Protein AF-A0A663DRA3-F1 (afdb_monomer)

Organism: NCBI:txid223781

Structure (mmCIF, N/CA/C/O backbone):
data_AF-A0A663DRA3-F1
#
_entry.id   AF-A0A663DRA3-F1
#
loop_
_atom_site.group_PDB
_atom_site.id
_atom_site.type_symbol
_atom_site.label_atom_id
_atom_site.label_alt_id
_atom_site.label_comp_id
_atom_site.label_asym_id
_atom_site.label_entity_id
_atom_site.label_seq_id
_atom_site.pdbx_PDB_ins_code
_atom_site.Cartn_x
_atom_site.Cartn_y
_atom_site.Cartn_z
_atom_site.occupancy
_atom_site.B_iso_or_equiv
_atom_site.auth_seq_id
_atom_site.auth_comp_id
_atom_site.auth_asym_id
_atom_site.auth_atom_id
_atom_site.pdbx_PDB_model_num
ATOM 1 N N . MET A 1 1 ? 25.833 36.286 -65.036 1.00 36.66 1 MET A N 1
ATOM 2 C CA . MET A 1 1 ? 24.606 35.683 -64.485 1.00 36.66 1 MET A CA 1
ATOM 3 C C . MET A 1 1 ? 24.990 34.298 -64.022 1.00 36.66 1 MET A C 1
ATOM 5 O O . MET A 1 1 ? 25.293 33.464 -64.862 1.00 36.66 1 MET A O 1
ATOM 9 N N . GLU A 1 2 ? 25.145 34.113 -62.714 1.00 47.78 2 GLU A N 1
ATOM 10 C CA . GLU A 1 2 ? 25.379 32.785 -62.145 1.00 47.78 2 GLU A CA 1
ATOM 11 C C . GLU A 1 2 ? 24.091 31.972 -62.297 1.00 47.78 2 GLU A C 1
ATOM 13 O O . GLU A 1 2 ? 23.013 32.481 -61.992 1.00 47.78 2 GLU A O 1
ATOM 18 N N . GLU A 1 3 ? 24.192 30.749 -62.823 1.00 52.50 3 GLU A N 1
ATOM 19 C CA . GLU A 1 3 ? 23.047 29.839 -62.925 1.00 52.50 3 GLU A CA 1
ATOM 20 C C . GLU A 1 3 ? 22.404 29.641 -61.541 1.00 52.50 3 GLU A C 1
ATOM 22 O O . GLU A 1 3 ? 23.142 29.456 -60.561 1.00 52.50 3 GLU A O 1
ATOM 27 N N . PRO A 1 4 ? 21.061 29.692 -61.445 1.00 59.41 4 PRO A N 1
ATOM 28 C CA . PRO A 1 4 ? 20.352 29.459 -60.194 1.00 59.41 4 PRO A CA 1
ATOM 29 C C . PRO A 1 4 ? 20.607 28.030 -59.688 1.00 59.41 4 PRO A C 1
ATOM 31 O O . PRO A 1 4 ? 20.648 27.083 -60.466 1.00 59.41 4 PRO A O 1
ATOM 34 N N . LEU A 1 5 ? 20.783 27.888 -58.374 1.00 56.59 5 LEU A N 1
ATOM 35 C CA . LEU A 1 5 ? 20.999 26.608 -57.681 1.00 56.59 5 LEU A CA 1
ATOM 36 C C . LEU A 1 5 ? 19.763 25.676 -57.849 1.00 56.59 5 LEU A C 1
ATOM 38 O O . LEU A 1 5 ? 18.643 26.162 -57.664 1.00 56.59 5 LEU A O 1
ATOM 42 N N . CYS A 1 6 ? 19.920 24.358 -58.144 1.00 59.84 6 CYS A N 1
ATOM 43 C CA . CYS A 1 6 ? 18.808 23.367 -58.005 1.00 59.84 6 CYS A CA 1
ATOM 44 C C . CYS A 1 6 ? 18.283 23.447 -56.555 1.00 59.84 6 CYS A C 1
ATOM 46 O O . CYS A 1 6 ? 19.033 23.743 -55.625 1.00 59.84 6 CYS A O 1
ATOM 48 N N . CYS A 1 7 ? 17.007 23.128 -56.324 1.00 58.41 7 CYS A N 1
ATOM 49 C CA . CYS A 1 7 ? 16.373 23.110 -54.995 1.00 58.41 7 CYS A CA 1
ATOM 50 C C . CYS A 1 7 ? 17.089 22.226 -53.949 1.00 58.41 7 CYS A C 1
ATOM 52 O O . CYS A 1 7 ? 16.805 22.323 -52.757 1.00 58.41 7 CYS A O 1
ATOM 54 N N . CYS A 1 8 ? 18.026 21.374 -54.380 1.00 60.41 8 CYS A N 1
ATOM 55 C CA . CYS A 1 8 ? 18.856 20.536 -53.524 1.00 60.41 8 CYS A CA 1
ATOM 56 C C . CYS A 1 8 ? 20.322 21.002 -53.394 1.00 60.41 8 CYS A C 1
ATOM 58 O O . CYS A 1 8 ? 21.102 20.299 -52.753 1.00 60.41 8 CYS A O 1
ATOM 60 N N . GLU A 1 9 ? 20.719 22.140 -53.974 1.00 65.19 9 GLU A N 1
ATOM 61 C CA . GLU A 1 9 ? 22.084 22.686 -53.927 1.00 65.19 9 GLU A CA 1
ATOM 62 C C . GLU A 1 9 ? 22.270 23.750 -52.834 1.00 65.19 9 GLU A C 1
ATOM 64 O O . GLU A 1 9 ? 21.398 24.575 -52.578 1.00 65.19 9 GLU A O 1
ATOM 69 N N . TYR A 1 10 ? 23.449 23.771 -52.209 1.00 67.19 10 TYR A N 1
ATOM 70 C CA . TYR A 1 10 ? 23.884 24.826 -51.295 1.00 67.19 10 TYR A CA 1
ATOM 71 C C . TYR A 1 10 ? 25.383 25.110 -51.453 1.00 67.19 10 TYR A C 1
ATOM 73 O O . TYR A 1 10 ? 26.163 24.250 -51.870 1.00 67.19 10 TYR A O 1
ATOM 81 N N . VAL A 1 11 ? 25.812 26.321 -51.097 1.00 69.50 11 VAL A N 1
ATOM 82 C CA . VAL A 1 11 ? 27.229 26.711 -51.105 1.00 69.50 11 VAL A CA 1
ATOM 83 C C . VAL A 1 11 ? 27.806 26.512 -49.702 1.00 69.50 11 VAL A C 1
ATOM 85 O O . VAL A 1 11 ? 27.289 27.061 -48.728 1.00 69.50 11 VAL A O 1
ATOM 88 N N . ASP A 1 12 ? 28.855 25.691 -49.570 1.00 69.62 12 ASP A N 1
ATOM 89 C CA . ASP A 1 12 ? 29.517 25.479 -48.278 1.00 69.62 12 ASP A CA 1
ATOM 90 C C . ASP A 1 12 ? 30.319 26.716 -47.833 1.00 69.62 12 ASP A C 1
ATOM 92 O O . ASP A 1 12 ? 30.595 27.632 -48.607 1.00 69.62 12 ASP A O 1
ATOM 96 N N . ARG A 1 13 ? 30.759 26.734 -46.567 1.00 63.16 13 ARG A N 1
ATOM 97 C CA . ARG A 1 13 ? 31.574 27.832 -46.002 1.00 63.16 13 ARG A CA 1
ATOM 98 C C . ARG A 1 13 ? 32.916 28.058 -46.722 1.00 63.16 13 ARG A C 1
ATOM 100 O O . ARG A 1 13 ? 33.618 29.006 -46.393 1.00 63.16 13 ARG A O 1
ATOM 107 N N . ARG A 1 14 ? 33.302 27.181 -47.656 1.00 66.44 14 ARG A N 1
ATOM 108 C CA . ARG A 1 14 ? 34.517 27.281 -48.478 1.00 66.44 14 ARG A CA 1
ATOM 109 C C . ARG A 1 14 ? 34.200 27.686 -49.924 1.00 66.44 14 ARG A C 1
ATOM 111 O O . ARG A 1 14 ? 35.078 27.584 -50.774 1.00 66.44 14 ARG A O 1
ATOM 118 N N . GLY A 1 15 ? 32.970 28.124 -50.207 1.00 65.12 15 GLY A N 1
ATOM 119 C CA . GLY A 1 15 ? 32.545 28.589 -51.526 1.00 65.12 15 GLY A CA 1
ATOM 120 C C . GLY A 1 15 ? 32.290 27.472 -52.541 1.00 65.12 15 GLY A C 1
ATOM 121 O O . GLY A 1 15 ? 32.195 27.751 -53.732 1.00 65.12 15 GLY A O 1
ATOM 122 N N . ARG A 1 16 ? 32.191 26.203 -52.115 1.00 67.25 16 ARG A N 1
ATOM 123 C CA . ARG A 1 16 ? 31.943 25.074 -53.029 1.00 67.25 16 ARG A CA 1
ATOM 124 C C . ARG A 1 16 ? 30.453 24.750 -53.094 1.00 67.25 16 ARG A C 1
ATOM 126 O O . ARG A 1 16 ? 29.813 24.596 -52.052 1.00 67.25 16 ARG A O 1
ATOM 133 N N . ARG A 1 17 ? 29.921 24.591 -54.309 1.00 68.06 17 ARG A N 1
ATOM 134 C CA . ARG A 1 17 ? 28.559 24.086 -54.551 1.00 68.06 17 ARG A CA 1
ATOM 135 C C . ARG A 1 17 ? 28.482 22.605 -54.163 1.00 68.06 17 ARG A C 1
ATOM 137 O O . ARG A 1 17 ? 29.306 21.808 -54.606 1.00 68.06 17 ARG A O 1
ATOM 144 N N . ASN A 1 18 ? 27.520 22.243 -53.321 1.00 61.78 18 ASN A N 1
ATOM 145 C CA . ASN A 1 18 ? 27.271 20.878 -52.857 1.00 61.78 18 ASN A CA 1
ATOM 146 C C . ASN A 1 18 ? 25.769 20.565 -52.930 1.00 61.78 18 ASN A C 1
ATOM 148 O O . ASN A 1 18 ? 24.949 21.438 -52.674 1.00 61.78 18 ASN A O 1
ATOM 152 N N . HIS A 1 19 ? 25.403 19.314 -53.215 1.00 63.59 19 HIS A N 1
ATOM 153 C CA . HIS A 1 19 ? 24.006 18.865 -53.216 1.00 63.59 19 HIS A CA 1
ATOM 154 C C . HIS A 1 19 ? 23.664 18.135 -51.912 1.00 63.59 19 HIS A C 1
ATOM 156 O O . HIS A 1 19 ? 24.340 17.170 -51.550 1.00 63.59 19 HIS A O 1
ATOM 162 N N . LEU A 1 20 ? 22.607 18.567 -51.225 1.00 54.16 20 LEU A N 1
ATOM 163 C CA . LEU A 1 20 ? 22.113 17.974 -49.979 1.00 54.16 20 LEU A CA 1
ATOM 164 C C . LEU A 1 20 ? 21.226 16.739 -50.234 1.00 54.16 20 LEU A C 1
ATOM 166 O O . LEU A 1 20 ? 21.266 15.785 -49.464 1.00 54.16 20 LEU A O 1
ATOM 170 N N . ALA A 1 21 ? 20.456 16.743 -51.330 1.00 55.59 21 ALA A N 1
ATOM 171 C CA . ALA A 1 21 ? 19.471 15.707 -51.668 1.00 55.59 21 ALA A CA 1
ATOM 172 C C . ALA A 1 21 ? 19.478 15.357 -53.169 1.00 55.59 21 ALA A C 1
ATOM 174 O O . ALA A 1 21 ? 18.437 15.304 -53.819 1.00 55.59 21 ALA A O 1
ATOM 175 N N . ALA A 1 22 ? 20.663 15.099 -53.736 1.00 56.34 22 ALA A N 1
ATOM 176 C CA . ALA A 1 22 ? 20.820 14.743 -55.156 1.00 56.34 22 ALA A CA 1
ATOM 177 C C . ALA A 1 22 ? 20.013 13.495 -55.584 1.00 56.34 22 ALA A C 1
ATOM 179 O O . ALA A 1 22 ? 19.799 13.274 -56.772 1.00 56.34 22 ALA A O 1
ATOM 180 N N . CYS A 1 23 ? 19.572 12.667 -54.630 1.00 53.34 23 CYS A N 1
ATOM 181 C CA . CYS A 1 23 ? 18.697 11.518 -54.868 1.00 53.34 23 CYS A CA 1
ATOM 182 C C . CYS A 1 23 ? 17.290 11.892 -55.365 1.00 53.34 23 CYS A C 1
ATOM 184 O O . CYS A 1 23 ? 16.627 11.022 -55.919 1.00 53.34 23 CYS A O 1
ATOM 186 N N . CYS A 1 24 ? 16.860 13.147 -55.186 1.00 55.28 24 CYS A N 1
ATOM 187 C CA . CYS A 1 24 ? 15.529 13.638 -55.556 1.00 55.28 24 CYS A CA 1
ATOM 188 C C . CYS A 1 24 ? 15.537 14.674 -56.706 1.00 55.28 24 CYS A C 1
ATOM 190 O O . CYS A 1 24 ? 14.483 15.206 -57.023 1.00 55.28 24 CYS A O 1
ATOM 192 N N . CYS A 1 25 ? 16.698 15.006 -57.294 1.00 57.91 25 CYS A N 1
ATOM 193 C CA . CYS A 1 25 ? 16.837 15.885 -58.481 1.00 57.91 25 CYS A CA 1
ATOM 194 C C . CYS A 1 25 ? 17.248 14.939 -59.651 1.00 57.91 25 CYS A C 1
ATOM 196 O O . CYS A 1 25 ? 18.111 14.077 -59.453 1.00 57.91 25 CYS A O 1
ATOM 198 N N . ASP A 1 26 ? 16.588 15.016 -60.814 1.00 56.66 26 ASP A N 1
ATOM 199 C CA . ASP A 1 26 ? 16.796 14.179 -62.021 1.00 56.66 26 ASP A CA 1
ATOM 200 C C . ASP A 1 26 ? 16.785 12.646 -61.801 1.00 56.66 26 ASP A C 1
ATOM 202 O O . ASP A 1 26 ? 17.811 11.967 -61.963 1.00 56.66 26 ASP A O 1
ATOM 206 N N . CYS A 1 27 ? 15.635 12.077 -61.417 1.00 64.38 27 CYS A N 1
ATOM 207 C CA . CYS A 1 27 ? 15.423 10.625 -61.386 1.00 64.38 27 CYS A CA 1
ATOM 208 C C . CYS A 1 27 ? 14.048 10.256 -61.969 1.00 64.38 27 CYS A C 1
ATOM 210 O O . CYS A 1 27 ? 13.087 10.064 -61.228 1.00 64.38 27 CYS A O 1
ATOM 212 N N . GLU A 1 28 ? 13.976 10.107 -63.296 1.00 64.94 28 GLU A N 1
ATOM 213 C CA . GLU A 1 28 ? 12.748 9.721 -64.018 1.00 64.94 28 GLU A CA 1
ATOM 214 C C . GLU A 1 28 ? 12.136 8.413 -63.481 1.00 64.94 28 GLU A C 1
ATOM 216 O O . GLU A 1 28 ? 10.920 8.300 -63.357 1.00 64.94 28 GLU A O 1
ATOM 221 N N . ASP A 1 29 ? 12.974 7.447 -63.079 1.00 65.75 29 ASP A N 1
ATOM 222 C CA . ASP A 1 29 ? 12.521 6.185 -62.477 1.00 65.75 29 ASP A CA 1
ATOM 223 C C . ASP A 1 29 ? 11.833 6.405 -61.106 1.00 65.75 29 ASP A C 1
ATOM 225 O O . ASP A 1 29 ? 10.909 5.666 -60.761 1.00 65.75 29 ASP A O 1
ATOM 229 N N . LEU A 1 30 ? 12.269 7.392 -60.303 1.00 67.88 30 LEU A N 1
ATOM 230 C CA . LEU A 1 30 ? 11.653 7.712 -59.003 1.00 67.88 30 LEU A CA 1
ATOM 231 C C . LEU A 1 30 ? 10.308 8.417 -59.197 1.00 67.88 30 LEU A C 1
ATOM 233 O O . LEU A 1 30 ? 9.349 8.079 -58.502 1.00 67.88 30 LEU A O 1
ATOM 237 N N . ASP A 1 31 ? 10.233 9.341 -60.154 1.00 70.56 31 ASP A N 1
ATOM 238 C CA . ASP A 1 31 ? 9.004 10.058 -60.496 1.00 70.56 31 ASP A CA 1
ATOM 239 C C . ASP A 1 31 ? 7.948 9.098 -61.062 1.00 70.56 31 ASP A C 1
ATOM 241 O O . ASP A 1 31 ? 6.819 9.063 -60.565 1.00 70.56 31 ASP A O 1
ATOM 245 N N . GLU A 1 32 ? 8.333 8.216 -61.994 1.00 72.38 32 GLU A N 1
ATOM 246 C CA . GLU A 1 32 ? 7.455 7.160 -62.513 1.00 72.38 32 GLU A CA 1
ATOM 247 C C . GLU A 1 32 ? 7.017 6.194 -61.397 1.00 72.38 32 GLU A C 1
ATOM 249 O O . GLU A 1 32 ? 5.869 5.738 -61.360 1.00 72.38 32 GLU A O 1
ATOM 254 N N . GLY A 1 33 ? 7.913 5.888 -60.453 1.00 71.56 33 GLY A N 1
ATOM 255 C CA . GLY A 1 33 ? 7.606 5.061 -59.290 1.00 71.56 33 GLY A CA 1
ATOM 256 C C . GLY A 1 33 ? 6.554 5.683 -58.370 1.00 71.56 33 GLY A C 1
ATOM 257 O O . GLY A 1 33 ? 5.599 5.001 -57.989 1.00 71.56 33 GLY A O 1
ATOM 258 N N . CYS A 1 34 ? 6.694 6.970 -58.049 1.00 69.69 34 CYS A N 1
ATOM 259 C CA . CYS A 1 34 ? 5.733 7.723 -57.242 1.00 69.69 34 CYS A CA 1
ATOM 260 C C . CYS A 1 34 ? 4.381 7.876 -57.953 1.00 69.69 34 CYS A C 1
ATOM 262 O O . CYS A 1 34 ? 3.338 7.653 -57.338 1.00 69.69 34 CYS A O 1
ATOM 264 N N . GLU A 1 35 ? 4.380 8.188 -59.250 1.00 75.06 35 GLU A N 1
ATOM 265 C CA . GLU A 1 35 ? 3.159 8.347 -60.046 1.00 75.06 35 GLU A CA 1
ATOM 266 C C . GLU A 1 35 ? 2.380 7.027 -60.166 1.00 75.06 35 GLU A C 1
ATOM 268 O O . GLU A 1 35 ? 1.157 6.986 -59.993 1.00 75.06 35 GLU A O 1
ATOM 273 N N . ARG A 1 36 ? 3.073 5.904 -60.386 1.00 74.56 36 ARG A N 1
ATOM 274 C CA . ARG A 1 36 ? 2.441 4.575 -60.436 1.00 74.56 36 ARG A CA 1
ATOM 275 C C . ARG A 1 36 ? 1.964 4.087 -59.073 1.00 74.56 36 ARG A C 1
ATOM 277 O O . ARG A 1 36 ? 0.931 3.420 -59.014 1.00 74.56 36 ARG A O 1
ATOM 284 N N . TRP A 1 37 ? 2.665 4.438 -57.993 1.00 72.50 37 TRP A N 1
ATOM 285 C CA . TRP A 1 37 ? 2.217 4.157 -56.628 1.00 72.50 37 TRP A CA 1
ATOM 286 C C . TRP A 1 37 ? 0.931 4.920 -56.291 1.00 72.50 37 TRP A C 1
ATOM 288 O O . TRP A 1 37 ? -0.034 4.308 -55.839 1.00 72.50 37 TRP A O 1
ATOM 298 N N . LEU A 1 38 ? 0.872 6.218 -56.608 1.00 74.25 38 LEU A N 1
ATOM 299 C CA . LEU A 1 38 ? -0.321 7.054 -56.422 1.00 74.25 38 LEU A CA 1
ATOM 300 C C . LEU A 1 38 ? -1.504 6.615 -57.298 1.00 74.25 38 LEU A C 1
ATOM 302 O O . LEU A 1 38 ? -2.656 6.777 -56.905 1.00 74.25 38 LEU A O 1
ATOM 306 N N . THR A 1 39 ? -1.235 6.037 -58.471 1.00 78.94 39 THR A N 1
ATOM 307 C CA . THR A 1 39 ? -2.270 5.552 -59.402 1.00 78.94 39 THR A CA 1
ATOM 308 C C . THR A 1 39 ? -2.582 4.055 -59.267 1.00 78.94 39 THR A C 1
ATOM 310 O O . THR A 1 39 ? -3.343 3.524 -60.077 1.00 78.94 39 THR A O 1
ATOM 313 N N . CYS A 1 40 ? -2.029 3.368 -58.255 1.00 70.25 40 CYS A N 1
ATOM 314 C CA . CYS A 1 40 ? -2.208 1.931 -57.998 1.00 70.25 40 CYS A CA 1
ATOM 315 C C . CYS A 1 40 ? -1.912 1.023 -59.213 1.00 70.25 40 CYS A C 1
ATOM 317 O O . CYS A 1 40 ? -2.557 -0.009 -59.407 1.00 70.25 40 CYS A O 1
ATOM 319 N N . LYS A 1 41 ? -0.932 1.391 -60.046 1.00 74.19 41 LYS A N 1
ATOM 320 C CA . LYS A 1 41 ? -0.506 0.611 -61.221 1.00 74.19 41 LYS A CA 1
ATOM 321 C C . LYS A 1 41 ? 0.743 -0.211 -60.904 1.00 74.19 41 LYS A C 1
ATOM 323 O O . LYS A 1 41 ? 1.630 0.237 -60.183 1.00 74.19 41 LYS A O 1
ATOM 328 N N . SER A 1 42 ? 0.853 -1.415 -61.473 1.00 68.75 42 SER A N 1
ATOM 329 C CA . SER A 1 42 ? 2.028 -2.269 -61.252 1.00 68.75 42 SER A CA 1
ATOM 330 C C . SER A 1 42 ? 3.295 -1.647 -61.850 1.00 68.75 42 SER A C 1
ATOM 332 O O . SER A 1 42 ? 3.300 -1.191 -63.001 1.00 68.75 42 SER A O 1
ATOM 334 N N . LEU A 1 43 ? 4.390 -1.679 -61.091 1.00 74.00 43 LEU A N 1
ATOM 335 C CA . LEU A 1 43 ? 5.715 -1.312 -61.586 1.00 74.00 43 LEU A CA 1
ATOM 336 C C . LEU A 1 43 ? 6.296 -2.409 -62.486 1.00 74.00 43 LEU A C 1
ATOM 338 O O . LEU A 1 43 ? 6.102 -3.600 -62.242 1.00 74.00 43 LEU A O 1
A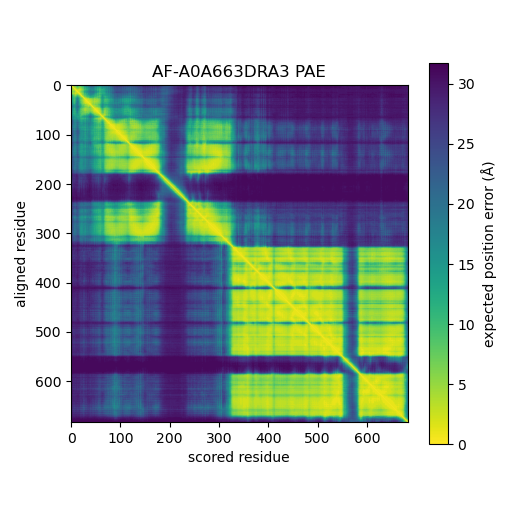TOM 342 N N . ALA A 1 44 ? 7.047 -1.997 -63.508 1.00 72.19 44 ALA A N 1
ATOM 343 C CA . ALA A 1 44 ? 7.821 -2.925 -64.321 1.00 72.19 44 ALA A CA 1
ATOM 344 C C . ALA A 1 44 ? 8.910 -3.612 -63.463 1.00 72.19 44 ALA A C 1
ATOM 346 O O . ALA A 1 44 ? 9.521 -2.965 -62.601 1.00 72.19 44 ALA A O 1
ATOM 347 N N . PRO A 1 45 ? 9.177 -4.915 -63.678 1.00 62.38 45 PRO A N 1
ATOM 348 C CA . PRO A 1 45 ? 10.214 -5.628 -62.941 1.00 62.38 45 PRO A CA 1
ATOM 349 C C . PRO A 1 45 ? 11.580 -4.966 -63.182 1.00 62.38 45 PRO A C 1
ATOM 351 O O . PRO A 1 45 ? 11.988 -4.758 -64.322 1.00 62.38 45 PRO A O 1
ATOM 354 N N . GLY A 1 46 ? 12.274 -4.602 -62.100 1.00 61.09 46 GLY A N 1
ATOM 355 C CA . GLY A 1 46 ? 13.583 -3.936 -62.147 1.00 61.09 46 GLY A CA 1
ATOM 356 C C . GLY A 1 46 ? 13.568 -2.415 -61.925 1.00 61.09 46 GLY A C 1
ATOM 357 O O . GLY A 1 46 ? 14.605 -1.863 -61.568 1.00 61.09 46 GLY A O 1
ATOM 358 N N . THR A 1 47 ? 12.427 -1.718 -62.049 1.00 65.75 47 THR A N 1
ATOM 359 C CA . THR A 1 47 ? 12.364 -0.253 -61.817 1.00 65.75 47 THR A CA 1
ATOM 360 C C . THR A 1 47 ? 12.678 0.108 -60.366 1.00 65.75 47 THR A C 1
ATOM 362 O O . THR A 1 47 ? 13.502 0.975 -60.096 1.00 65.75 47 THR A O 1
ATOM 365 N N . LEU A 1 48 ? 12.128 -0.647 -59.414 1.00 60.00 48 LEU A N 1
ATOM 366 C CA . LEU A 1 48 ? 12.404 -0.462 -57.986 1.00 60.00 48 LEU A CA 1
ATOM 367 C C . LEU A 1 48 ? 13.885 -0.714 -57.633 1.00 60.00 48 LEU A C 1
ATOM 369 O O . LEU A 1 48 ? 14.394 -0.192 -56.643 1.00 60.00 48 LEU A O 1
ATOM 373 N N . GLU A 1 49 ? 14.589 -1.499 -58.454 1.00 62.25 49 GLU A N 1
ATOM 374 C CA . GLU A 1 49 ? 16.024 -1.754 -58.298 1.00 62.25 49 GLU A CA 1
ATOM 375 C C . GLU A 1 49 ? 16.857 -0.558 -58.773 1.00 62.25 49 GLU A C 1
ATOM 377 O O . GLU A 1 49 ? 17.742 -0.119 -58.043 1.00 62.25 49 GLU A O 1
ATOM 382 N N . ARG A 1 50 ? 16.507 0.041 -59.920 1.00 64.81 50 ARG A N 1
ATOM 383 C CA . ARG A 1 50 ? 17.157 1.260 -60.439 1.00 64.81 50 ARG A CA 1
ATOM 384 C C . ARG A 1 50 ? 16.948 2.478 -59.539 1.00 64.81 50 ARG A C 1
ATOM 386 O O . ARG A 1 50 ? 17.888 3.248 -59.327 1.00 64.81 50 ARG A O 1
ATOM 393 N N . ILE A 1 51 ? 15.760 2.613 -58.943 1.00 66.50 51 ILE A N 1
ATOM 394 C CA . ILE A 1 51 ? 15.482 3.649 -57.936 1.00 66.50 51 ILE A CA 1
ATOM 395 C C . ILE A 1 51 ? 16.389 3.448 -56.715 1.00 66.50 51 ILE A C 1
ATOM 397 O O . ILE A 1 51 ? 17.063 4.381 -56.278 1.00 66.50 51 ILE A O 1
ATOM 401 N N . ALA A 1 52 ? 16.450 2.225 -56.175 1.00 61.97 52 ALA A N 1
ATOM 402 C CA . ALA A 1 52 ? 17.264 1.920 -55.000 1.00 61.97 52 ALA A CA 1
ATOM 403 C C . ALA A 1 52 ? 18.768 2.147 -55.245 1.00 61.97 52 ALA A C 1
ATOM 405 O O . ALA A 1 52 ? 19.455 2.656 -54.356 1.00 61.97 52 ALA A O 1
ATOM 406 N N . ASP A 1 53 ? 19.273 1.817 -56.436 1.00 63.91 53 ASP A N 1
ATOM 407 C CA . ASP A 1 53 ? 20.668 2.060 -56.819 1.00 63.91 53 ASP A CA 1
ATOM 408 C C . ASP A 1 53 ? 20.970 3.558 -56.968 1.00 63.91 53 ASP A C 1
ATOM 410 O O . ASP A 1 53 ? 21.988 4.031 -56.457 1.00 63.91 53 ASP A O 1
ATOM 414 N N . THR A 1 54 ? 20.058 4.329 -57.570 1.00 64.50 54 THR A N 1
ATOM 415 C CA . THR A 1 54 ? 20.188 5.790 -57.711 1.00 64.50 54 THR A CA 1
ATOM 416 C C . THR A 1 54 ? 20.187 6.490 -56.352 1.00 64.50 54 THR A C 1
ATOM 418 O O . THR A 1 54 ? 21.047 7.330 -56.074 1.00 64.50 54 THR A O 1
ATOM 421 N N . VAL A 1 55 ? 19.282 6.102 -55.451 1.00 63.47 55 VAL A N 1
ATOM 422 C CA . VAL A 1 55 ? 19.237 6.626 -54.078 1.00 63.47 55 VAL A CA 1
ATOM 423 C C . VAL A 1 55 ? 20.508 6.235 -53.313 1.00 63.47 55 VAL A C 1
ATOM 425 O O . VAL A 1 55 ? 21.134 7.085 -52.679 1.00 63.47 55 VAL A O 1
ATOM 428 N N . ALA A 1 56 ? 20.961 4.982 -53.416 1.00 60.25 56 ALA A N 1
ATOM 429 C CA . ALA A 1 56 ? 22.174 4.522 -52.740 1.00 60.25 56 ALA A CA 1
ATOM 430 C C . ALA A 1 56 ? 23.467 5.171 -53.259 1.00 60.25 56 ALA A C 1
ATOM 432 O O . ALA A 1 56 ? 24.449 5.270 -52.514 1.00 60.25 56 ALA A O 1
ATOM 433 N N . ASP A 1 57 ? 23.497 5.611 -54.518 1.00 62.16 57 ASP A N 1
ATOM 434 C CA . ASP A 1 57 ? 24.641 6.323 -55.078 1.00 62.16 57 ASP A CA 1
ATOM 435 C C . ASP A 1 57 ? 24.686 7.801 -54.655 1.00 62.16 57 ASP A C 1
ATOM 437 O O . ASP A 1 57 ? 25.772 8.360 -54.456 1.00 62.16 57 ASP A O 1
ATOM 441 N N . ARG A 1 58 ? 23.509 8.407 -54.441 1.00 64.12 58 ARG A N 1
ATOM 442 C CA . ARG A 1 58 ? 23.342 9.855 -54.260 1.00 64.12 58 ARG A CA 1
ATOM 443 C C . ARG A 1 58 ? 23.117 10.322 -52.811 1.00 64.12 58 ARG A C 1
ATOM 445 O O . ARG A 1 58 ? 23.298 11.508 -52.548 1.00 64.12 58 ARG A O 1
ATOM 452 N N . VAL A 1 59 ? 22.801 9.439 -51.856 1.00 63.00 59 VAL A N 1
ATOM 453 C CA . VAL A 1 59 ? 22.646 9.805 -50.428 1.00 63.00 59 VAL A CA 1
ATOM 454 C C . VAL A 1 59 ? 24.004 10.104 -49.766 1.00 63.00 59 VAL A C 1
ATOM 456 O O . VAL A 1 59 ? 24.876 9.237 -49.636 1.00 63.00 59 VAL A O 1
ATOM 459 N N . ARG A 1 60 ? 24.183 11.350 -49.306 1.00 64.50 60 ARG A N 1
ATOM 460 C CA . ARG A 1 60 ? 25.367 11.829 -48.571 1.00 64.50 60 ARG A CA 1
ATOM 461 C C . ARG A 1 60 ? 24.927 12.588 -47.321 1.00 64.50 60 ARG A C 1
ATOM 463 O O . ARG A 1 60 ? 23.938 13.306 -47.367 1.00 64.50 60 ARG A O 1
ATOM 470 N N . VAL A 1 61 ? 25.670 12.460 -46.223 1.00 61.81 61 VAL A N 1
ATOM 471 C CA . VAL A 1 61 ? 25.389 13.182 -44.968 1.00 61.81 61 VAL A CA 1
ATOM 472 C C . VAL A 1 61 ? 26.500 14.192 -44.681 1.00 61.81 61 VAL A C 1
ATOM 474 O O . VAL A 1 61 ? 27.677 13.873 -44.888 1.00 61.81 61 VAL A O 1
ATOM 477 N N . PRO A 1 62 ? 26.163 15.418 -44.239 1.00 53.03 62 PRO A N 1
ATOM 478 C CA . PRO A 1 62 ? 27.156 16.435 -43.914 1.00 53.03 62 PRO A CA 1
ATOM 479 C C . PRO A 1 62 ? 28.033 15.996 -42.732 1.00 53.03 62 PRO A C 1
ATOM 481 O O . PRO A 1 62 ? 27.532 15.642 -41.668 1.00 53.03 62 PRO A O 1
ATOM 484 N N . TRP A 1 63 ? 29.356 16.039 -42.915 1.00 62.81 63 TRP A N 1
ATOM 485 C CA . TRP A 1 63 ? 30.349 15.774 -41.871 1.00 62.81 63 TRP A CA 1
ATOM 486 C C . TRP A 1 63 ? 31.375 16.910 -41.796 1.00 62.81 63 TRP A C 1
ATOM 488 O O . TRP A 1 63 ? 31.516 17.696 -42.734 1.00 62.81 63 TRP A O 1
ATOM 498 N N . PHE A 1 64 ? 32.132 16.989 -40.697 1.00 54.22 64 PHE A N 1
ATOM 499 C CA . PHE A 1 64 ? 33.058 18.098 -40.406 1.00 54.22 64 PHE A CA 1
ATOM 500 C C . PHE A 1 64 ? 34.117 18.364 -41.497 1.00 54.22 64 PHE A C 1
ATOM 502 O O . PHE A 1 64 ? 34.633 19.476 -41.594 1.00 54.22 64 PHE A O 1
ATOM 509 N N . ALA A 1 65 ? 34.423 17.374 -42.344 1.00 51.72 65 ALA A N 1
ATOM 510 C CA . ALA A 1 65 ? 35.375 17.487 -43.455 1.00 51.72 65 ALA A CA 1
ATOM 511 C C . ALA A 1 65 ? 34.724 17.480 -44.861 1.00 51.72 65 ALA A C 1
ATOM 513 O O . ALA A 1 65 ? 35.443 17.491 -45.862 1.00 51.72 65 ALA A O 1
ATOM 514 N N . GLY A 1 66 ? 33.388 17.483 -44.959 1.00 51.28 66 GLY A N 1
ATOM 515 C CA . GLY A 1 66 ? 32.627 17.406 -46.215 1.00 51.28 66 GLY A CA 1
ATOM 516 C C . GLY A 1 66 ? 31.522 16.342 -46.186 1.00 51.28 66 GLY A C 1
ATOM 517 O O . GLY A 1 66 ? 31.401 15.590 -45.223 1.00 51.28 66 GLY A O 1
ATOM 518 N N . ALA A 1 67 ? 30.697 16.280 -47.235 1.00 55.28 67 ALA A N 1
ATOM 519 C CA . ALA A 1 67 ? 29.598 15.317 -47.327 1.00 55.28 67 ALA A CA 1
ATOM 520 C C . ALA A 1 67 ? 30.124 13.884 -47.550 1.00 55.28 67 ALA A C 1
ATOM 522 O O . ALA A 1 67 ? 30.775 13.608 -48.561 1.00 55.28 67 ALA A O 1
ATOM 523 N N . VAL A 1 68 ? 29.837 12.970 -46.619 1.00 62.25 68 VAL A N 1
ATOM 524 C CA . VAL A 1 68 ? 30.278 11.566 -46.668 1.00 62.25 68 VAL A CA 1
ATOM 525 C C . VAL A 1 68 ? 29.157 10.702 -47.241 1.00 62.25 68 VAL A C 1
ATOM 527 O O . VAL A 1 68 ? 28.011 10.780 -46.797 1.00 62.25 68 VAL A O 1
ATOM 530 N N . LYS A 1 69 ? 29.479 9.866 -48.234 1.00 64.06 69 LYS A N 1
ATOM 531 C CA . LYS A 1 69 ? 28.537 8.896 -48.809 1.00 64.06 69 LYS A CA 1
ATOM 532 C C . LYS A 1 69 ? 28.187 7.841 -47.763 1.00 64.06 69 LYS A C 1
ATOM 534 O O . LYS A 1 69 ? 29.077 7.140 -47.278 1.00 64.06 69 LYS A O 1
ATOM 539 N N . ILE A 1 70 ? 26.904 7.707 -47.438 1.00 65.06 70 ILE A N 1
ATOM 540 C CA . ILE A 1 70 ? 26.443 6.667 -46.517 1.00 65.06 70 ILE A CA 1
ATOM 541 C C . ILE A 1 70 ? 26.160 5.402 -47.312 1.00 65.06 70 ILE A C 1
ATOM 543 O O . ILE A 1 70 ? 25.422 5.408 -48.293 1.00 65.06 70 ILE A O 1
ATOM 547 N N . ASN A 1 71 ? 26.730 4.283 -46.868 1.00 67.00 71 ASN A N 1
ATOM 548 C CA . ASN A 1 71 ? 26.301 2.992 -47.374 1.00 67.00 71 ASN A CA 1
ATOM 549 C C . ASN A 1 71 ? 24.901 2.710 -46.815 1.00 67.00 71 ASN A C 1
ATOM 551 O O . ASN A 1 71 ? 24.766 2.509 -45.612 1.00 67.00 71 ASN A O 1
ATOM 555 N N . VAL A 1 72 ? 23.878 2.689 -47.674 1.00 67.19 72 VAL A N 1
ATOM 556 C CA . VAL A 1 72 ? 22.465 2.453 -47.304 1.00 67.19 72 VAL A CA 1
ATOM 557 C C . VAL A 1 72 ? 22.287 1.196 -46.442 1.00 67.19 72 VAL A C 1
ATOM 559 O O . VAL A 1 72 ? 21.394 1.140 -45.604 1.00 67.19 72 VAL A O 1
ATOM 562 N N . SER A 1 73 ? 23.206 0.229 -46.538 1.00 68.56 73 SER A N 1
ATOM 563 C CA . SER A 1 73 ? 23.270 -0.937 -45.650 1.00 68.56 73 SER A CA 1
ATOM 564 C C . SER A 1 73 ? 23.401 -0.616 -44.153 1.00 68.56 73 SER A C 1
ATOM 566 O O . SER A 1 73 ? 23.152 -1.499 -43.344 1.00 68.56 73 SER A O 1
ATOM 568 N N . LEU A 1 74 ? 23.819 0.595 -43.777 1.00 69.75 74 LEU A N 1
ATOM 569 C CA . LEU A 1 74 ? 24.002 1.035 -42.389 1.00 69.75 74 LEU A CA 1
ATOM 570 C C . LEU A 1 74 ? 22.710 1.582 -41.762 1.00 69.75 74 LEU A C 1
ATOM 572 O O . LEU A 1 74 ? 22.603 1.617 -40.543 1.00 69.75 74 LEU A O 1
ATOM 576 N N . VAL A 1 75 ? 21.739 2.013 -42.572 1.00 70.00 75 VAL A N 1
ATOM 577 C CA . VAL A 1 75 ? 20.543 2.726 -42.091 1.00 70.00 75 VAL A CA 1
ATOM 578 C C . VAL A 1 75 ? 19.570 1.811 -41.335 1.00 70.00 75 VAL A C 1
ATOM 580 O O . VAL A 1 75 ? 19.156 2.192 -40.239 1.00 70.00 75 VAL A O 1
ATOM 583 N N . PRO A 1 76 ? 19.229 0.597 -41.820 1.00 72.06 76 PRO A N 1
ATOM 584 C CA . PRO A 1 76 ? 18.266 -0.247 -41.117 1.00 72.06 76 PRO A CA 1
ATOM 585 C C . PRO A 1 76 ? 18.713 -0.628 -39.695 1.00 72.06 76 PRO A C 1
ATOM 587 O O . PRO A 1 76 ? 17.924 -0.436 -38.779 1.00 72.06 76 PRO A O 1
ATOM 590 N N . PRO A 1 77 ? 19.962 -1.062 -39.431 1.00 71.12 77 PRO A N 1
ATOM 591 C CA . PRO A 1 77 ? 20.394 -1.337 -38.060 1.00 71.12 77 PRO A CA 1
ATOM 592 C C . PRO A 1 77 ? 20.343 -0.130 -37.116 1.00 71.12 77 PRO A C 1
ATOM 594 O O . PRO A 1 77 ? 20.099 -0.311 -35.932 1.00 71.12 77 PRO A O 1
ATOM 597 N N . LEU A 1 78 ? 20.578 1.084 -37.624 1.00 75.19 78 LEU A N 1
ATOM 598 C CA . LEU A 1 78 ? 20.642 2.299 -36.804 1.00 75.19 78 LEU A CA 1
ATOM 599 C C . LEU A 1 78 ? 19.262 2.866 -36.454 1.00 75.19 78 LEU A C 1
ATOM 601 O O . LEU A 1 78 ? 19.117 3.491 -35.410 1.00 75.19 78 LEU A O 1
ATOM 605 N N . VAL A 1 79 ? 18.264 2.673 -37.320 1.00 77.12 79 VAL A N 1
ATOM 606 C CA . VAL A 1 79 ? 16.929 3.277 -37.163 1.00 77.12 79 VAL A CA 1
ATOM 607 C C . VAL A 1 79 ? 15.865 2.226 -36.872 1.00 77.12 79 VAL A C 1
ATOM 609 O O . VAL A 1 79 ? 15.088 2.374 -35.935 1.00 77.12 79 VAL A O 1
ATOM 612 N N . LEU A 1 80 ? 15.840 1.137 -37.641 1.00 75.81 80 LEU A N 1
ATOM 613 C CA . LEU A 1 80 ? 14.800 0.118 -37.522 1.00 75.81 80 LEU A CA 1
ATOM 614 C C . LEU A 1 80 ? 14.938 -0.665 -36.214 1.00 75.81 80 LEU A C 1
ATOM 616 O O . LEU A 1 80 ? 13.932 -0.949 -35.576 1.00 75.81 80 LEU A O 1
ATOM 620 N N . LEU A 1 81 ? 16.166 -0.988 -35.790 1.00 76.62 81 LEU A N 1
ATOM 621 C CA . LEU A 1 81 ? 16.381 -1.778 -34.577 1.00 76.62 81 LEU A CA 1
ATOM 622 C C . LEU A 1 81 ? 15.938 -1.034 -33.300 1.00 76.62 81 LEU A C 1
ATOM 624 O O . LEU A 1 81 ? 15.149 -1.618 -32.563 1.00 76.62 81 LEU A O 1
ATOM 628 N N . PRO A 1 82 ? 16.341 0.227 -33.027 1.00 79.88 82 PRO A N 1
ATOM 629 C CA . PRO A 1 82 ? 15.841 0.955 -31.857 1.00 79.88 82 PRO A CA 1
ATOM 630 C C . PRO A 1 82 ? 14.331 1.144 -31.863 1.00 79.88 82 PRO A C 1
ATOM 632 O O . PRO A 1 82 ? 13.712 1.013 -30.814 1.00 79.88 82 PRO A O 1
ATOM 635 N N . VAL A 1 83 ? 13.740 1.434 -33.028 1.00 83.38 83 VAL A N 1
ATOM 636 C CA . VAL A 1 83 ? 12.290 1.628 -33.157 1.00 83.38 83 VAL A CA 1
ATOM 637 C C . VAL A 1 83 ? 11.554 0.327 -32.856 1.00 83.38 83 VAL A C 1
ATOM 639 O O . VAL A 1 83 ? 10.647 0.321 -32.031 1.00 83.38 83 VAL A O 1
ATOM 642 N N . LEU A 1 84 ? 11.972 -0.791 -33.456 1.00 82.00 84 LEU A N 1
ATOM 643 C CA . LEU A 1 84 ? 11.372 -2.098 -33.186 1.00 82.00 84 LEU A CA 1
ATOM 644 C C . LEU A 1 84 ? 11.550 -2.514 -31.721 1.00 82.00 84 LEU A C 1
ATOM 646 O O . LEU A 1 84 ? 10.609 -3.028 -31.129 1.00 82.00 84 LEU A O 1
ATOM 650 N N . LEU A 1 85 ? 12.713 -2.260 -31.115 1.00 80.62 85 LEU A N 1
ATOM 651 C CA . LEU A 1 85 ? 12.942 -2.554 -29.697 1.00 80.62 85 LEU A CA 1
ATOM 652 C C . LEU A 1 85 ? 12.101 -1.665 -28.764 1.00 80.62 85 LEU A C 1
ATOM 654 O O . LEU A 1 85 ? 11.601 -2.166 -27.763 1.00 80.62 85 LEU A O 1
ATOM 658 N N . HIS A 1 86 ? 11.875 -0.391 -29.101 1.00 81.19 86 HIS A N 1
ATOM 659 C CA . HIS A 1 86 ? 10.956 0.471 -28.347 1.00 81.19 86 HIS A CA 1
ATOM 660 C C . HIS A 1 86 ? 9.509 -0.007 -28.459 1.00 81.19 86 HIS A C 1
ATOM 662 O O . HIS A 1 86 ? 8.819 -0.105 -27.451 1.00 81.19 86 HIS A O 1
ATOM 668 N N . VAL A 1 87 ? 9.048 -0.357 -29.664 1.00 82.00 87 VAL A N 1
ATOM 669 C CA . VAL A 1 87 ? 7.692 -0.899 -29.856 1.00 82.00 87 VAL A CA 1
ATOM 670 C C . VAL A 1 87 ? 7.536 -2.239 -29.128 1.00 82.00 87 VAL A C 1
ATOM 672 O O . VAL A 1 87 ? 6.494 -2.495 -28.528 1.00 82.00 87 VAL A O 1
ATOM 675 N N . ALA A 1 88 ? 8.579 -3.074 -29.119 1.00 81.69 88 ALA A N 1
ATOM 676 C CA . ALA A 1 88 ? 8.612 -4.326 -28.364 1.00 81.69 88 ALA A CA 1
ATOM 677 C C . ALA A 1 88 ? 8.471 -4.108 -26.849 1.00 81.69 88 ALA A C 1
ATOM 679 O O . ALA A 1 88 ? 7.883 -4.949 -26.173 1.00 81.69 88 ALA A O 1
ATOM 680 N N . ALA A 1 89 ? 8.973 -2.986 -26.327 1.00 76.12 89 ALA A N 1
ATOM 681 C CA . ALA A 1 89 ? 8.886 -2.647 -24.912 1.00 76.12 89 ALA A CA 1
ATOM 682 C C . ALA A 1 89 ? 7.485 -2.179 -24.469 1.00 76.12 89 ALA A C 1
ATOM 684 O O . ALA A 1 89 ? 7.217 -2.164 -23.273 1.00 76.12 89 ALA A O 1
ATOM 685 N N . LEU A 1 90 ? 6.581 -1.836 -25.397 1.00 74.94 90 LEU A N 1
ATOM 686 C CA . LEU A 1 90 ? 5.228 -1.367 -25.059 1.00 74.94 90 LEU A CA 1
ATOM 687 C C . LEU A 1 90 ? 4.313 -2.482 -24.534 1.00 74.94 90 LEU A C 1
ATOM 689 O O . LEU A 1 90 ? 3.386 -2.213 -23.777 1.00 74.94 90 LEU A O 1
ATOM 693 N N . HIS A 1 91 ? 4.516 -3.731 -24.968 1.00 72.44 91 HIS A N 1
ATOM 694 C CA . HIS A 1 91 ? 3.665 -4.850 -24.563 1.00 72.44 91 HIS A CA 1
ATOM 695 C C . HIS A 1 91 ? 4.353 -6.200 -24.784 1.00 72.44 91 HIS A C 1
ATOM 697 O O . HIS A 1 91 ? 4.982 -6.414 -25.818 1.00 72.44 91 HIS A O 1
ATOM 703 N N . PHE A 1 92 ? 4.139 -7.172 -23.890 1.00 72.88 92 PHE A N 1
ATOM 704 C CA . PHE A 1 92 ? 4.747 -8.507 -23.996 1.00 72.88 92 PHE A CA 1
ATOM 705 C C . PHE A 1 92 ? 4.446 -9.218 -25.328 1.00 72.88 92 PHE A C 1
ATOM 707 O O . PHE A 1 92 ? 5.352 -9.764 -25.955 1.00 72.88 92 PHE A O 1
ATOM 714 N N . LEU A 1 93 ? 3.191 -9.184 -25.798 1.00 76.00 93 LEU A N 1
ATOM 715 C CA . LEU A 1 93 ? 2.820 -9.798 -27.085 1.00 76.00 93 LEU A CA 1
ATOM 716 C C . LEU A 1 93 ? 3.509 -9.110 -28.273 1.00 76.00 93 LEU A C 1
ATOM 718 O O . LEU A 1 93 ? 3.946 -9.793 -29.196 1.00 76.00 93 LEU A O 1
ATOM 722 N N . LEU A 1 94 ? 3.645 -7.777 -28.236 1.00 79.75 94 LEU A N 1
ATOM 723 C CA . LEU A 1 94 ? 4.386 -7.025 -29.254 1.00 79.75 94 LEU A CA 1
ATOM 724 C C . LEU A 1 94 ? 5.867 -7.405 -29.215 1.00 79.75 94 LEU A C 1
ATOM 726 O O . LEU A 1 94 ? 6.457 -7.662 -30.261 1.00 79.75 94 LEU A O 1
ATOM 730 N N . GLY A 1 95 ? 6.438 -7.536 -28.017 1.00 81.88 95 GLY A N 1
ATOM 731 C CA . GLY A 1 95 ? 7.790 -8.040 -27.815 1.00 81.88 95 GLY A CA 1
ATOM 732 C C . GLY A 1 95 ? 7.998 -9.435 -28.399 1.00 81.88 95 GLY A C 1
ATOM 733 O O . GLY A 1 95 ? 8.951 -9.641 -29.146 1.00 81.88 95 GLY A O 1
ATOM 734 N N . LEU A 1 96 ? 7.084 -10.377 -28.149 1.00 82.38 96 LEU A N 1
ATOM 735 C CA . LEU A 1 96 ? 7.157 -11.730 -28.706 1.00 82.38 96 LEU A CA 1
ATOM 736 C C . LEU A 1 96 ? 7.093 -11.716 -30.240 1.00 82.38 96 LEU A C 1
ATOM 738 O O . LEU A 1 96 ? 7.916 -12.351 -30.900 1.00 82.38 96 LEU A O 1
ATOM 742 N N . VAL A 1 97 ? 6.152 -10.967 -30.819 1.00 87.81 97 VAL A N 1
ATOM 743 C CA . VAL A 1 97 ? 5.996 -10.842 -32.277 1.00 87.81 97 VAL A CA 1
ATOM 744 C C . VAL A 1 97 ? 7.233 -10.203 -32.907 1.00 87.81 97 VAL A C 1
ATOM 746 O O . VAL A 1 97 ? 7.747 -10.697 -33.911 1.00 87.81 97 VAL A O 1
ATOM 749 N N . ILE A 1 98 ? 7.759 -9.129 -32.320 1.00 86.75 98 ILE A N 1
ATOM 750 C CA . ILE A 1 98 ? 8.924 -8.423 -32.856 1.00 86.75 98 ILE A CA 1
ATOM 751 C C . ILE A 1 98 ? 10.184 -9.279 -32.720 1.00 86.75 98 ILE A C 1
ATOM 753 O O . ILE A 1 98 ? 10.902 -9.447 -33.700 1.00 86.75 98 ILE A O 1
ATOM 757 N N . LEU A 1 99 ? 10.444 -9.891 -31.563 1.00 83.62 99 LEU A N 1
ATOM 758 C CA . LEU A 1 99 ? 11.643 -10.713 -31.358 1.00 83.62 99 LEU A CA 1
ATOM 759 C C . LEU A 1 99 ? 11.643 -11.992 -32.206 1.00 83.62 99 LEU A C 1
ATOM 761 O O . LEU A 1 99 ? 12.710 -12.438 -32.622 1.00 83.62 99 LEU A O 1
ATOM 765 N N . THR A 1 100 ? 10.472 -12.565 -32.503 1.00 85.88 100 THR A N 1
ATOM 766 C CA . THR A 1 100 ? 10.358 -13.735 -33.396 1.00 85.88 100 THR A CA 1
ATOM 767 C C . THR A 1 100 ? 10.439 -13.360 -34.878 1.00 85.88 100 THR A C 1
ATOM 769 O O . THR A 1 100 ? 11.038 -14.096 -35.663 1.00 85.88 100 THR A O 1
ATOM 772 N N . SER A 1 101 ? 9.898 -12.204 -35.277 1.00 85.19 101 SER A N 1
ATOM 773 C CA . SER A 1 101 ? 9.934 -11.731 -36.671 1.00 85.19 101 SER A CA 1
ATOM 774 C C . SER A 1 101 ? 11.254 -11.059 -37.063 1.00 85.19 101 SER A C 1
ATOM 776 O O . SER A 1 101 ? 11.639 -11.103 -38.232 1.00 85.19 101 SER A O 1
ATOM 778 N N . LEU A 1 102 ? 11.995 -10.480 -36.116 1.00 83.88 102 LEU A N 1
ATOM 779 C CA . LEU A 1 102 ? 13.232 -9.744 -36.383 1.00 83.88 102 LEU A CA 1
ATOM 780 C C . LEU A 1 102 ? 14.344 -10.605 -37.013 1.00 83.88 102 LEU A C 1
ATOM 782 O O . LEU A 1 102 ? 14.925 -10.155 -38.002 1.00 83.88 102 LEU A O 1
ATOM 786 N N . PRO A 1 103 ? 14.620 -11.850 -36.569 1.00 83.38 103 PRO A N 1
ATOM 787 C CA . PRO A 1 103 ? 15.545 -12.743 -37.269 1.00 83.38 103 PRO A CA 1
ATOM 788 C C . PRO A 1 103 ? 15.119 -13.021 -38.714 1.00 83.38 103 PRO A C 1
ATOM 790 O O . PRO A 1 103 ? 15.960 -13.024 -39.611 1.00 83.38 103 PRO A O 1
ATOM 793 N N . VAL A 1 104 ? 13.815 -13.197 -38.957 1.00 84.44 104 VAL A N 1
ATOM 794 C CA . VAL A 1 104 ? 13.262 -13.430 -40.301 1.00 84.44 104 VAL A CA 1
ATOM 795 C C . VAL A 1 104 ? 13.457 -12.196 -41.182 1.00 84.44 104 VAL A C 1
ATOM 797 O O . VAL A 1 104 ? 13.940 -12.321 -42.304 1.00 84.44 104 VAL A O 1
ATOM 800 N N . LEU A 1 105 ? 13.166 -11.001 -40.663 1.00 81.00 105 LEU A N 1
ATOM 801 C CA . LEU A 1 105 ? 13.370 -9.726 -41.359 1.00 81.00 105 LEU A CA 1
ATOM 802 C C . LEU A 1 105 ? 14.849 -9.474 -41.677 1.00 81.00 105 LEU A C 1
ATOM 804 O O . LEU A 1 105 ? 15.181 -9.066 -42.789 1.00 81.00 105 LEU A O 1
ATOM 808 N N . VAL A 1 106 ? 15.746 -9.759 -40.729 1.00 78.94 106 VAL A N 1
ATOM 809 C CA . VAL A 1 106 ? 17.201 -9.626 -40.901 1.00 78.94 106 VAL A CA 1
ATOM 810 C C . VAL A 1 106 ? 17.723 -10.611 -41.949 1.00 78.94 106 VAL A C 1
ATOM 812 O O . VAL A 1 106 ? 18.514 -10.218 -42.807 1.00 78.94 106 VAL A O 1
ATOM 815 N N . LEU A 1 107 ? 17.268 -11.869 -41.932 1.00 79.56 107 LEU A N 1
ATOM 816 C CA . LEU A 1 107 ? 17.636 -12.880 -42.930 1.00 79.56 107 LEU A CA 1
ATOM 817 C C . LEU A 1 107 ? 17.065 -12.564 -44.315 1.00 79.56 107 LEU A C 1
ATOM 819 O O . LEU A 1 107 ? 17.762 -12.735 -45.314 1.00 79.56 107 LEU A O 1
ATOM 823 N N . TRP A 1 108 ? 15.833 -12.065 -44.389 1.00 81.31 108 TRP A N 1
ATOM 824 C CA . TRP A 1 108 ? 15.213 -11.619 -45.634 1.00 81.31 108 TRP A CA 1
ATOM 825 C C . TRP A 1 108 ? 15.962 -10.423 -46.232 1.00 81.31 108 TRP A C 1
ATOM 827 O O . TRP A 1 108 ? 16.346 -10.450 -47.403 1.00 81.31 108 TRP A O 1
ATOM 837 N N . TYR A 1 109 ? 16.277 -9.416 -45.413 1.00 76.06 109 TYR A N 1
ATOM 838 C CA . TYR A 1 109 ? 17.091 -8.272 -45.822 1.00 76.06 109 TYR A CA 1
ATOM 839 C C . TYR A 1 109 ? 18.506 -8.695 -46.244 1.00 76.06 109 TYR A C 1
ATOM 841 O O . TYR A 1 109 ? 19.034 -8.214 -47.252 1.00 76.06 109 TYR A O 1
ATOM 849 N N . TYR A 1 110 ? 19.118 -9.635 -45.521 1.00 74.50 110 TYR A N 1
ATOM 850 C CA . TYR A 1 110 ? 20.393 -10.227 -45.912 1.00 74.50 110 TYR A CA 1
ATOM 851 C C . TYR A 1 110 ? 20.299 -10.925 -47.265 1.00 74.50 110 TYR A C 1
ATOM 853 O O . TYR A 1 110 ? 21.135 -10.680 -48.125 1.00 74.50 110 TYR A O 1
ATOM 861 N N . TYR A 1 111 ? 19.271 -11.741 -47.495 1.00 74.69 111 TYR A N 1
ATOM 862 C CA . TYR A 1 111 ? 19.080 -12.434 -48.765 1.00 74.69 111 TYR A CA 1
ATOM 863 C C . TYR A 1 111 ? 18.947 -11.451 -49.938 1.00 74.69 111 TYR A C 1
ATOM 865 O O . TYR A 1 111 ? 19.601 -11.619 -50.971 1.00 74.69 111 TYR A O 1
ATOM 873 N N . LEU A 1 112 ? 18.160 -10.385 -49.757 1.00 70.12 112 LEU A N 1
ATOM 874 C CA . LEU A 1 112 ? 17.978 -9.327 -50.753 1.00 70.12 112 LEU A CA 1
ATOM 875 C C . LEU A 1 112 ? 19.274 -8.558 -51.043 1.00 70.12 112 LEU A C 1
ATOM 877 O O . LEU A 1 112 ? 19.597 -8.296 -52.200 1.00 70.12 112 LEU A O 1
ATOM 881 N N . THR A 1 113 ? 20.040 -8.206 -50.010 1.00 64.94 113 THR A N 1
ATOM 882 C CA . THR A 1 113 ? 21.274 -7.418 -50.166 1.00 64.94 113 THR A CA 1
ATOM 883 C C . THR A 1 113 ? 22.468 -8.254 -50.625 1.00 64.94 113 THR A C 1
ATOM 885 O O . THR A 1 113 ? 23.267 -7.779 -51.433 1.00 64.94 113 THR A O 1
ATOM 888 N N . HIS A 1 114 ? 22.573 -9.510 -50.191 1.00 63.66 114 HIS A N 1
ATOM 889 C CA . HIS A 1 114 ? 23.633 -10.442 -50.583 1.00 63.66 114 HIS A CA 1
ATOM 890 C C . HIS A 1 114 ? 23.480 -10.925 -52.030 1.00 63.66 114 HIS A C 1
ATOM 892 O O . HIS A 1 114 ? 24.481 -11.190 -52.691 1.00 63.66 114 HIS A O 1
ATOM 898 N N . ARG A 1 115 ? 22.252 -10.972 -52.576 1.00 61.97 115 ARG A N 1
ATOM 899 C CA . ARG A 1 115 ? 22.053 -11.128 -54.029 1.00 61.97 115 ARG A CA 1
ATOM 900 C C . ARG A 1 115 ? 22.629 -9.959 -54.840 1.00 61.97 115 ARG A C 1
ATOM 902 O O . ARG A 1 115 ? 22.937 -10.152 -56.009 1.00 61.97 115 ARG A O 1
ATOM 909 N N . ARG A 1 116 ? 22.779 -8.772 -54.236 1.00 59.38 116 ARG A N 1
ATOM 910 C CA . ARG A 1 116 ? 23.191 -7.531 -54.917 1.00 59.38 116 ARG A CA 1
ATOM 911 C C . ARG A 1 116 ? 24.662 -7.146 -54.703 1.00 59.38 116 ARG A C 1
ATOM 913 O O . ARG A 1 116 ? 25.235 -6.502 -55.575 1.00 59.38 116 ARG A O 1
ATOM 920 N N . LYS A 1 117 ? 25.288 -7.489 -53.566 1.00 60.09 117 LYS A N 1
ATOM 921 C CA . LYS A 1 117 ? 26.674 -7.087 -53.233 1.00 60.09 117 LYS A CA 1
ATOM 922 C C . LYS A 1 117 ? 27.465 -8.207 -52.550 1.00 60.09 117 LYS A C 1
ATOM 924 O O . LYS A 1 117 ? 27.026 -8.751 -51.544 1.00 60.09 117 LYS A O 1
ATOM 929 N N . GLU A 1 118 ? 28.686 -8.463 -53.031 1.00 60.25 118 GLU A N 1
ATOM 930 C CA . GLU A 1 118 ? 29.597 -9.492 -52.490 1.00 60.25 118 GLU A CA 1
ATOM 931 C C . GLU A 1 118 ? 30.172 -9.154 -51.097 1.00 60.25 118 GLU A C 1
ATOM 933 O O . GLU A 1 118 ? 30.685 -10.035 -50.413 1.00 60.25 118 GLU A O 1
ATOM 938 N N . ARG A 1 119 ? 30.102 -7.889 -50.647 1.00 66.12 119 ARG A N 1
ATOM 939 C CA . ARG A 1 119 ? 30.493 -7.473 -49.287 1.00 66.12 119 ARG A CA 1
ATOM 940 C C . ARG A 1 119 ? 29.533 -6.432 -48.724 1.00 66.12 119 ARG A C 1
ATOM 942 O O . ARG A 1 119 ? 29.336 -5.373 -49.321 1.00 66.12 119 ARG A O 1
ATOM 949 N N . THR A 1 120 ? 28.996 -6.693 -47.535 1.00 73.38 120 THR A N 1
ATOM 950 C CA . THR A 1 120 ? 28.072 -5.787 -46.836 1.00 73.38 120 THR A CA 1
ATOM 951 C C . THR A 1 120 ? 28.578 -5.483 -45.432 1.00 73.38 120 THR A C 1
ATOM 953 O O . THR A 1 120 ? 28.918 -6.398 -44.688 1.00 73.38 120 THR A O 1
ATOM 956 N N . LEU A 1 121 ? 28.563 -4.209 -45.030 1.00 75.44 121 LEU A N 1
ATOM 957 C CA . LEU A 1 121 ? 28.882 -3.803 -43.652 1.00 75.44 121 LEU A CA 1
ATOM 958 C C . LEU A 1 121 ? 27.721 -4.015 -42.670 1.00 75.44 121 LEU A C 1
ATOM 960 O O . LEU A 1 121 ? 27.906 -3.804 -41.479 1.00 75.44 121 LEU A O 1
ATOM 964 N N . PHE A 1 122 ? 26.558 -4.449 -43.163 1.00 80.31 122 PHE A N 1
ATOM 965 C CA . PHE A 1 122 ? 25.307 -4.550 -42.413 1.00 80.31 122 PHE A CA 1
ATOM 966 C C . PHE A 1 122 ? 25.443 -5.314 -41.084 1.00 80.31 122 PHE A C 1
ATOM 968 O O . PHE A 1 122 ? 25.109 -4.758 -40.043 1.00 80.31 122 PHE A O 1
ATOM 975 N N . PHE A 1 123 ? 25.985 -6.538 -41.080 1.00 81.12 123 PHE A N 1
ATOM 976 C CA . PHE A 1 123 ? 26.104 -7.337 -39.847 1.00 81.12 123 PHE A CA 1
ATOM 977 C C . PHE A 1 123 ? 27.120 -6.777 -38.859 1.00 81.12 123 PHE A C 1
ATOM 979 O O . PHE A 1 123 ? 26.881 -6.805 -37.656 1.00 81.12 123 PHE A O 1
ATOM 986 N N . LEU A 1 124 ? 28.228 -6.224 -39.358 1.00 84.62 124 LEU A N 1
ATOM 987 C CA . LEU A 1 124 ? 29.211 -5.561 -38.507 1.00 84.62 124 LEU A CA 1
ATOM 988 C C . LEU A 1 124 ? 28.605 -4.315 -37.850 1.00 84.62 124 LEU A C 1
ATOM 990 O O . LEU A 1 124 ? 28.773 -4.112 -36.650 1.00 84.62 124 LEU A O 1
ATOM 994 N N . SER A 1 125 ? 27.865 -3.501 -38.610 1.00 83.69 125 SER A N 1
ATOM 995 C CA . SER A 1 125 ? 27.158 -2.346 -38.049 1.00 83.69 125 SER A CA 1
ATOM 996 C C . SER A 1 125 ? 26.042 -2.750 -37.095 1.00 83.69 125 SER A C 1
ATOM 998 O O . SER A 1 125 ? 25.909 -2.132 -36.047 1.00 83.69 125 SER A O 1
ATOM 1000 N N . LEU A 1 126 ? 25.287 -3.804 -37.417 1.00 83.81 126 LEU A N 1
ATOM 1001 C CA . LEU A 1 126 ? 24.229 -4.333 -36.564 1.00 83.81 126 LEU A CA 1
ATOM 1002 C C . LEU A 1 126 ? 24.796 -4.814 -35.231 1.00 83.81 126 LEU A C 1
ATOM 1004 O O . LEU A 1 126 ? 24.280 -4.427 -34.189 1.00 83.81 126 LEU A O 1
ATOM 1008 N N . GLY A 1 127 ? 25.882 -5.590 -35.250 1.00 84.31 127 GLY A N 1
ATOM 1009 C CA . GLY A 1 127 ? 26.532 -6.088 -34.038 1.00 84.31 127 GLY A CA 1
ATOM 1010 C C . GLY A 1 127 ? 27.091 -4.967 -33.160 1.00 84.31 127 GLY A C 1
ATOM 1011 O O . GLY A 1 127 ? 26.795 -4.922 -31.969 1.00 84.31 127 GLY A O 1
ATOM 1012 N N . LEU A 1 128 ? 27.851 -4.029 -33.740 1.00 87.25 128 LEU A N 1
ATOM 1013 C CA . LEU A 1 128 ? 28.448 -2.917 -32.987 1.00 87.25 128 LEU A CA 1
ATOM 1014 C C . LEU A 1 128 ? 27.398 -1.957 -32.422 1.00 87.25 128 LEU A C 1
ATOM 1016 O O . LEU A 1 128 ? 27.516 -1.527 -31.276 1.00 87.25 128 LEU A O 1
ATOM 1020 N N . PHE A 1 129 ? 26.369 -1.634 -33.208 1.00 86.69 129 PHE A N 1
ATOM 1021 C CA . PHE A 1 129 ? 25.293 -0.767 -32.749 1.00 86.69 129 PHE A CA 1
ATOM 1022 C C . PHE A 1 129 ? 24.448 -1.444 -31.670 1.00 86.69 129 PHE A C 1
ATOM 1024 O O . PHE A 1 129 ? 24.207 -0.828 -30.639 1.00 86.69 129 PHE A O 1
ATOM 1031 N N . SER A 1 130 ? 24.069 -2.716 -31.850 1.00 86.25 130 SER A N 1
ATOM 1032 C CA . SER A 1 130 ? 23.316 -3.466 -30.832 1.00 86.25 130 SER A CA 1
ATOM 1033 C C . SER A 1 130 ? 24.086 -3.524 -29.517 1.00 86.25 130 SER A C 1
ATOM 1035 O O . SER A 1 130 ? 23.530 -3.255 -28.461 1.00 86.25 130 SER A O 1
ATOM 1037 N N . LEU A 1 131 ? 25.389 -3.804 -29.577 1.00 88.75 131 LEU A N 1
ATOM 1038 C CA . LEU A 1 131 ? 26.254 -3.834 -28.402 1.00 88.75 131 LEU A CA 1
ATOM 1039 C C . LEU A 1 131 ? 26.304 -2.479 -27.679 1.00 88.75 131 LEU A C 1
ATOM 1041 O O . LEU A 1 131 ? 26.141 -2.426 -26.461 1.00 88.75 131 LEU A O 1
ATOM 1045 N N . GLY A 1 132 ? 26.515 -1.388 -28.422 1.00 89.12 132 GLY A N 1
ATOM 1046 C CA . GLY A 1 132 ? 26.556 -0.038 -27.859 1.00 89.12 132 GLY A CA 1
ATOM 1047 C C . GLY A 1 132 ? 25.208 0.407 -27.292 1.00 89.12 132 GLY A C 1
ATOM 1048 O O . GLY A 1 132 ? 25.159 0.968 -26.202 1.00 89.12 132 GLY A O 1
ATOM 1049 N N . TYR A 1 133 ? 24.116 0.110 -27.997 1.00 87.00 133 TYR A N 1
ATOM 1050 C CA . TYR A 1 133 ? 22.758 0.446 -27.579 1.00 87.00 133 TYR A CA 1
ATOM 1051 C C . TYR A 1 133 ? 22.340 -0.325 -26.321 1.00 87.00 133 TYR A C 1
ATOM 1053 O O . TYR A 1 133 ? 21.848 0.281 -25.376 1.00 87.00 133 TYR A O 1
ATOM 1061 N N . MET A 1 134 ? 22.623 -1.630 -26.244 1.00 87.69 134 MET A N 1
ATOM 1062 C CA . MET A 1 134 ? 22.350 -2.425 -25.039 1.00 87.69 134 MET A CA 1
ATOM 1063 C C . MET A 1 134 ? 23.148 -1.925 -23.830 1.00 87.69 134 MET A C 1
ATOM 1065 O O . MET A 1 134 ? 22.616 -1.856 -22.725 1.00 87.69 134 MET A O 1
ATOM 1069 N N . TYR A 1 135 ? 24.411 -1.536 -24.028 1.00 91.69 135 TYR A N 1
ATOM 1070 C CA . TYR A 1 135 ? 25.218 -0.941 -22.963 1.00 91.69 135 TYR A CA 1
ATOM 1071 C C . TYR A 1 135 ? 24.692 0.442 -22.538 1.00 91.69 135 TYR A C 1
ATOM 1073 O O . TYR A 1 135 ? 24.658 0.749 -21.349 1.00 91.69 135 TYR A O 1
ATOM 1081 N N . TYR A 1 136 ? 24.223 1.258 -23.485 1.00 90.50 136 TYR A N 1
ATOM 1082 C CA . TYR A 1 136 ? 23.565 2.533 -23.192 1.00 90.50 136 TYR A CA 1
ATOM 1083 C C . TYR A 1 136 ? 22.295 2.343 -22.351 1.00 90.50 136 TYR A C 1
ATOM 1085 O O . TYR A 1 136 ? 22.167 2.977 -21.306 1.00 90.50 136 TYR A O 1
ATOM 1093 N N . VAL A 1 137 ? 21.407 1.429 -22.755 1.00 86.12 137 VAL A N 1
ATOM 1094 C CA . VAL A 1 137 ? 20.187 1.097 -22.002 1.00 86.12 137 VAL A CA 1
ATOM 1095 C C . VAL A 1 137 ? 20.535 0.591 -20.601 1.00 86.12 137 VAL A C 1
ATOM 1097 O O . VAL A 1 137 ? 19.932 1.028 -19.631 1.00 86.12 137 VAL A O 1
ATOM 1100 N N . PHE A 1 138 ? 21.560 -0.254 -20.453 1.00 89.69 138 PHE A N 1
ATOM 1101 C CA . PHE A 1 138 ? 22.027 -0.699 -19.135 1.00 89.69 138 PHE A CA 1
ATOM 1102 C C . PHE A 1 138 ? 22.419 0.479 -18.223 1.00 89.69 138 PHE A C 1
ATOM 1104 O O . PHE A 1 138 ? 22.033 0.515 -17.054 1.00 89.69 138 PHE A O 1
ATOM 1111 N N . LEU A 1 139 ? 23.148 1.466 -18.751 1.00 90.31 139 LEU A N 1
ATOM 1112 C CA . LEU A 1 139 ? 23.555 2.643 -17.980 1.00 90.31 139 LEU A CA 1
ATOM 1113 C C . LEU A 1 139 ? 22.389 3.569 -17.612 1.00 90.31 139 LEU A C 1
ATOM 1115 O O . LEU A 1 139 ? 22.457 4.200 -16.562 1.00 90.31 139 LEU A O 1
ATOM 1119 N N . GLN A 1 140 ? 21.366 3.682 -18.460 1.00 86.12 140 GLN A N 1
ATOM 1120 C CA . GLN A 1 140 ? 20.226 4.576 -18.220 1.00 86.12 140 GLN A CA 1
ATOM 1121 C C . GLN A 1 140 ? 19.118 3.924 -17.386 1.00 86.12 140 GLN A C 1
ATOM 1123 O O . GLN A 1 140 ? 18.537 4.584 -16.539 1.00 86.12 140 GLN A O 1
ATOM 1128 N N . GLU A 1 141 ? 18.854 2.632 -17.570 1.00 83.56 141 GLU A N 1
ATOM 1129 C CA . GLU A 1 141 ? 17.678 1.975 -16.980 1.00 83.56 141 GLU A CA 1
ATOM 1130 C C . GLU A 1 141 ? 18.018 1.071 -15.788 1.00 83.56 141 GLU A C 1
ATOM 1132 O O . GLU A 1 141 ? 17.215 0.907 -14.868 1.00 83.56 141 GLU A O 1
ATOM 1137 N N . VAL A 1 142 ? 19.210 0.459 -15.779 1.00 84.75 142 VAL A N 1
ATOM 1138 C CA . VAL A 1 142 ? 19.590 -0.535 -14.756 1.00 84.75 142 VAL A CA 1
ATOM 1139 C C . VAL A 1 142 ? 20.437 0.097 -13.654 1.00 84.75 142 VAL A C 1
ATOM 1141 O O . VAL A 1 142 ? 20.186 -0.138 -12.473 1.00 84.75 142 VAL A O 1
ATOM 1144 N N . VAL A 1 143 ? 21.425 0.925 -14.009 1.00 85.25 143 VAL A N 1
ATOM 1145 C CA . VAL A 1 143 ? 22.328 1.556 -13.028 1.00 85.25 143 VAL A CA 1
ATOM 1146 C C . VAL A 1 143 ? 21.603 2.525 -12.074 1.00 85.25 143 VAL A C 1
ATOM 1148 O O . VAL A 1 143 ? 21.861 2.438 -10.869 1.00 85.25 143 VAL A O 1
ATOM 1151 N N . PRO A 1 144 ? 20.669 3.396 -12.519 1.00 82.50 144 PRO A N 1
ATOM 1152 C CA . PRO A 1 144 ? 19.995 4.340 -11.620 1.00 82.50 144 PRO A CA 1
ATOM 1153 C C . PRO A 1 144 ? 19.101 3.689 -10.564 1.00 82.50 144 PRO A C 1
ATOM 1155 O O . PRO A 1 144 ? 18.803 4.321 -9.555 1.00 82.50 144 PRO A O 1
ATOM 1158 N N . ARG A 1 145 ? 18.746 2.406 -10.729 1.00 75.94 145 ARG A N 1
ATOM 1159 C CA . ARG A 1 145 ? 18.017 1.626 -9.714 1.00 75.94 145 ARG A CA 1
ATOM 1160 C C . ARG A 1 145 ? 18.844 1.372 -8.439 1.00 75.94 145 ARG A C 1
ATOM 1162 O O . ARG A 1 145 ? 18.330 0.810 -7.481 1.00 75.94 145 ARG A O 1
ATOM 1169 N N . GLY A 1 146 ? 20.125 1.760 -8.403 1.00 71.81 146 GLY A N 1
ATOM 1170 C CA . GLY A 1 146 ? 20.943 1.819 -7.181 1.00 71.81 146 GLY A CA 1
ATOM 1171 C C . GLY A 1 146 ? 21.507 0.481 -6.690 1.00 71.81 146 GLY A C 1
ATOM 1172 O O . GLY A 1 146 ? 22.210 0.441 -5.682 1.00 71.81 146 GLY A O 1
ATOM 1173 N N . HIS A 1 147 ? 21.239 -0.617 -7.398 1.00 75.31 147 HIS A N 1
ATOM 1174 C CA . HIS A 1 147 ? 21.676 -1.966 -7.016 1.00 75.31 147 HIS A CA 1
ATOM 1175 C C . HIS A 1 147 ? 22.970 -2.423 -7.695 1.00 75.31 147 HIS A C 1
ATOM 1177 O O . HIS A 1 147 ? 23.557 -3.424 -7.284 1.00 75.31 147 HIS A O 1
ATOM 1183 N N . VAL A 1 148 ? 23.428 -1.692 -8.714 1.00 85.94 148 VAL A N 1
ATOM 1184 C CA . VAL A 1 148 ? 24.691 -1.963 -9.402 1.00 85.94 148 VAL A CA 1
ATOM 1185 C C . VAL A 1 148 ? 25.777 -1.067 -8.816 1.00 85.94 148 VAL A C 1
ATOM 1187 O O . VAL A 1 148 ? 25.733 0.156 -8.938 1.00 85.94 148 VAL A O 1
ATOM 1190 N N . GLY A 1 149 ? 26.775 -1.677 -8.180 1.00 86.50 149 GLY A N 1
ATOM 1191 C CA . GLY A 1 149 ? 27.913 -0.953 -7.622 1.00 86.50 149 GLY A CA 1
ATOM 1192 C C . GLY A 1 149 ? 28.837 -0.396 -8.709 1.00 86.50 149 GLY A C 1
ATOM 1193 O O . GLY A 1 149 ? 28.978 -0.973 -9.788 1.00 86.50 149 GLY A O 1
ATOM 1194 N N . TYR A 1 150 ? 29.556 0.688 -8.404 1.00 90.19 150 TYR A N 1
ATOM 1195 C CA . TYR A 1 150 ? 30.516 1.297 -9.336 1.00 90.19 150 TYR A CA 1
ATOM 1196 C C . TYR A 1 150 ? 31.581 0.301 -9.834 1.00 90.19 150 TYR A C 1
ATOM 1198 O O . TYR A 1 150 ? 31.926 0.285 -11.014 1.00 90.19 150 TYR A O 1
ATOM 1206 N N . SER A 1 151 ? 32.054 -0.595 -8.962 1.00 90.50 151 SER A N 1
ATOM 1207 C CA . SER A 1 151 ? 33.002 -1.659 -9.321 1.00 90.50 151 SER A CA 1
ATOM 1208 C C . SER A 1 151 ? 32.443 -2.639 -10.359 1.00 90.50 151 SER A C 1
ATOM 1210 O O . SER A 1 151 ? 33.177 -3.088 -11.238 1.00 90.50 151 SER A O 1
ATOM 1212 N N . GLN A 1 152 ? 31.144 -2.942 -10.300 1.00 92.56 152 GLN A N 1
ATOM 1213 C CA . GLN A 1 152 ? 30.479 -3.839 -11.245 1.00 92.56 152 GLN A CA 1
ATOM 1214 C C . GLN A 1 152 ? 30.336 -3.187 -12.622 1.00 92.56 152 GLN A C 1
ATOM 1216 O O . GLN A 1 152 ? 30.578 -3.853 -13.630 1.00 92.56 152 GLN A O 1
ATOM 1221 N N . VAL A 1 153 ? 30.025 -1.885 -12.664 1.00 93.00 153 VAL A N 1
ATOM 1222 C CA . VAL A 1 153 ? 30.013 -1.102 -13.910 1.00 93.00 153 VAL A CA 1
ATOM 1223 C C . VAL A 1 153 ? 31.406 -1.086 -14.533 1.00 93.00 153 VAL A C 1
ATOM 1225 O O . VAL A 1 153 ? 31.552 -1.442 -15.697 1.00 93.00 153 VAL A O 1
ATOM 1228 N N . VAL A 1 154 ? 32.449 -0.767 -13.757 1.00 93.75 154 VAL A N 1
ATOM 1229 C CA . VAL A 1 154 ? 33.842 -0.752 -14.244 1.00 93.75 154 VAL A CA 1
ATOM 1230 C C . VAL A 1 154 ? 34.258 -2.111 -14.819 1.00 93.75 154 VAL A C 1
ATOM 1232 O O . VAL A 1 154 ? 34.881 -2.157 -15.882 1.00 93.75 154 VAL A O 1
ATOM 1235 N N . ALA A 1 155 ? 33.890 -3.216 -14.164 1.00 94.12 155 ALA A N 1
ATOM 1236 C CA . ALA A 1 155 ? 34.176 -4.562 -14.655 1.00 94.12 155 ALA A CA 1
ATOM 1237 C C . ALA A 1 155 ? 33.501 -4.846 -16.010 1.00 94.12 155 ALA A C 1
ATOM 1239 O O . ALA A 1 155 ? 34.154 -5.345 -16.930 1.00 94.12 155 ALA A O 1
ATOM 1240 N N . LEU A 1 156 ? 32.223 -4.478 -16.160 1.00 94.56 156 LEU A N 1
ATOM 1241 C CA . LEU A 1 156 ? 31.475 -4.650 -17.408 1.00 94.56 156 LEU A CA 1
ATOM 1242 C C . LEU A 1 156 ? 32.070 -3.799 -18.545 1.00 94.56 156 LEU A C 1
ATOM 1244 O O . LEU A 1 156 ? 32.283 -4.302 -19.650 1.00 94.56 156 LEU A O 1
ATOM 1248 N N . THR A 1 157 ? 32.418 -2.539 -18.265 1.00 94.81 157 THR A N 1
ATOM 1249 C CA . THR A 1 157 ? 33.061 -1.626 -19.226 1.00 94.81 157 THR A CA 1
ATOM 1250 C C . THR A 1 157 ? 34.429 -2.136 -19.668 1.00 94.81 157 THR A C 1
ATOM 1252 O O . THR A 1 157 ? 34.766 -2.073 -20.850 1.00 94.81 157 THR A O 1
ATOM 1255 N N . CYS A 1 158 ? 35.221 -2.675 -18.739 1.00 96.00 158 CYS A N 1
ATOM 1256 C CA . CYS A 1 158 ? 36.513 -3.280 -19.051 1.00 96.00 158 CYS A CA 1
ATOM 1257 C C . CYS A 1 158 ? 36.348 -4.483 -19.994 1.00 96.00 158 CYS A C 1
ATOM 1259 O O . CYS A 1 158 ? 37.031 -4.559 -21.017 1.00 96.00 158 CYS A O 1
ATOM 1261 N N . GLY A 1 159 ? 35.386 -5.371 -19.713 1.00 94.31 159 GLY A N 1
ATOM 1262 C CA . GLY A 1 159 ? 35.050 -6.502 -20.585 1.00 94.31 159 GLY A CA 1
ATOM 1263 C C . GLY A 1 159 ? 34.652 -6.068 -22.001 1.00 94.31 159 GLY A C 1
ATOM 1264 O O . GLY A 1 159 ? 35.155 -6.616 -22.986 1.00 94.31 159 GLY A O 1
ATOM 1265 N N . LEU A 1 160 ? 33.835 -5.016 -22.113 1.00 94.38 160 LEU A N 1
ATOM 1266 C CA . LEU A 1 160 ? 33.440 -4.416 -23.390 1.00 94.38 160 LEU A CA 1
ATOM 1267 C C . LEU A 1 160 ? 34.647 -3.876 -24.179 1.00 94.38 160 LEU A C 1
ATOM 1269 O O . LEU A 1 160 ? 34.782 -4.157 -25.371 1.00 94.38 160 LEU A O 1
ATOM 1273 N N . ILE A 1 161 ? 35.550 -3.139 -23.525 1.00 95.44 161 ILE A N 1
ATOM 1274 C CA . ILE A 1 161 ? 36.760 -2.588 -24.159 1.00 95.44 161 ILE A CA 1
ATOM 1275 C C . ILE A 1 161 ? 37.685 -3.711 -24.643 1.00 95.44 161 ILE A C 1
ATOM 1277 O O . ILE A 1 161 ? 38.169 -3.665 -25.776 1.00 95.44 161 ILE A O 1
ATOM 1281 N N . LEU A 1 162 ? 37.909 -4.737 -23.817 1.00 95.19 162 LEU A N 1
ATOM 1282 C CA . LEU A 1 162 ? 38.737 -5.893 -24.174 1.00 95.19 162 LEU A CA 1
ATOM 1283 C C . LEU A 1 162 ? 38.155 -6.660 -25.366 1.00 95.19 162 LEU A C 1
ATOM 1285 O O . LEU A 1 162 ? 38.901 -7.049 -26.269 1.00 95.19 162 LEU A O 1
ATOM 1289 N N . MET A 1 163 ? 36.831 -6.820 -25.413 1.00 94.38 163 MET A N 1
ATOM 1290 C CA . MET A 1 163 ? 36.149 -7.430 -26.549 1.00 94.38 163 MET A CA 1
ATOM 1291 C C . MET A 1 163 ? 36.329 -6.610 -27.832 1.00 94.38 163 MET A C 1
ATOM 1293 O O . MET A 1 163 ? 36.717 -7.171 -28.857 1.00 94.38 163 MET A O 1
ATOM 1297 N N . LEU A 1 164 ? 36.130 -5.288 -27.786 1.00 93.94 164 LEU A N 1
ATOM 1298 C CA . LEU A 1 164 ? 36.322 -4.412 -28.948 1.00 93.94 164 LEU A CA 1
ATOM 1299 C C . LEU A 1 164 ? 37.781 -4.401 -29.432 1.00 93.94 164 LEU A C 1
ATOM 1301 O O . LEU A 1 164 ? 38.036 -4.416 -30.639 1.00 93.94 164 LEU A O 1
ATOM 1305 N N . ALA A 1 165 ? 38.747 -4.430 -28.512 1.00 93.81 165 ALA A N 1
ATOM 1306 C CA . ALA A 1 165 ? 40.166 -4.524 -28.842 1.00 93.81 165 ALA A CA 1
ATOM 1307 C C . ALA A 1 165 ? 40.509 -5.865 -29.517 1.00 93.81 165 ALA A C 1
ATOM 1309 O O . ALA A 1 165 ? 41.203 -5.888 -30.538 1.00 93.81 165 ALA A O 1
ATOM 1310 N N . ALA A 1 166 ? 39.992 -6.979 -28.992 1.00 93.31 166 ALA A N 1
ATOM 1311 C CA . ALA A 1 166 ? 40.157 -8.301 -29.593 1.00 93.31 166 ALA A CA 1
ATOM 1312 C C . ALA A 1 166 ? 39.482 -8.388 -30.973 1.00 93.31 166 ALA A C 1
ATOM 1314 O O . ALA A 1 166 ? 40.086 -8.900 -31.914 1.00 93.31 166 ALA A O 1
ATOM 1315 N N . LEU A 1 167 ? 38.287 -7.811 -31.129 1.00 92.38 167 LEU A N 1
ATOM 1316 C CA . LEU A 1 167 ? 37.559 -7.734 -32.397 1.00 92.38 167 LEU A CA 1
ATOM 1317 C C . LEU A 1 167 ? 38.317 -6.909 -33.447 1.00 92.38 167 LEU A C 1
ATOM 1319 O O . LEU A 1 167 ? 38.416 -7.313 -34.606 1.00 92.38 167 LEU A O 1
ATOM 1323 N N . SER A 1 168 ? 38.897 -5.777 -33.042 1.00 91.38 168 SER A N 1
ATOM 1324 C CA . SER A 1 168 ? 39.744 -4.949 -33.906 1.00 91.38 168 SER A CA 1
ATOM 1325 C C . SER A 1 168 ? 40.960 -5.736 -34.403 1.00 91.38 168 SER A C 1
ATOM 1327 O O . SER A 1 168 ? 41.231 -5.772 -35.602 1.00 91.38 168 SER A O 1
ATOM 1329 N N . ARG A 1 169 ? 41.626 -6.477 -33.506 1.00 91.12 169 ARG A N 1
ATOM 1330 C CA . ARG A 1 169 ? 42.732 -7.380 -33.865 1.00 91.12 169 ARG A CA 1
ATOM 1331 C C . ARG A 1 169 ? 42.289 -8.542 -34.754 1.00 91.12 169 ARG A C 1
ATOM 1333 O O . ARG A 1 169 ? 43.038 -8.933 -35.640 1.00 91.12 169 ARG A O 1
ATOM 1340 N N . ALA A 1 170 ? 41.087 -9.077 -34.546 1.00 90.31 170 ALA A N 1
ATOM 1341 C CA . ALA A 1 170 ? 40.512 -10.124 -35.387 1.00 90.31 170 ALA A CA 1
ATOM 1342 C C . ALA A 1 170 ? 40.207 -9.622 -36.807 1.00 90.31 170 ALA A C 1
ATOM 1344 O O . ALA A 1 170 ? 40.188 -10.402 -37.754 1.00 90.31 170 ALA A O 1
ATOM 1345 N N . LYS A 1 171 ? 39.987 -8.316 -36.981 1.00 88.81 171 LYS A N 1
ATOM 1346 C CA . LYS A 1 171 ? 39.786 -7.699 -38.295 1.00 88.81 171 LYS A CA 1
ATOM 1347 C C . LYS A 1 171 ? 41.098 -7.435 -39.044 1.00 88.81 171 LYS A C 1
ATOM 1349 O O . LYS A 1 171 ? 41.070 -7.329 -40.272 1.00 88.81 171 LYS A O 1
ATOM 1354 N N . THR A 1 172 ? 42.219 -7.341 -38.331 1.00 86.75 172 THR A N 1
ATOM 1355 C CA . THR A 1 172 ? 43.564 -7.224 -38.913 1.00 86.75 172 THR A CA 1
ATOM 1356 C C . THR A 1 172 ? 43.893 -8.448 -39.777 1.00 86.75 172 THR A C 1
ATOM 1358 O O . THR A 1 172 ? 43.286 -9.504 -39.608 1.00 86.75 172 THR A O 1
ATOM 1361 N N . ASP A 1 173 ? 44.807 -8.278 -40.740 1.00 85.56 173 ASP A N 1
ATOM 1362 C CA . ASP A 1 173 ? 45.158 -9.246 -41.791 1.00 85.56 173 ASP A CA 1
ATOM 1363 C C . ASP A 1 173 ? 45.040 -10.727 -41.350 1.00 85.56 173 ASP A C 1
ATOM 1365 O O . ASP A 1 173 ? 45.769 -11.163 -40.459 1.00 85.56 173 ASP A O 1
ATOM 1369 N N . PRO A 1 174 ? 44.144 -11.525 -41.966 1.00 85.25 174 PRO A N 1
ATOM 1370 C CA . PRO A 1 174 ? 43.989 -12.948 -41.662 1.00 85.25 174 PRO A CA 1
ATOM 1371 C C . PRO A 1 174 ? 45.160 -13.818 -42.135 1.00 85.25 174 PRO A C 1
ATOM 1373 O O . PRO A 1 174 ? 45.174 -15.024 -41.874 1.00 85.25 174 PRO A O 1
ATOM 1376 N N . GLY A 1 175 ? 46.126 -13.235 -42.849 1.00 86.19 175 GLY A N 1
ATOM 1377 C CA . GLY A 1 175 ? 47.214 -13.940 -43.512 1.00 86.19 175 GLY A CA 1
ATOM 1378 C C . GLY A 1 175 ? 46.897 -14.171 -44.985 1.00 86.19 175 GLY A C 1
ATOM 1379 O O . GLY A 1 175 ? 46.902 -15.315 -45.459 1.00 86.19 175 GLY A O 1
ATOM 1380 N N . TYR A 1 176 ? 46.579 -13.093 -45.710 1.00 87.88 176 TYR A N 1
ATOM 1381 C CA . TYR A 1 176 ? 46.413 -13.157 -47.162 1.00 87.88 176 TYR A CA 1
ATOM 1382 C C . TYR A 1 176 ? 47.709 -13.625 -47.837 1.00 87.88 176 TYR A C 1
ATOM 1384 O O . TYR A 1 176 ? 48.807 -13.172 -47.518 1.00 87.88 176 TYR A O 1
ATOM 1392 N N . LEU A 1 177 ? 47.587 -14.536 -48.804 1.00 85.56 177 LEU A N 1
ATOM 1393 C CA . LEU A 1 177 ? 48.733 -14.960 -49.602 1.00 85.56 177 LEU A CA 1
ATOM 1394 C C . LEU A 1 177 ? 49.120 -13.859 -50.606 1.00 85.56 177 LEU A C 1
ATOM 1396 O O . LEU A 1 177 ? 48.230 -13.313 -51.268 1.00 85.56 177 LEU A O 1
ATOM 1400 N N . PRO A 1 178 ? 50.421 -13.544 -50.747 1.00 79.81 178 PRO A N 1
ATOM 1401 C CA . PRO A 1 178 ? 50.888 -12.558 -51.713 1.00 79.81 178 PRO A CA 1
ATOM 1402 C C . PRO A 1 178 ? 50.611 -13.042 -53.142 1.00 79.81 178 PRO A C 1
ATOM 1404 O O . PRO A 1 178 ? 50.856 -14.202 -53.476 1.00 79.81 178 PRO A O 1
ATOM 1407 N N . ILE A 1 179 ? 50.081 -12.149 -53.980 1.00 74.12 179 ILE A N 1
ATOM 1408 C CA . ILE A 1 179 ? 49.831 -12.415 -55.402 1.00 74.12 179 ILE A CA 1
ATOM 1409 C C . ILE A 1 179 ? 51.154 -12.196 -56.166 1.00 74.12 179 ILE A C 1
ATOM 1411 O O . ILE A 1 179 ? 51.839 -11.211 -55.885 1.00 74.12 179 ILE A O 1
ATOM 1415 N N . PRO A 1 180 ? 51.545 -13.072 -57.113 1.00 60.56 180 PRO A N 1
ATOM 1416 C CA . PRO A 1 180 ? 52.721 -12.851 -57.957 1.00 60.56 180 PRO A CA 1
ATOM 1417 C C . PRO A 1 180 ? 52.596 -11.555 -58.779 1.00 60.56 180 PRO A C 1
ATOM 1419 O O . PRO A 1 180 ? 51.535 -11.268 -59.330 1.00 60.56 180 PRO A O 1
ATOM 1422 N N . ALA A 1 181 ? 53.686 -10.791 -58.894 1.00 50.53 181 ALA A N 1
ATOM 1423 C CA . ALA A 1 181 ? 53.736 -9.429 -59.448 1.00 50.53 181 ALA A CA 1
ATOM 1424 C C . ALA A 1 181 ? 53.413 -9.280 -60.957 1.00 50.53 181 ALA A C 1
ATOM 1426 O O . ALA A 1 181 ? 53.640 -8.221 -61.533 1.00 50.53 181 ALA A O 1
ATOM 1427 N N . SER A 1 182 ? 52.874 -10.301 -61.627 1.00 44.53 182 SER A N 1
ATOM 1428 C CA . SER A 1 182 ? 52.550 -10.253 -63.060 1.00 44.53 182 SER A CA 1
ATOM 1429 C C . SER A 1 182 ? 51.113 -9.816 -63.383 1.00 44.53 182 SER A C 1
ATOM 1431 O O . SER A 1 182 ? 50.742 -9.835 -64.552 1.00 44.53 182 SER A O 1
ATOM 1433 N N . ASN A 1 183 ? 50.298 -9.400 -62.402 1.00 43.84 183 ASN A N 1
ATOM 1434 C CA . ASN A 1 183 ? 48.893 -9.032 -62.646 1.00 43.84 183 ASN A CA 1
ATOM 1435 C C . ASN A 1 183 ? 48.361 -7.873 -61.773 1.00 43.84 183 ASN A C 1
ATOM 1437 O O . ASN A 1 183 ? 47.234 -7.896 -61.282 1.00 43.84 183 ASN A O 1
ATOM 1441 N N . GLU A 1 184 ? 49.138 -6.798 -61.616 1.00 40.75 184 GLU A N 1
ATOM 1442 C CA . GLU A 1 184 ? 48.685 -5.583 -60.909 1.00 40.75 184 GLU A CA 1
ATOM 1443 C C . GLU A 1 184 ? 47.598 -4.766 -61.651 1.00 40.75 184 GLU A C 1
ATOM 1445 O O . GLU A 1 184 ? 47.125 -3.758 -61.136 1.00 40.75 184 GLU A O 1
ATOM 1450 N N . LYS A 1 185 ? 47.131 -5.191 -62.837 1.00 37.69 185 LYS A N 1
ATOM 1451 C CA . LYS A 1 185 ? 46.156 -4.425 -63.643 1.00 37.69 185 LYS A CA 1
ATOM 1452 C C . LYS A 1 185 ? 44.687 -4.868 -63.568 1.00 37.69 185 LYS A C 1
ATOM 1454 O O . LYS A 1 185 ? 43.877 -4.332 -64.317 1.00 37.69 185 LYS A O 1
ATOM 1459 N N . SER A 1 186 ? 44.278 -5.758 -62.658 1.00 35.66 186 SER A N 1
ATOM 1460 C CA . SER A 1 186 ? 42.860 -6.185 -62.589 1.00 35.66 186 SER A CA 1
ATOM 1461 C C . SER A 1 186 ? 42.273 -6.377 -61.182 1.00 35.66 186 SER A C 1
ATOM 1463 O O . SER A 1 186 ? 41.503 -7.309 -60.949 1.00 35.66 186 SER A O 1
ATOM 1465 N N . SER A 1 187 ? 42.584 -5.501 -60.220 1.00 31.48 187 SER A N 1
ATOM 1466 C CA . SER A 1 187 ? 41.806 -5.406 -58.961 1.00 31.48 187 SER A CA 1
ATOM 1467 C C . SER A 1 187 ? 41.663 -3.991 -58.379 1.00 31.48 187 SER A C 1
ATOM 1469 O O . SER A 1 187 ? 41.352 -3.831 -57.203 1.00 31.48 187 SER A O 1
ATOM 1471 N N . HIS A 1 188 ? 41.776 -2.962 -59.221 1.00 33.94 188 HIS A N 1
ATOM 1472 C CA . HIS A 1 188 ? 41.173 -1.653 -58.959 1.00 33.94 188 HIS A CA 1
ATOM 1473 C C . HIS A 1 188 ? 40.207 -1.315 -60.101 1.00 33.94 188 HIS A C 1
ATOM 1475 O O . HIS A 1 188 ? 40.553 -0.581 -61.018 1.00 33.94 188 HIS A O 1
ATOM 1481 N N . GLN A 1 189 ? 38.985 -1.854 -60.063 1.00 29.12 189 GLN A N 1
ATOM 1482 C CA . GLN A 1 189 ? 37.867 -1.233 -60.780 1.00 29.12 189 GLN A CA 1
ATOM 1483 C C . GLN A 1 189 ? 37.323 -0.095 -59.908 1.00 29.12 189 GLN A C 1
ATOM 1485 O O . GLN A 1 189 ? 36.377 -0.259 -59.144 1.00 29.12 189 GLN A O 1
ATOM 1490 N N . GLY A 1 190 ? 37.978 1.061 -60.007 1.00 25.78 190 GLY A N 1
ATOM 1491 C CA . GLY A 1 190 ? 37.266 2.335 -60.020 1.00 25.78 190 GLY A CA 1
ATOM 1492 C C . GLY A 1 190 ? 36.827 2.597 -61.462 1.00 25.78 190 GLY A C 1
ATOM 1493 O O . GLY A 1 190 ? 37.596 2.336 -62.388 1.00 25.78 190 GLY A O 1
ATOM 1494 N N . LEU A 1 191 ? 35.584 3.038 -61.658 1.00 26.52 191 LEU A N 1
ATOM 1495 C CA . LEU A 1 191 ? 35.024 3.383 -62.970 1.00 26.52 191 LEU A CA 1
ATOM 1496 C C . LEU A 1 191 ? 35.927 4.377 -63.736 1.00 26.52 191 LEU A C 1
ATOM 1498 O O . LEU A 1 191 ? 36.394 5.346 -63.134 1.00 26.52 191 LEU A O 1
ATOM 1502 N N . PRO A 1 192 ? 36.114 4.219 -65.061 1.00 26.64 192 PRO A N 1
ATOM 1503 C CA . PRO A 1 192 ? 36.715 5.251 -65.891 1.00 26.64 192 PRO A CA 1
ATOM 1504 C C . PRO A 1 192 ? 35.664 6.290 -66.316 1.00 26.64 192 PRO A C 1
ATOM 1506 O O . PRO A 1 192 ? 34.638 5.953 -66.907 1.00 26.64 192 PRO A O 1
ATOM 1509 N N . ASN A 1 193 ? 35.958 7.569 -66.067 1.00 24.94 193 ASN A N 1
ATOM 1510 C CA . ASN A 1 193 ? 35.268 8.698 -66.688 1.00 24.94 193 ASN A CA 1
ATOM 1511 C C . ASN A 1 193 ? 35.540 8.695 -68.201 1.00 24.94 193 ASN A C 1
ATOM 1513 O O . ASN A 1 193 ? 36.683 8.849 -68.632 1.00 24.94 193 ASN A O 1
ATOM 1517 N N . LYS A 1 194 ? 34.485 8.581 -69.012 1.00 25.58 194 LYS A N 1
ATOM 1518 C CA . LYS A 1 194 ? 34.500 9.048 -70.403 1.00 25.58 194 LYS A CA 1
ATOM 1519 C C . LYS A 1 194 ? 34.327 10.567 -70.380 1.00 25.58 194 LYS A C 1
ATOM 1521 O O . LYS A 1 194 ? 33.206 11.042 -70.254 1.00 25.58 194 LYS A O 1
ATOM 1526 N N . SER A 1 195 ? 35.412 11.325 -70.518 1.00 24.78 195 SER A N 1
ATOM 1527 C CA . SER A 1 195 ? 35.320 12.715 -70.970 1.00 24.78 195 SER A CA 1
ATOM 1528 C C . SER A 1 195 ? 35.635 12.779 -72.461 1.00 24.78 195 SER A C 1
ATOM 1530 O O . SER A 1 195 ? 36.662 12.305 -72.949 1.00 24.78 195 SER A O 1
ATOM 1532 N N . VAL A 1 196 ? 34.666 13.320 -73.190 1.00 28.34 196 VAL A N 1
ATOM 1533 C CA . VAL A 1 196 ? 34.744 13.630 -74.609 1.00 28.34 196 VAL A CA 1
ATOM 1534 C C . VAL A 1 196 ? 35.756 14.755 -74.824 1.00 28.34 196 VAL A C 1
ATOM 1536 O O . VAL A 1 196 ? 35.866 15.703 -74.050 1.00 28.34 196 VAL A O 1
ATOM 1539 N N . ARG A 1 197 ? 36.512 14.588 -75.903 1.00 22.25 197 ARG A N 1
ATOM 1540 C CA . ARG A 1 197 ? 37.551 15.456 -76.447 1.00 22.25 197 ARG A CA 1
ATOM 1541 C C . ARG A 1 197 ? 36.964 16.824 -76.831 1.00 22.25 197 ARG A C 1
ATOM 1543 O O . ARG A 1 197 ? 36.067 16.885 -77.664 1.00 22.25 197 ARG A O 1
ATOM 1550 N N . GLY A 1 198 ? 37.527 17.899 -76.284 1.00 23.81 198 GLY A N 1
ATOM 1551 C CA . GLY A 1 198 ? 37.338 19.283 -76.720 1.00 23.81 198 GLY A CA 1
ATOM 1552 C C . GLY A 1 198 ? 38.691 19.995 -76.712 1.00 23.81 198 GLY A C 1
ATOM 1553 O O . GLY A 1 198 ? 39.435 19.911 -75.743 1.00 23.81 198 GLY A O 1
ATOM 1554 N N . SER A 1 199 ? 39.036 20.586 -77.848 1.00 21.94 199 SER A N 1
ATOM 1555 C CA . SER A 1 199 ? 40.344 21.125 -78.233 1.00 21.94 199 SER A CA 1
ATOM 1556 C C . SER A 1 199 ? 40.697 22.446 -77.536 1.00 21.94 199 SER A C 1
ATOM 1558 O O . SER A 1 199 ? 39.834 23.313 -77.481 1.00 21.94 199 SER A O 1
ATOM 1560 N N . SER A 1 200 ? 41.961 22.648 -77.131 1.00 25.30 200 SER A N 1
ATOM 1561 C CA . SER A 1 200 ? 42.738 23.859 -77.479 1.00 25.30 200 SER A CA 1
ATOM 1562 C C . SER A 1 200 ? 44.171 23.846 -76.921 1.00 25.30 200 SER A C 1
ATOM 1564 O O . SER A 1 200 ? 44.426 23.422 -75.798 1.00 25.30 200 SER A O 1
ATOM 1566 N N . ASN A 1 201 ? 45.076 24.353 -77.757 1.00 23.84 201 ASN A N 1
ATOM 1567 C CA . ASN A 1 201 ? 46.529 24.498 -77.646 1.00 23.84 201 ASN A CA 1
ATOM 1568 C C . ASN A 1 201 ? 47.062 25.337 -76.464 1.00 23.84 201 ASN A C 1
ATOM 1570 O O . ASN A 1 201 ? 46.385 26.242 -75.990 1.00 23.84 201 ASN A O 1
ATOM 1574 N N . GLY A 1 202 ? 48.361 25.159 -76.165 1.00 24.83 202 GLY A N 1
ATOM 1575 C CA . GLY A 1 202 ? 49.244 26.217 -75.632 1.00 24.83 202 GLY A CA 1
ATOM 1576 C C . GLY A 1 202 ? 50.148 25.766 -74.469 1.00 24.83 202 GLY A C 1
ATOM 1577 O O . GLY A 1 202 ? 49.692 25.747 -73.340 1.00 24.83 202 GLY A O 1
ATOM 1578 N N . LEU A 1 203 ? 51.332 25.179 -74.690 1.00 23.78 203 LEU A N 1
ATOM 1579 C CA . LEU A 1 203 ? 52.667 25.789 -74.896 1.00 23.78 203 LEU A CA 1
ATOM 1580 C C . LEU A 1 203 ? 53.484 26.057 -73.599 1.00 23.78 203 LEU A C 1
ATOM 1582 O O . LEU A 1 203 ? 53.058 26.826 -72.749 1.00 23.78 203 LEU A O 1
ATOM 1586 N N . ARG A 1 204 ? 54.724 25.514 -73.592 1.00 24.59 204 ARG A N 1
ATOM 1587 C CA . ARG A 1 204 ? 55.909 25.748 -72.714 1.00 24.59 204 ARG A CA 1
ATOM 1588 C C . ARG A 1 204 ? 55.781 25.266 -71.256 1.00 24.59 204 ARG A C 1
ATOM 1590 O O . ARG A 1 204 ? 54.878 25.663 -70.549 1.00 24.59 204 ARG A O 1
ATOM 1597 N N . GLY A 1 205 ? 56.638 24.402 -70.707 1.00 24.95 205 GLY A N 1
ATOM 1598 C CA . GLY A 1 205 ? 58.040 24.090 -70.996 1.00 24.95 205 GLY A CA 1
ATOM 1599 C C . GLY A 1 205 ? 58.915 24.693 -69.895 1.00 24.95 205 GLY A C 1
ATOM 1600 O O . GLY A 1 205 ? 58.954 25.911 -69.810 1.00 24.95 205 GLY A O 1
ATOM 1601 N N . VAL A 1 206 ? 59.556 23.852 -69.069 1.00 26.09 206 VAL A N 1
ATOM 1602 C CA . VAL A 1 206 ? 60.895 24.017 -68.451 1.00 26.09 206 VAL A CA 1
ATOM 1603 C C . VAL A 1 206 ? 61.136 22.857 -67.471 1.00 26.09 206 VAL A C 1
ATOM 1605 O O . VAL A 1 206 ? 60.430 22.663 -66.486 1.00 26.09 206 VAL A O 1
ATOM 1608 N N . THR A 1 207 ? 62.165 22.082 -67.791 1.00 25.20 207 THR A N 1
ATOM 1609 C CA . THR A 1 207 ? 62.894 21.122 -66.958 1.00 25.20 207 THR A CA 1
ATOM 1610 C C . THR A 1 207 ? 63.840 21.847 -66.006 1.00 25.20 207 THR A C 1
ATOM 1612 O O . THR A 1 207 ? 64.644 22.626 -66.506 1.00 25.20 207 THR A O 1
ATOM 1615 N N . VAL A 1 208 ? 63.860 21.507 -64.709 1.00 27.83 208 VAL A N 1
ATOM 1616 C CA . VAL A 1 208 ? 65.082 21.560 -63.879 1.00 27.83 208 VAL A CA 1
ATOM 1617 C C . VAL A 1 208 ? 65.043 20.464 -62.806 1.00 27.83 208 VAL A C 1
ATOM 1619 O O . VAL A 1 208 ? 64.154 20.392 -61.965 1.00 27.83 208 VAL A O 1
ATOM 1622 N N . SER A 1 209 ? 66.056 19.613 -62.886 1.00 24.75 209 SER A N 1
ATOM 1623 C CA . SER A 1 209 ? 66.559 18.624 -61.936 1.00 24.75 209 SER A CA 1
ATOM 1624 C C . SER A 1 209 ? 67.171 19.256 -60.676 1.00 24.75 209 SER A C 1
ATOM 1626 O O . SER A 1 209 ? 67.887 20.246 -60.787 1.00 24.75 209 SER A O 1
ATOM 1628 N N . GLY A 1 210 ? 66.997 18.632 -59.503 1.00 26.03 210 GLY A N 1
ATOM 1629 C CA . GLY A 1 210 ? 67.663 19.064 -58.266 1.00 26.03 210 GLY A CA 1
ATOM 1630 C C . GLY A 1 210 ? 67.565 18.072 -57.101 1.00 26.03 210 GLY A C 1
ATOM 1631 O O . GLY A 1 210 ? 66.693 18.194 -56.254 1.00 26.03 210 GLY A O 1
ATOM 1632 N N . THR A 1 211 ? 68.479 17.096 -57.098 1.00 25.38 211 THR A N 1
ATOM 1633 C CA . THR A 1 211 ? 69.212 16.543 -55.935 1.00 25.38 211 THR A CA 1
ATOM 1634 C C . THR A 1 211 ? 68.480 16.323 -54.601 1.00 25.38 211 THR A C 1
ATOM 1636 O O . THR A 1 211 ? 68.330 17.237 -53.792 1.00 25.38 211 THR A O 1
ATOM 1639 N N . ALA A 1 212 ? 68.205 15.050 -54.300 1.00 24.84 212 ALA A N 1
ATOM 1640 C CA . ALA A 1 212 ? 68.020 14.547 -52.942 1.00 24.84 212 ALA A CA 1
ATOM 1641 C C . ALA A 1 212 ? 69.379 14.124 -52.351 1.00 24.84 212 ALA A C 1
ATOM 1643 O O . ALA A 1 212 ? 70.074 13.283 -52.920 1.00 24.84 212 ALA A O 1
ATOM 1644 N N . SER A 1 213 ? 69.741 14.711 -51.207 1.00 27.78 213 SER A N 1
ATOM 1645 C CA . SER A 1 213 ? 70.816 14.240 -50.327 1.00 27.78 213 SER A CA 1
ATOM 1646 C C . SER A 1 213 ? 70.231 13.237 -49.336 1.00 27.78 213 SER A C 1
ATOM 1648 O O . SER A 1 213 ? 69.187 13.487 -48.730 1.00 27.78 213 SER A O 1
ATOM 1650 N N . GLY A 1 214 ? 70.868 12.074 -49.232 1.00 24.91 214 GLY A N 1
ATOM 1651 C CA . GLY A 1 214 ? 70.370 10.936 -48.477 1.00 24.91 214 GLY A CA 1
ATOM 1652 C C . GLY A 1 214 ? 70.619 11.011 -46.974 1.00 24.91 214 GLY A C 1
ATOM 1653 O O . GLY A 1 214 ? 71.521 11.689 -46.486 1.00 24.91 214 GLY A O 1
ATOM 1654 N N . ARG A 1 215 ? 69.875 10.177 -46.244 1.00 25.03 215 ARG A N 1
ATOM 1655 C CA . ARG A 1 215 ? 70.421 9.466 -45.088 1.00 25.03 215 ARG A CA 1
ATOM 1656 C C . ARG A 1 215 ? 69.694 8.136 -44.920 1.00 25.03 215 ARG A C 1
ATOM 1658 O O . ARG A 1 215 ? 68.498 8.088 -44.657 1.00 25.03 215 ARG A O 1
ATOM 1665 N N . ALA A 1 216 ? 70.453 7.074 -45.151 1.00 24.97 216 ALA A N 1
ATOM 1666 C CA . ALA A 1 216 ? 70.073 5.687 -44.963 1.00 24.97 216 ALA A CA 1
ATOM 1667 C C . ALA A 1 216 ? 70.080 5.315 -43.476 1.00 24.97 216 ALA A C 1
ATOM 1669 O O . ALA A 1 216 ? 70.944 5.781 -42.733 1.00 24.97 216 ALA A O 1
ATOM 1670 N N . VAL A 1 217 ? 69.194 4.395 -43.089 1.00 27.09 217 VAL A N 1
ATOM 1671 C CA . VAL A 1 217 ? 69.466 3.414 -42.032 1.00 27.09 217 VAL A CA 1
ATOM 1672 C C . VAL A 1 217 ? 68.965 2.056 -42.524 1.00 27.09 217 VAL A C 1
ATOM 1674 O O . VAL A 1 217 ? 67.798 1.896 -42.875 1.00 27.09 217 VAL A O 1
ATOM 1677 N N . ASN A 1 218 ? 69.908 1.119 -42.598 1.00 26.16 218 ASN A N 1
ATOM 1678 C CA . ASN A 1 218 ? 69.765 -0.266 -43.031 1.00 26.16 218 ASN A CA 1
ATOM 1679 C C . ASN A 1 218 ? 69.020 -1.130 -42.001 1.00 26.16 218 ASN A C 1
ATOM 1681 O O . ASN A 1 218 ? 69.196 -0.961 -40.797 1.00 26.16 218 ASN A O 1
ATOM 1685 N N . GLY A 1 219 ? 68.297 -2.133 -42.500 1.00 25.62 219 GLY A N 1
ATOM 1686 C CA . GLY A 1 219 ? 67.834 -3.308 -41.760 1.00 25.62 219 GLY A CA 1
ATOM 1687 C C . GLY A 1 219 ? 67.630 -4.458 -42.746 1.00 25.62 219 GLY A C 1
ATOM 1688 O O . GLY A 1 219 ? 66.762 -4.387 -43.608 1.00 25.62 219 GLY A O 1
ATOM 1689 N N . GLU A 1 220 ? 68.513 -5.448 -42.676 1.00 25.89 220 GLU A N 1
ATOM 1690 C CA . GLU A 1 220 ? 68.867 -6.402 -43.729 1.00 25.89 220 GLU A CA 1
ATOM 1691 C C . GLU A 1 220 ? 67.800 -7.454 -44.069 1.00 25.89 220 GLU A C 1
ATOM 1693 O O . GLU A 1 220 ? 67.169 -8.059 -43.204 1.00 25.89 220 GLU A O 1
ATOM 1698 N N . ALA A 1 221 ? 67.706 -7.753 -45.365 1.00 26.47 221 ALA A N 1
ATOM 1699 C CA . ALA A 1 221 ? 67.121 -8.971 -45.901 1.00 26.47 221 ALA A CA 1
ATOM 1700 C C . ALA A 1 221 ? 68.174 -10.093 -45.916 1.00 26.47 221 ALA A C 1
ATOM 1702 O O . ALA A 1 221 ? 69.282 -9.900 -46.414 1.00 26.47 221 ALA A O 1
ATOM 1703 N N . LYS A 1 222 ? 67.814 -11.295 -45.452 1.00 27.17 222 LYS A N 1
ATOM 1704 C CA . LYS A 1 222 ? 68.549 -12.529 -45.763 1.00 27.17 222 LYS A CA 1
ATOM 1705 C C . LYS A 1 222 ? 67.597 -13.549 -46.371 1.00 27.17 222 LYS A C 1
ATOM 1707 O O . LYS A 1 222 ? 66.733 -14.100 -45.696 1.00 27.17 222 LYS A O 1
ATOM 1712 N N . GLY A 1 223 ? 67.771 -13.763 -47.672 1.00 24.83 223 GLY A N 1
ATOM 1713 C CA . GLY A 1 223 ? 67.249 -14.923 -48.377 1.00 24.83 223 GLY A CA 1
ATOM 1714 C C . GLY A 1 223 ? 68.019 -16.185 -47.993 1.00 24.83 223 GLY A C 1
ATOM 1715 O O . GLY A 1 223 ? 69.195 -16.121 -47.641 1.00 24.83 223 GLY A O 1
ATOM 1716 N N . TYR A 1 224 ? 67.349 -17.329 -48.098 1.00 27.25 224 TYR A N 1
ATOM 1717 C CA . TYR A 1 224 ? 67.990 -18.637 -48.127 1.00 27.25 224 TYR A CA 1
ATOM 1718 C C . TYR A 1 224 ? 67.543 -19.400 -49.373 1.00 27.25 224 TYR A C 1
ATOM 1720 O O . TYR A 1 224 ? 66.364 -19.440 -49.730 1.00 27.25 224 TYR A O 1
ATOM 1728 N N . SER A 1 225 ? 68.553 -19.939 -50.043 1.00 29.70 225 SER A N 1
ATOM 1729 C CA . SER A 1 225 ? 68.548 -20.587 -51.347 1.00 29.70 225 SER A CA 1
ATOM 1730 C C . SER A 1 225 ? 67.987 -22.014 -51.323 1.00 29.70 225 SER A C 1
ATOM 1732 O O . SER A 1 225 ? 67.989 -22.695 -50.302 1.00 29.70 225 SER A O 1
ATOM 1734 N N . ARG A 1 226 ? 67.560 -22.469 -52.508 1.00 34.00 226 ARG A N 1
ATOM 1735 C CA . ARG A 1 226 ? 67.228 -23.856 -52.881 1.00 34.00 226 ARG A CA 1
ATOM 1736 C C . ARG A 1 226 ? 68.312 -24.869 -52.488 1.00 34.00 226 ARG A C 1
ATOM 1738 O O . ARG A 1 226 ? 69.456 -24.671 -52.877 1.00 34.00 226 ARG A O 1
ATOM 1745 N N . MET A 1 227 ? 67.891 -26.030 -51.978 1.00 27.30 227 MET A N 1
ATOM 1746 C CA . MET A 1 227 ? 68.423 -27.352 -52.353 1.00 27.30 227 MET A CA 1
ATOM 1747 C C . MET A 1 227 ? 67.279 -28.382 -52.377 1.00 27.30 227 MET A C 1
ATOM 1749 O O . MET A 1 227 ? 66.329 -28.292 -51.602 1.00 27.30 227 MET A O 1
ATOM 1753 N N . SER A 1 228 ? 67.363 -29.305 -53.334 1.00 32.97 228 SER A N 1
ATOM 1754 C CA . SER A 1 228 ? 66.418 -30.384 -53.639 1.00 32.97 228 SER A CA 1
ATOM 1755 C C . SER A 1 228 ? 66.928 -31.700 -53.048 1.00 32.97 228 SER A C 1
ATOM 1757 O O . SER A 1 228 ? 68.127 -31.940 -53.163 1.00 32.97 228 SER A O 1
ATOM 1759 N N . ALA A 1 229 ? 66.048 -32.530 -52.475 1.00 32.22 229 ALA A N 1
ATOM 1760 C CA . ALA A 1 229 ? 66.027 -34.003 -52.578 1.00 32.22 229 ALA A CA 1
ATOM 1761 C C . ALA A 1 229 ? 65.105 -34.606 -51.501 1.00 32.22 229 ALA A C 1
ATOM 1763 O O . ALA A 1 229 ? 65.268 -34.329 -50.315 1.00 32.22 229 ALA A O 1
ATOM 1764 N N . GLY A 1 230 ? 64.164 -35.451 -51.932 1.00 29.83 230 GLY A N 1
ATOM 1765 C CA . GLY A 1 230 ? 63.239 -36.197 -51.078 1.00 29.83 230 GLY A CA 1
ATOM 1766 C C . GLY A 1 230 ? 61.778 -35.873 -51.379 1.00 29.83 230 GLY A C 1
ATOM 1767 O O . GLY A 1 230 ? 61.098 -35.265 -50.557 1.00 29.83 230 GLY A O 1
ATOM 1768 N N . GLU A 1 231 ? 61.296 -36.242 -52.568 1.00 42.62 231 GLU A N 1
ATOM 1769 C CA . GLU A 1 231 ? 59.855 -36.364 -52.804 1.00 42.62 231 GLU A CA 1
ATOM 1770 C C . GLU A 1 231 ? 59.322 -37.571 -52.018 1.00 42.62 231 GLU A C 1
ATOM 1772 O O . GLU A 1 231 ? 59.836 -38.675 -52.194 1.00 42.62 231 GLU A O 1
ATOM 1777 N N . PRO A 1 232 ? 58.259 -37.420 -51.213 1.00 37.38 232 PRO A N 1
ATOM 1778 C CA . PRO A 1 232 ? 57.238 -38.436 -51.128 1.00 37.38 232 PRO A CA 1
ATOM 1779 C C . PRO A 1 232 ? 56.210 -38.163 -52.232 1.00 37.38 232 PRO A C 1
ATOM 1781 O O . PRO A 1 232 ? 55.634 -37.074 -52.342 1.00 37.38 232 PRO A O 1
ATOM 1784 N N . GLU A 1 233 ? 56.023 -39.172 -53.069 1.00 42.41 233 GLU A N 1
ATOM 1785 C CA . GLU A 1 233 ? 55.025 -39.248 -54.124 1.00 42.41 233 GLU A CA 1
ATOM 1786 C C . GLU A 1 233 ? 53.624 -38.835 -53.629 1.00 42.41 233 GLU A C 1
ATOM 1788 O O . GLU A 1 233 ? 53.175 -39.218 -52.549 1.00 42.41 233 GLU A O 1
ATOM 1793 N N . GLY A 1 234 ? 52.902 -38.069 -54.456 1.00 47.34 234 GLY A N 1
ATOM 1794 C CA . GLY A 1 234 ? 51.436 -37.996 -54.389 1.00 47.34 234 GLY A CA 1
ATOM 1795 C C . GLY A 1 234 ? 50.783 -36.728 -53.825 1.00 47.34 234 GLY A C 1
ATOM 1796 O O . GLY A 1 234 ? 49.554 -36.692 -53.735 1.00 47.34 234 GLY A O 1
ATOM 1797 N N . VAL A 1 235 ? 51.507 -35.652 -53.493 1.00 48.09 235 VAL A N 1
ATOM 1798 C CA . VAL A 1 235 ? 50.837 -34.410 -53.050 1.00 48.09 235 VAL A CA 1
ATOM 1799 C C . VAL A 1 235 ? 50.350 -33.608 -54.262 1.00 48.09 235 VAL A C 1
ATOM 1801 O O . VAL A 1 235 ? 51.092 -32.815 -54.845 1.00 48.09 235 VAL A O 1
ATOM 1804 N N . LYS A 1 236 ? 49.077 -33.794 -54.643 1.00 54.28 236 LYS A N 1
ATOM 1805 C CA . LYS A 1 236 ? 48.371 -32.920 -55.598 1.00 54.28 236 LYS A CA 1
ATOM 1806 C C . LYS A 1 236 ? 48.526 -31.461 -55.145 1.00 54.28 236 LYS A C 1
ATOM 1808 O O . LYS A 1 236 ? 47.917 -31.042 -54.164 1.00 54.28 236 LYS A O 1
ATOM 1813 N N . LYS A 1 237 ? 49.358 -30.685 -55.846 1.00 62.19 237 LYS A N 1
ATOM 1814 C CA . LYS A 1 237 ? 49.520 -29.245 -55.601 1.00 62.19 237 LYS A CA 1
ATOM 1815 C C . LYS A 1 237 ? 48.210 -28.549 -55.959 1.00 62.19 237 LYS A C 1
ATOM 1817 O O . LYS A 1 237 ? 47.832 -28.489 -57.125 1.00 62.19 237 LYS A O 1
ATOM 1822 N N . ASP A 1 238 ? 47.509 -28.056 -54.944 1.00 76.94 238 ASP A N 1
ATOM 1823 C CA . ASP A 1 238 ? 46.149 -27.550 -55.092 1.00 76.94 238 ASP A CA 1
ATOM 1824 C C . ASP A 1 238 ? 46.161 -26.126 -55.684 1.00 76.94 238 ASP A C 1
ATOM 1826 O O . ASP A 1 238 ? 46.331 -25.120 -54.993 1.00 76.94 238 ASP A O 1
ATOM 1830 N N . TRP A 1 239 ? 46.053 -26.023 -57.007 1.00 82.44 239 TRP A N 1
ATOM 1831 C CA . TRP A 1 239 ? 46.138 -24.754 -57.736 1.00 82.44 239 TRP A CA 1
ATOM 1832 C C . TRP A 1 239 ? 44.882 -23.893 -57.537 1.00 82.44 239 TRP A C 1
ATOM 1834 O O . TRP A 1 239 ? 43.758 -24.391 -57.605 1.00 82.44 239 TRP A O 1
ATOM 1844 N N . CYS A 1 240 ? 45.048 -22.585 -57.311 1.00 83.88 240 CYS A N 1
ATOM 1845 C CA . CYS A 1 240 ? 43.935 -21.636 -57.342 1.00 83.88 240 CYS A CA 1
ATOM 1846 C C . CYS A 1 240 ? 43.881 -20.919 -58.694 1.00 83.88 240 CYS A C 1
ATOM 1848 O O . CYS A 1 240 ? 44.726 -20.076 -58.987 1.00 83.88 240 CYS A O 1
ATOM 1850 N N . THR A 1 241 ? 42.837 -21.176 -59.482 1.00 80.56 241 THR A N 1
ATOM 1851 C CA . THR A 1 241 ? 42.627 -20.532 -60.791 1.00 80.56 241 THR A CA 1
ATOM 1852 C C . THR A 1 241 ? 42.377 -19.025 -60.698 1.00 80.56 241 THR A C 1
ATOM 1854 O O . THR A 1 241 ? 42.758 -18.293 -61.603 1.00 80.56 241 THR A O 1
ATOM 1857 N N . LYS A 1 242 ? 41.786 -18.547 -59.592 1.00 82.69 242 LYS A N 1
ATOM 1858 C CA . LYS A 1 242 ? 41.471 -17.123 -59.378 1.00 82.69 242 LYS A CA 1
ATOM 1859 C C . LYS A 1 242 ? 42.675 -16.290 -58.936 1.00 82.69 242 LYS A C 1
ATOM 1861 O O . LYS A 1 242 ? 42.884 -15.204 -59.453 1.00 82.69 242 LYS A O 1
ATOM 1866 N N . CYS A 1 243 ? 43.458 -16.784 -57.976 1.00 82.56 243 CYS A N 1
ATOM 1867 C CA . CYS A 1 243 ? 44.634 -16.069 -57.460 1.00 82.56 243 CYS A CA 1
ATOM 1868 C C . CYS A 1 243 ? 45.936 -16.437 -58.183 1.00 82.56 243 CYS A C 1
ATOM 1870 O O . CYS A 1 243 ? 46.972 -15.870 -57.854 1.00 82.56 243 CYS A O 1
ATOM 1872 N N . GLN A 1 244 ? 45.884 -17.394 -59.118 1.00 83.19 244 GLN A N 1
ATOM 1873 C CA . GLN A 1 244 ? 47.022 -17.867 -59.913 1.00 83.19 244 GLN A CA 1
ATOM 1874 C C . GLN A 1 244 ? 48.247 -18.222 -59.052 1.00 83.19 244 GLN A C 1
ATOM 1876 O O . GLN A 1 244 ? 49.376 -17.839 -59.345 1.00 83.19 244 GLN A O 1
ATOM 1881 N N . LEU A 1 245 ? 48.007 -18.947 -57.957 1.00 84.00 245 LEU A N 1
ATOM 1882 C CA . LEU A 1 245 ? 49.041 -19.393 -57.025 1.00 84.00 245 LEU A CA 1
ATOM 1883 C C . LEU A 1 245 ? 48.810 -20.845 -56.601 1.00 84.00 245 LEU A C 1
ATOM 1885 O O . LEU A 1 245 ? 47.672 -21.328 -56.563 1.00 84.00 245 LEU A O 1
ATOM 1889 N N . VAL A 1 246 ? 49.898 -21.534 -56.251 1.00 81.94 246 VAL A N 1
ATOM 1890 C CA . VAL A 1 246 ? 49.841 -22.858 -55.617 1.00 81.94 246 VAL A CA 1
ATOM 1891 C C . VAL A 1 246 ? 49.407 -22.665 -54.168 1.00 81.94 246 VAL A C 1
ATOM 1893 O O . VAL A 1 246 ? 50.078 -21.959 -53.412 1.00 81.94 246 VAL A O 1
ATOM 1896 N N . ARG A 1 247 ? 48.284 -23.270 -53.768 1.00 82.94 247 ARG A N 1
ATOM 1897 C CA . ARG A 1 247 ? 47.802 -23.146 -52.391 1.00 82.94 247 ARG A CA 1
ATOM 1898 C C . ARG A 1 247 ? 48.660 -24.019 -51.468 1.00 82.94 247 ARG A C 1
ATOM 1900 O O . ARG A 1 247 ? 48.772 -25.220 -51.717 1.00 82.94 247 ARG A O 1
ATOM 1907 N N . PRO A 1 248 ? 49.260 -23.453 -50.403 1.00 82.62 248 PRO A N 1
ATOM 1908 C CA . PRO A 1 248 ? 49.871 -24.259 -49.355 1.00 82.62 248 PRO A CA 1
ATOM 1909 C C . PRO A 1 248 ? 48.800 -25.089 -48.633 1.00 82.62 248 PRO A C 1
ATOM 1911 O O . PRO A 1 248 ? 47.612 -24.757 -48.670 1.00 82.62 248 PRO A O 1
ATOM 1914 N N . ALA A 1 249 ? 49.214 -26.170 -47.968 1.00 78.88 249 ALA A N 1
ATOM 1915 C CA . ALA A 1 249 ? 48.294 -27.063 -47.267 1.00 78.88 249 ALA A CA 1
ATOM 1916 C C . ALA A 1 249 ? 47.364 -26.282 -46.317 1.00 78.88 249 ALA A C 1
ATOM 1918 O O . ALA A 1 249 ? 47.812 -25.410 -45.570 1.00 78.88 249 ALA A O 1
ATOM 1919 N N . ARG A 1 250 ? 46.063 -26.606 -46.354 1.00 83.06 250 ARG A N 1
ATOM 1920 C CA . ARG A 1 250 ? 44.976 -25.945 -45.600 1.00 83.06 250 ARG A CA 1
ATOM 1921 C C . ARG A 1 250 ? 44.658 -24.494 -46.007 1.00 83.06 250 ARG A C 1
ATOM 1923 O O . ARG A 1 250 ? 43.810 -23.877 -45.374 1.00 83.06 250 ARG A O 1
ATOM 1930 N N . ALA A 1 251 ? 45.283 -23.919 -47.037 1.00 86.94 251 ALA A N 1
ATOM 1931 C CA . ALA A 1 251 ? 44.880 -22.607 -47.549 1.00 86.94 251 ALA A CA 1
ATOM 1932 C C . ALA A 1 251 ? 43.639 -22.700 -48.453 1.00 86.94 251 ALA A C 1
ATOM 1934 O O . ALA A 1 251 ? 43.526 -23.587 -49.299 1.00 86.94 251 ALA A O 1
ATOM 1935 N N . GLY A 1 252 ? 42.725 -21.741 -48.310 1.00 86.38 252 GLY A N 1
ATOM 1936 C CA . GLY A 1 252 ? 41.467 -21.694 -49.057 1.00 86.38 252 GLY A CA 1
ATOM 1937 C C . GLY A 1 252 ? 41.278 -20.364 -49.781 1.00 86.38 252 GLY A C 1
ATOM 1938 O O . GLY A 1 252 ? 41.731 -19.320 -49.310 1.00 86.38 252 GLY A O 1
ATOM 1939 N N . HIS A 1 253 ? 40.608 -20.391 -50.936 1.00 87.88 253 HIS A N 1
ATOM 1940 C CA . HIS A 1 253 ? 40.195 -19.174 -51.636 1.00 87.88 253 HIS A CA 1
ATOM 1941 C C . HIS A 1 253 ? 38.849 -18.695 -51.091 1.00 87.88 253 HIS A C 1
ATOM 1943 O O . HIS A 1 253 ? 37.834 -19.376 -51.249 1.00 87.88 253 HIS A O 1
ATOM 1949 N N . CYS A 1 254 ? 38.821 -17.505 -50.495 1.00 86.06 254 CYS A N 1
ATOM 1950 C CA . CYS A 1 254 ? 37.575 -16.897 -50.056 1.00 86.06 254 CYS A CA 1
ATOM 1951 C C . CYS A 1 254 ? 36.914 -16.160 -51.225 1.00 86.06 254 CYS A C 1
ATOM 1953 O O . CYS A 1 254 ? 37.468 -15.190 -51.740 1.00 86.06 254 CYS A O 1
ATOM 1955 N N . ARG A 1 255 ? 35.708 -16.593 -51.615 1.00 81.81 255 ARG A N 1
ATOM 1956 C CA . ARG A 1 255 ? 34.950 -15.988 -52.724 1.00 81.81 255 ARG A CA 1
ATOM 1957 C C . ARG A 1 255 ? 34.588 -14.524 -52.452 1.00 81.81 255 ARG A C 1
ATOM 1959 O O . ARG A 1 255 ? 34.699 -13.720 -53.361 1.00 81.81 255 ARG A O 1
ATOM 1966 N N . LEU A 1 256 ? 34.247 -14.190 -51.205 1.00 80.06 256 LEU A N 1
ATOM 1967 C CA . LEU A 1 256 ? 33.858 -12.836 -50.784 1.00 80.06 256 LEU A CA 1
ATOM 1968 C C . LEU A 1 256 ? 35.071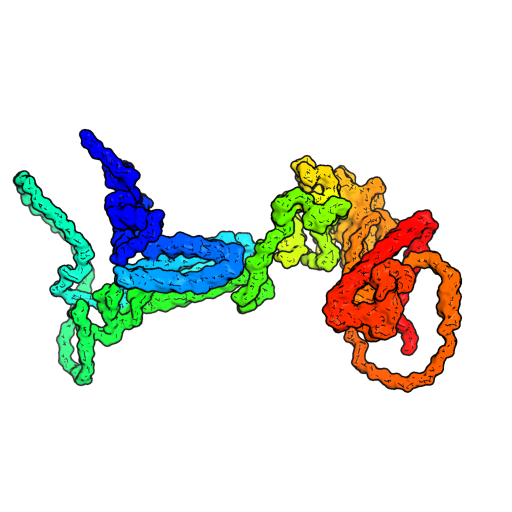 -11.899 -50.685 1.00 80.06 256 LEU A C 1
ATOM 1970 O O . LEU A 1 256 ? 35.008 -10.721 -51.040 1.00 80.06 256 LEU A O 1
ATOM 1974 N N . CYS A 1 257 ? 36.216 -12.415 -50.223 1.00 82.69 257 CYS A N 1
ATOM 1975 C CA . CYS A 1 257 ? 37.445 -11.628 -50.160 1.00 82.69 257 CYS A CA 1
ATOM 1976 C C . CYS A 1 257 ? 38.211 -11.567 -51.493 1.00 82.69 257 CYS A C 1
ATOM 1978 O O . CYS A 1 257 ? 39.075 -10.705 -51.652 1.00 82.69 257 CYS A O 1
ATOM 1980 N N . GLY A 1 258 ? 37.922 -12.469 -52.433 1.00 83.25 258 GLY A N 1
ATOM 1981 C CA . GLY A 1 258 ? 38.620 -12.586 -53.716 1.00 83.25 258 GLY A CA 1
ATOM 1982 C C . GLY A 1 258 ? 40.093 -12.996 -53.595 1.00 83.25 258 GLY A C 1
ATOM 1983 O O . GLY A 1 258 ? 40.845 -12.882 -54.559 1.00 83.25 258 GLY A O 1
ATOM 1984 N N . ARG A 1 259 ? 40.539 -13.458 -52.419 1.00 85.88 259 ARG A N 1
ATOM 1985 C CA . ARG A 1 259 ? 41.946 -13.767 -52.114 1.00 85.88 259 ARG A CA 1
ATOM 1986 C C . ARG A 1 259 ? 42.082 -15.118 -51.415 1.00 85.88 259 ARG A C 1
ATOM 1988 O O . ARG A 1 259 ? 41.169 -15.561 -50.715 1.00 85.88 259 ARG A O 1
ATOM 1995 N N . CYS A 1 260 ? 43.233 -15.767 -51.599 1.00 88.19 260 CYS A N 1
ATOM 1996 C CA . CYS A 1 260 ? 43.589 -16.965 -50.838 1.00 88.19 260 CYS A CA 1
ATOM 1997 C C . CYS A 1 260 ? 44.128 -16.584 -49.455 1.00 88.19 260 CYS A C 1
ATOM 1999 O O . CYS A 1 260 ? 44.951 -15.676 -49.341 1.00 88.19 260 CYS A O 1
ATOM 2001 N N . VAL A 1 261 ? 43.682 -17.298 -48.424 1.00 88.88 261 VAL A N 1
ATOM 2002 C CA . VAL A 1 261 ? 44.054 -17.078 -47.018 1.00 88.88 261 VAL A CA 1
ATOM 2003 C C . VAL A 1 261 ? 44.711 -18.343 -46.471 1.00 88.88 261 VAL A C 1
ATOM 2005 O O . VAL A 1 261 ? 44.256 -19.457 -46.759 1.00 88.88 261 VAL A O 1
ATOM 2008 N N . ARG A 1 262 ? 45.792 -18.187 -45.697 1.00 87.94 262 ARG A N 1
ATOM 2009 C CA . ARG A 1 262 ? 46.460 -19.310 -45.017 1.00 87.94 262 ARG A CA 1
ATOM 2010 C C . ARG A 1 262 ? 45.572 -19.884 -43.918 1.00 87.94 262 ARG A C 1
ATOM 2012 O O . ARG A 1 262 ? 45.052 -19.129 -43.101 1.00 87.94 262 ARG A O 1
ATOM 2019 N N . ARG A 1 263 ? 45.427 -21.217 -43.899 1.00 88.75 263 ARG A N 1
ATOM 2020 C CA . ARG A 1 263 ? 44.536 -21.944 -42.973 1.00 88.75 263 ARG A CA 1
ATOM 2021 C C . ARG A 1 263 ? 43.168 -21.270 -42.872 1.00 88.75 263 ARG A C 1
ATOM 2023 O O . ARG A 1 263 ? 42.744 -20.902 -41.783 1.00 88.75 263 ARG A O 1
ATOM 2030 N N . LEU A 1 264 ? 42.535 -21.048 -44.027 1.00 88.69 264 LEU A N 1
ATOM 2031 C CA . LEU A 1 264 ? 41.208 -20.442 -44.072 1.00 88.69 264 LEU A CA 1
ATOM 2032 C C . LEU A 1 264 ? 40.252 -21.319 -43.264 1.00 88.69 264 LEU A C 1
ATOM 2034 O O . LEU A 1 264 ? 40.057 -22.480 -43.616 1.00 88.69 264 LEU A O 1
ATOM 2038 N N . ASP A 1 265 ? 39.669 -20.744 -42.220 1.00 88.94 265 ASP A N 1
ATOM 2039 C CA . ASP A 1 265 ? 38.570 -21.362 -41.493 1.00 88.94 265 ASP A CA 1
ATOM 2040 C C . ASP A 1 265 ? 37.258 -21.007 -42.206 1.00 88.94 265 ASP A C 1
ATOM 2042 O O . ASP A 1 265 ? 36.677 -21.822 -42.921 1.00 88.94 265 ASP A O 1
ATOM 2046 N N . HIS A 1 266 ? 36.864 -19.732 -42.152 1.00 91.31 266 HIS A N 1
ATOM 2047 C CA . HIS A 1 266 ? 35.701 -19.222 -42.873 1.00 91.31 266 HIS A CA 1
ATOM 2048 C C . HIS A 1 266 ? 35.795 -17.709 -43.129 1.00 91.31 266 HIS A C 1
ATOM 2050 O O . HIS A 1 266 ? 36.687 -17.012 -42.640 1.00 91.31 266 HIS A O 1
ATOM 2056 N N . HIS A 1 267 ? 34.862 -17.175 -43.919 1.00 88.44 267 HIS A N 1
ATOM 2057 C CA . HIS A 1 267 ? 34.623 -15.734 -43.985 1.00 88.44 267 HIS A CA 1
ATOM 2058 C C . HIS A 1 267 ? 33.523 -15.367 -42.997 1.00 88.44 267 HIS A C 1
ATOM 2060 O O . HIS A 1 267 ? 32.385 -15.806 -43.155 1.00 88.44 267 HIS A O 1
ATOM 2066 N N . CYS A 1 268 ? 33.853 -14.566 -41.988 1.00 88.38 268 CYS A N 1
ATOM 2067 C CA . CYS A 1 268 ? 32.894 -14.174 -40.971 1.00 88.38 268 CYS A CA 1
ATOM 2068 C C . CYS A 1 268 ? 32.185 -12.884 -41.394 1.00 88.38 268 CYS A C 1
ATOM 2070 O O . CYS A 1 268 ? 32.783 -11.808 -41.471 1.00 88.38 268 CYS A O 1
ATOM 2072 N N . VAL A 1 269 ? 30.882 -13.002 -41.649 1.00 83.50 269 VAL A N 1
ATOM 2073 C CA . VAL A 1 269 ? 30.030 -11.886 -42.083 1.00 83.50 269 VAL A CA 1
ATOM 2074 C C . VAL A 1 269 ? 29.912 -10.811 -40.987 1.00 83.50 269 VAL A C 1
ATOM 2076 O O . VAL A 1 269 ? 29.842 -9.623 -41.296 1.00 83.50 269 VAL A O 1
ATOM 2079 N N . TRP A 1 270 ? 29.987 -11.202 -39.708 1.00 83.31 270 TRP A N 1
ATOM 2080 C CA . TRP A 1 270 ? 29.898 -10.298 -38.552 1.00 83.31 270 TRP A CA 1
ATOM 2081 C C . TRP A 1 270 ? 31.113 -9.386 -38.381 1.00 83.31 270 TRP A C 1
ATOM 2083 O O . TRP A 1 270 ? 30.957 -8.247 -37.959 1.00 83.31 270 TRP A O 1
ATOM 2093 N N . ILE A 1 271 ? 32.314 -9.845 -38.743 1.00 87.69 271 ILE A N 1
ATOM 2094 C CA . ILE A 1 271 ? 33.533 -9.013 -38.720 1.00 87.69 271 ILE A CA 1
ATOM 2095 C C . ILE A 1 271 ? 33.865 -8.431 -40.104 1.00 87.69 271 ILE A C 1
ATOM 2097 O O . ILE A 1 271 ? 34.759 -7.589 -40.229 1.00 87.69 271 ILE A O 1
ATOM 2101 N N . ASN A 1 272 ? 33.138 -8.875 -41.139 1.00 86.19 272 ASN A N 1
ATOM 2102 C CA . ASN A 1 272 ? 33.362 -8.571 -42.553 1.00 86.19 272 ASN A CA 1
ATOM 2103 C C . ASN A 1 272 ? 34.831 -8.799 -42.976 1.00 86.19 272 ASN A C 1
ATOM 2105 O O . ASN A 1 272 ? 35.448 -7.961 -43.639 1.00 86.19 272 ASN A O 1
ATOM 2109 N N . SER A 1 273 ? 35.413 -9.917 -42.530 1.00 88.56 273 SER A N 1
ATOM 2110 C CA . SER A 1 273 ? 36.795 -10.332 -42.804 1.00 88.56 273 SER A CA 1
ATOM 2111 C C . SER A 1 273 ? 36.914 -11.859 -42.769 1.00 88.56 273 SER A C 1
ATOM 2113 O O . SER A 1 273 ? 36.056 -12.552 -42.216 1.00 88.56 273 SER A O 1
ATOM 2115 N N . CYS A 1 274 ? 37.973 -12.405 -43.373 1.00 90.12 274 CYS A N 1
ATOM 2116 C CA . CYS A 1 274 ? 38.269 -13.832 -43.220 1.00 90.12 274 CYS A CA 1
ATOM 2117 C C . CYS A 1 274 ? 38.829 -14.110 -41.829 1.00 90.12 274 CYS A C 1
ATOM 2119 O O . CYS A 1 274 ? 39.527 -13.270 -41.272 1.00 90.12 274 CYS A O 1
ATOM 2121 N N . VAL A 1 275 ? 38.569 -15.305 -41.312 1.00 92.56 275 VAL A N 1
ATOM 2122 C CA . VAL A 1 275 ? 39.281 -15.866 -40.167 1.00 92.56 275 VAL A CA 1
ATOM 2123 C C . VAL A 1 275 ? 40.278 -16.883 -40.717 1.00 92.56 275 VAL A C 1
ATOM 2125 O O . VAL A 1 275 ? 39.915 -17.814 -41.441 1.00 92.56 275 VAL A O 1
ATOM 2128 N N . GLY A 1 276 ? 41.553 -16.643 -40.444 1.00 89.81 276 GLY A N 1
ATOM 2129 C CA . GLY A 1 276 ? 42.681 -17.423 -40.927 1.00 89.81 276 GLY A CA 1
ATOM 2130 C C . GLY A 1 276 ? 43.783 -17.498 -39.880 1.00 89.81 276 GLY A C 1
ATOM 2131 O O . GLY A 1 276 ? 43.613 -17.081 -38.737 1.00 89.81 276 GLY A O 1
ATOM 2132 N N . GLU A 1 277 ? 44.933 -18.034 -40.267 1.00 89.19 277 GLU A N 1
ATOM 2133 C CA . GLU A 1 277 ? 46.026 -18.350 -39.343 1.00 89.19 277 GLU A CA 1
ATOM 2134 C C . GLU A 1 277 ? 46.441 -17.189 -38.424 1.00 89.19 277 GLU A C 1
ATOM 2136 O O . GLU A 1 277 ? 46.668 -17.405 -37.235 1.00 89.19 277 GLU A O 1
ATOM 2141 N N . GLN A 1 278 ? 46.522 -15.964 -38.955 1.00 89.38 278 GLN A N 1
ATOM 2142 C CA . GLN A 1 278 ? 47.094 -14.826 -38.225 1.00 89.38 278 GLN A CA 1
ATOM 2143 C C . GLN A 1 278 ? 46.116 -14.139 -37.266 1.00 89.38 278 GLN A C 1
ATOM 2145 O O . GLN A 1 278 ? 46.548 -13.535 -36.286 1.00 89.38 278 GLN A O 1
ATOM 2150 N N . ASN A 1 279 ? 44.807 -14.242 -37.506 1.00 92.81 279 ASN A N 1
ATOM 2151 C CA . ASN A 1 279 ? 43.785 -13.562 -36.706 1.00 92.81 279 ASN A CA 1
ATOM 2152 C C . ASN A 1 279 ? 42.860 -14.523 -35.937 1.00 92.81 279 ASN A C 1
ATOM 2154 O O . ASN A 1 279 ? 42.050 -14.064 -35.131 1.00 92.81 279 ASN A O 1
ATOM 2158 N N . HIS A 1 280 ? 43.010 -15.842 -36.113 1.00 92.62 280 HIS A N 1
ATOM 2159 C CA . HIS A 1 280 ? 42.187 -16.860 -35.453 1.00 92.62 280 HIS A CA 1
ATOM 2160 C C . HIS A 1 280 ? 42.190 -16.737 -33.920 1.00 92.62 280 HIS A C 1
ATOM 2162 O O . HIS A 1 280 ? 41.132 -16.758 -33.298 1.00 92.62 280 HIS A O 1
ATOM 2168 N N . GLN A 1 281 ? 43.353 -16.526 -33.292 1.00 93.12 281 GLN A N 1
ATOM 2169 C CA . GLN A 1 281 ? 43.431 -16.348 -31.833 1.00 93.12 281 GLN A CA 1
ATOM 2170 C C . GLN A 1 281 ? 42.666 -15.108 -31.352 1.00 93.12 281 GLN A C 1
ATOM 2172 O O . GLN A 1 281 ? 41.955 -15.171 -30.352 1.00 93.12 281 GLN A O 1
ATOM 2177 N N . ALA A 1 282 ? 42.789 -13.988 -32.070 1.00 92.44 282 ALA A N 1
ATOM 2178 C CA . ALA A 1 282 ? 42.077 -12.759 -31.736 1.00 92.44 282 ALA A CA 1
ATOM 2179 C C . ALA A 1 282 ? 40.559 -12.917 -31.918 1.00 92.44 282 ALA A C 1
ATOM 2181 O O . ALA A 1 282 ? 39.792 -12.385 -31.120 1.00 92.44 282 ALA A O 1
ATOM 2182 N N . PHE A 1 283 ? 40.129 -13.690 -32.920 1.00 92.94 283 PHE A N 1
ATOM 2183 C CA . PHE A 1 283 ? 38.723 -14.016 -33.147 1.00 92.94 283 PHE A CA 1
ATOM 2184 C C . PHE A 1 283 ? 38.126 -14.846 -32.000 1.00 92.94 283 PHE A C 1
ATOM 2186 O O . PHE A 1 283 ? 37.079 -14.483 -31.468 1.00 92.94 283 PHE A O 1
ATOM 2193 N N . ILE A 1 284 ? 38.820 -15.901 -31.555 1.00 94.31 284 ILE A N 1
ATOM 2194 C CA . ILE A 1 284 ? 38.392 -16.701 -30.395 1.00 94.31 284 ILE A CA 1
ATOM 2195 C C . ILE A 1 284 ? 38.374 -15.851 -29.120 1.00 94.31 284 ILE A C 1
ATOM 2197 O O . ILE A 1 284 ? 37.422 -15.920 -28.350 1.00 94.31 284 ILE A O 1
ATOM 2201 N N . LEU A 1 285 ? 39.381 -14.999 -28.914 1.00 94.12 285 LEU A N 1
ATOM 2202 C CA . LEU A 1 285 ? 39.427 -14.103 -27.760 1.00 94.12 285 LEU A CA 1
ATOM 2203 C C . LEU A 1 285 ? 38.251 -13.110 -27.752 1.00 94.12 285 LEU A C 1
ATOM 2205 O O . LEU A 1 285 ? 37.651 -12.881 -26.704 1.00 94.12 285 LEU A O 1
ATOM 2209 N N . ALA A 1 286 ? 37.890 -12.558 -28.915 1.00 93.06 286 ALA A N 1
ATOM 2210 C CA . ALA A 1 286 ? 36.736 -11.674 -29.055 1.00 93.06 286 ALA A CA 1
ATOM 2211 C C . ALA A 1 286 ? 35.422 -12.392 -28.705 1.00 93.06 286 ALA A C 1
ATOM 2213 O O . ALA A 1 286 ? 34.604 -11.832 -27.977 1.00 93.06 286 ALA A O 1
ATOM 2214 N N . LEU A 1 287 ? 35.246 -13.641 -29.157 1.00 93.06 287 LEU A N 1
ATOM 2215 C CA . LEU A 1 287 ? 34.087 -14.476 -28.816 1.00 93.06 287 LEU A CA 1
ATOM 2216 C C . LEU A 1 287 ? 34.018 -14.783 -27.316 1.00 93.06 287 LEU A C 1
ATOM 2218 O O . LEU A 1 287 ? 32.956 -14.650 -26.712 1.00 93.06 287 LEU A O 1
ATOM 2222 N N . SER A 1 288 ? 35.145 -15.144 -26.700 1.00 94.88 288 SER A N 1
ATOM 2223 C CA . SER A 1 288 ? 35.209 -15.434 -25.266 1.00 94.88 288 SER A CA 1
ATOM 2224 C C . SER A 1 288 ? 34.856 -14.210 -24.420 1.00 94.88 288 SER A C 1
ATOM 2226 O O . SER A 1 288 ? 34.036 -14.315 -23.508 1.00 94.88 288 SER A O 1
ATOM 2228 N N . PHE A 1 289 ? 35.419 -13.036 -24.735 1.00 95.31 289 PHE A N 1
ATOM 2229 C CA . PHE A 1 289 ? 35.074 -11.805 -24.020 1.00 95.31 289 PHE A CA 1
ATOM 2230 C C . PHE A 1 289 ? 33.631 -11.373 -24.262 1.00 95.31 289 PHE A C 1
ATOM 2232 O O . PHE A 1 289 ? 32.988 -10.913 -23.320 1.00 95.31 289 PHE A O 1
ATOM 2239 N N . PHE A 1 290 ? 33.105 -11.546 -25.479 1.00 93.12 290 PHE A N 1
ATOM 2240 C CA . PHE A 1 290 ? 31.695 -11.298 -25.771 1.00 93.12 290 PHE A CA 1
ATOM 2241 C C . PHE A 1 290 ? 30.797 -12.163 -24.879 1.00 93.12 290 PHE A C 1
ATOM 2243 O O . PHE A 1 290 ? 29.993 -11.619 -24.130 1.00 93.12 290 PHE A O 1
ATOM 2250 N N . MET A 1 291 ? 31.001 -13.484 -24.865 1.00 94.06 291 MET A N 1
ATOM 2251 C CA . MET A 1 291 ? 30.190 -14.404 -24.059 1.00 94.06 291 MET A CA 1
ATOM 2252 C C . MET A 1 291 ? 30.277 -14.099 -22.561 1.00 94.06 291 MET A C 1
ATOM 2254 O O . MET A 1 291 ? 29.247 -14.000 -21.899 1.00 94.06 291 MET A O 1
ATOM 2258 N N . LEU A 1 292 ? 31.486 -13.901 -22.024 1.00 94.62 292 LEU A N 1
ATOM 2259 C CA . LEU A 1 292 ? 31.675 -13.624 -20.598 1.00 94.62 292 LEU A CA 1
ATOM 2260 C C . LEU A 1 292 ? 31.017 -12.298 -20.183 1.00 94.62 292 LEU A C 1
ATOM 2262 O O . LEU A 1 292 ? 30.305 -12.246 -19.181 1.00 94.62 292 LEU A O 1
ATOM 2266 N N . THR A 1 293 ? 31.218 -11.241 -20.974 1.00 93.94 293 THR A N 1
ATOM 2267 C CA . THR A 1 293 ? 30.659 -9.908 -20.699 1.00 93.94 293 THR A CA 1
ATOM 2268 C C . THR A 1 293 ? 29.136 -9.917 -20.826 1.00 93.94 293 THR A C 1
ATOM 2270 O O . THR A 1 293 ? 28.453 -9.338 -19.985 1.00 93.94 293 THR A O 1
ATOM 2273 N N . SER A 1 294 ? 28.586 -10.616 -21.825 1.00 92.19 294 SER A N 1
ATOM 2274 C CA . SER A 1 294 ? 27.139 -10.766 -22.001 1.00 92.19 294 SER A CA 1
ATOM 2275 C C . SER A 1 294 ? 26.497 -11.538 -20.852 1.00 92.19 294 SER A C 1
ATOM 2277 O O . SER A 1 294 ? 25.509 -11.067 -20.299 1.00 92.19 294 SER A O 1
ATOM 2279 N N . VAL A 1 295 ? 27.062 -12.678 -20.437 1.00 92.00 295 VAL A N 1
ATOM 2280 C CA . VAL A 1 295 ? 26.534 -13.460 -19.301 1.00 92.00 295 VAL A CA 1
ATOM 2281 C C . VAL A 1 295 ? 26.575 -12.643 -18.011 1.00 92.00 295 VAL A C 1
ATOM 2283 O O . VAL A 1 295 ? 25.595 -12.616 -17.264 1.00 92.00 295 VAL A O 1
ATOM 2286 N N . TYR A 1 296 ? 27.677 -11.933 -17.766 1.00 92.69 296 TYR A N 1
ATOM 2287 C CA . TYR A 1 296 ? 27.812 -11.074 -16.593 1.00 92.69 296 TYR A CA 1
ATOM 2288 C C . TYR A 1 296 ? 26.796 -9.920 -16.605 1.00 92.69 296 TYR A C 1
ATOM 2290 O O . TYR A 1 296 ? 26.092 -9.714 -15.617 1.00 92.69 296 TYR A O 1
ATOM 2298 N N . GLY A 1 297 ? 26.644 -9.228 -17.740 1.00 91.56 297 GLY A N 1
ATOM 2299 C CA . GLY A 1 297 ? 25.664 -8.152 -17.914 1.00 91.56 297 GLY A CA 1
ATOM 2300 C C . GLY A 1 297 ? 24.211 -8.618 -17.765 1.00 91.56 297 GLY A C 1
ATOM 2301 O O . GLY A 1 297 ? 23.425 -7.961 -17.082 1.00 91.56 297 GLY A O 1
ATOM 2302 N N . ILE A 1 298 ? 23.859 -9.779 -18.331 1.00 89.62 298 ILE A N 1
ATOM 2303 C CA . ILE A 1 298 ? 22.531 -10.397 -18.166 1.00 89.62 298 ILE A CA 1
ATOM 2304 C C . ILE A 1 298 ? 22.283 -10.723 -16.692 1.00 89.62 298 ILE A C 1
ATOM 2306 O O . ILE A 1 298 ? 21.219 -10.408 -16.170 1.00 89.62 298 ILE A O 1
ATOM 2310 N N . THR A 1 299 ? 23.267 -11.297 -15.997 1.00 88.00 299 THR A N 1
ATOM 2311 C CA . THR A 1 299 ? 23.131 -11.663 -14.578 1.00 88.00 299 THR A CA 1
ATOM 2312 C C . THR A 1 299 ? 22.915 -10.434 -13.698 1.00 88.00 299 THR A C 1
ATOM 2314 O O . THR A 1 299 ? 22.020 -10.437 -12.857 1.00 88.00 299 THR A O 1
ATOM 2317 N N . LEU A 1 300 ? 23.686 -9.367 -13.921 1.00 89.69 300 LEU A N 1
ATOM 2318 C CA . LEU A 1 300 ? 23.508 -8.081 -13.238 1.00 89.69 300 LEU A CA 1
ATOM 2319 C C . LEU A 1 300 ? 22.110 -7.503 -13.472 1.00 89.69 300 LEU A C 1
ATOM 2321 O O . LEU A 1 300 ? 21.443 -7.083 -12.528 1.00 89.69 300 LEU A O 1
ATOM 2325 N N . THR A 1 301 ? 21.660 -7.514 -14.726 1.00 87.88 301 THR A N 1
ATOM 2326 C CA . THR A 1 301 ? 20.341 -7.007 -15.120 1.00 87.88 301 THR A CA 1
ATOM 2327 C C . THR A 1 301 ? 19.218 -7.813 -14.464 1.00 87.88 301 THR A C 1
ATOM 2329 O O . THR A 1 301 ? 18.358 -7.240 -13.802 1.00 87.88 301 THR A O 1
ATOM 2332 N N . LEU A 1 302 ? 19.259 -9.146 -14.549 1.00 83.44 302 LEU A N 1
ATOM 2333 C CA . LEU A 1 302 ? 18.253 -10.027 -13.946 1.00 83.44 302 LEU A CA 1
ATOM 2334 C C . LEU A 1 302 ? 18.235 -9.942 -12.417 1.00 83.44 302 LEU A C 1
ATOM 2336 O O . LEU A 1 302 ? 17.160 -9.945 -11.830 1.00 83.44 302 LEU A O 1
ATOM 2340 N N . HIS A 1 303 ? 19.394 -9.823 -11.766 1.00 82.81 303 HIS A N 1
ATOM 2341 C CA . HIS A 1 303 ? 19.463 -9.642 -10.315 1.00 82.81 303 HIS A CA 1
ATOM 2342 C C . HIS A 1 303 ? 18.875 -8.294 -9.870 1.00 82.81 303 HIS A C 1
ATOM 2344 O O . HIS A 1 303 ? 18.296 -8.192 -8.790 1.00 82.81 303 HIS A O 1
ATOM 2350 N N . THR A 1 304 ? 19.019 -7.263 -10.705 1.00 80.12 304 THR A N 1
ATOM 2351 C CA . THR A 1 304 ? 18.497 -5.920 -10.427 1.00 80.12 304 THR A CA 1
ATOM 2352 C C . THR A 1 304 ? 16.982 -5.858 -10.633 1.00 80.12 304 THR A C 1
ATOM 2354 O O . THR A 1 304 ? 16.289 -5.242 -9.831 1.00 80.12 304 THR A O 1
ATOM 2357 N N . ILE A 1 305 ? 16.457 -6.515 -11.675 1.00 75.69 305 ILE A N 1
ATOM 2358 C CA . ILE A 1 305 ? 15.032 -6.459 -12.036 1.00 75.69 305 ILE A CA 1
ATOM 2359 C C . ILE A 1 305 ? 14.206 -7.529 -11.294 1.00 75.69 305 ILE A C 1
ATOM 2361 O O . ILE A 1 305 ? 13.136 -7.235 -10.771 1.00 75.69 305 ILE A O 1
ATOM 2365 N N . CYS A 1 306 ? 14.671 -8.778 -11.216 1.00 71.75 306 CYS A N 1
ATOM 2366 C CA . CYS A 1 306 ? 13.897 -9.910 -10.692 1.00 71.75 306 CYS A CA 1
ATOM 2367 C C . CYS A 1 306 ? 14.398 -10.308 -9.286 1.00 71.75 306 CYS A C 1
ATOM 2369 O O . CYS A 1 306 ? 15.065 -11.329 -9.093 1.00 71.75 306 CYS A O 1
ATOM 2371 N N . ARG A 1 307 ? 14.082 -9.475 -8.286 1.00 69.88 307 ARG A N 1
ATOM 2372 C CA . ARG A 1 307 ? 14.585 -9.608 -6.908 1.00 69.88 307 ARG A CA 1
ATOM 2373 C C . ARG A 1 307 ? 14.238 -10.960 -6.260 1.00 69.88 307 ARG A C 1
ATOM 2375 O O . ARG A 1 307 ? 13.122 -11.459 -6.383 1.00 69.88 307 ARG A O 1
ATOM 2382 N N . GLY A 1 308 ? 15.194 -11.518 -5.507 1.00 63.53 308 GLY A N 1
ATOM 2383 C CA . GLY A 1 308 ? 14.989 -12.684 -4.630 1.00 63.53 308 GLY A CA 1
ATOM 2384 C C . GLY A 1 308 ? 14.856 -14.028 -5.351 1.00 63.53 308 GLY A C 1
ATOM 2385 O O . GLY A 1 308 ? 14.577 -15.039 -4.712 1.00 63.53 308 GLY A O 1
ATOM 2386 N N . ARG A 1 309 ? 15.059 -14.056 -6.672 1.00 68.75 309 ARG A N 1
ATOM 2387 C CA . ARG A 1 309 ? 14.992 -15.271 -7.486 1.00 68.75 309 ARG A CA 1
ATOM 2388 C C . ARG A 1 309 ? 16.364 -15.624 -8.032 1.00 68.75 309 ARG A C 1
ATOM 2390 O O . ARG A 1 309 ? 17.216 -14.763 -8.238 1.00 68.75 309 ARG A O 1
ATOM 2397 N N . THR A 1 310 ? 16.577 -16.909 -8.284 1.00 77.56 310 THR A N 1
ATOM 2398 C CA . THR A 1 310 ? 17.794 -17.348 -8.963 1.00 77.56 310 THR A CA 1
ATOM 2399 C C . THR A 1 310 ? 17.798 -16.819 -10.405 1.00 77.56 310 THR A C 1
ATOM 2401 O O . THR A 1 310 ? 16.730 -16.727 -11.021 1.00 77.56 310 THR A O 1
ATOM 2404 N N . PRO A 1 311 ? 18.973 -16.515 -10.989 1.00 73.69 311 PRO A N 1
ATOM 2405 C CA . PRO A 1 311 ? 19.074 -16.048 -12.375 1.00 73.69 311 PRO A CA 1
ATOM 2406 C C . PRO A 1 311 ? 18.395 -16.988 -13.379 1.00 73.69 311 PRO A C 1
ATOM 2408 O O . PRO A 1 311 ? 17.851 -16.539 -14.381 1.00 73.69 311 PRO A O 1
ATOM 2411 N N . PHE A 1 312 ? 18.381 -18.291 -13.082 1.00 76.31 312 PHE A N 1
ATOM 2412 C CA . PHE A 1 312 ? 17.719 -19.302 -13.901 1.00 76.31 312 PHE A CA 1
ATOM 2413 C C . PHE A 1 312 ? 16.195 -19.125 -13.935 1.00 76.31 312 PHE A C 1
ATOM 2415 O O . PHE A 1 312 ? 15.604 -19.137 -15.008 1.00 76.31 312 PHE A O 1
ATOM 2422 N N . VAL A 1 313 ? 15.552 -18.903 -12.783 1.00 72.19 313 VAL A N 1
ATOM 2423 C CA . VAL A 1 313 ? 14.104 -18.636 -12.728 1.00 72.19 313 VAL A CA 1
ATOM 2424 C C . VAL A 1 313 ? 13.788 -17.275 -13.347 1.00 72.19 313 VAL A C 1
ATOM 2426 O O . VAL A 1 313 ? 12.829 -17.156 -14.104 1.00 72.19 313 VAL A O 1
ATOM 2429 N N . ALA A 1 314 ? 14.622 -16.267 -13.080 1.00 68.06 314 ALA A N 1
ATOM 2430 C CA . ALA A 1 314 ? 14.483 -14.923 -13.635 1.00 68.06 314 ALA A CA 1
ATOM 2431 C C . ALA A 1 314 ? 14.551 -14.891 -15.176 1.00 68.06 314 ALA A C 1
ATOM 2433 O O . ALA A 1 314 ? 13.887 -14.062 -15.793 1.00 68.06 314 ALA A O 1
ATOM 2434 N N . LEU A 1 315 ? 15.308 -15.808 -15.793 1.00 67.81 315 LEU A N 1
ATOM 2435 C CA . LEU A 1 315 ? 15.429 -15.932 -17.250 1.00 67.81 315 LEU A CA 1
ATOM 2436 C C . LEU A 1 315 ? 14.108 -16.335 -17.926 1.00 67.81 315 LEU A C 1
ATOM 2438 O O . LEU A 1 315 ? 13.831 -15.887 -19.035 1.00 67.81 315 LEU A O 1
ATOM 2442 N N . PHE A 1 316 ? 13.301 -17.173 -17.267 1.00 68.44 316 PHE A N 1
ATOM 2443 C CA . PHE A 1 316 ? 12.035 -17.681 -17.811 1.00 68.44 316 PHE A CA 1
ATOM 2444 C C . PHE A 1 316 ? 10.801 -16.970 -17.247 1.00 68.44 316 PHE A C 1
ATOM 2446 O O . PHE A 1 316 ? 9.730 -17.029 -17.847 1.00 68.44 316 PHE A O 1
ATOM 2453 N N . TYR A 1 317 ? 10.933 -16.295 -16.104 1.00 63.81 317 TYR A N 1
ATOM 2454 C CA . TYR A 1 317 ? 9.840 -15.591 -15.449 1.00 63.81 317 TYR A CA 1
ATOM 2455 C C . TYR A 1 317 ? 10.375 -14.411 -14.626 1.00 63.81 317 TYR A C 1
ATOM 2457 O O . TYR A 1 317 ? 10.903 -14.584 -13.523 1.00 63.81 317 TYR A O 1
ATOM 2465 N N . CYS A 1 318 ? 10.204 -13.196 -15.155 1.00 60.41 318 CYS A N 1
ATOM 2466 C CA . CYS A 1 318 ? 10.561 -11.961 -14.466 1.00 60.41 318 CYS A CA 1
ATOM 2467 C C . CYS A 1 318 ? 9.308 -11.129 -14.149 1.00 60.41 318 CYS A C 1
ATOM 2469 O O . CYS A 1 318 ? 8.894 -10.310 -14.967 1.00 60.41 318 CYS A O 1
ATOM 2471 N N . PRO A 1 319 ? 8.698 -11.306 -12.966 1.00 54.50 319 PRO A N 1
ATOM 2472 C CA . PRO A 1 319 ? 7.545 -10.506 -12.566 1.00 54.50 319 PRO A CA 1
ATOM 2473 C C . PRO A 1 319 ? 7.924 -9.029 -12.377 1.00 54.50 319 PRO A C 1
ATOM 2475 O O . PRO A 1 319 ? 7.101 -8.172 -12.661 1.00 54.50 319 PRO A O 1
ATOM 2478 N N . GLY A 1 320 ? 9.181 -8.734 -12.010 1.00 50.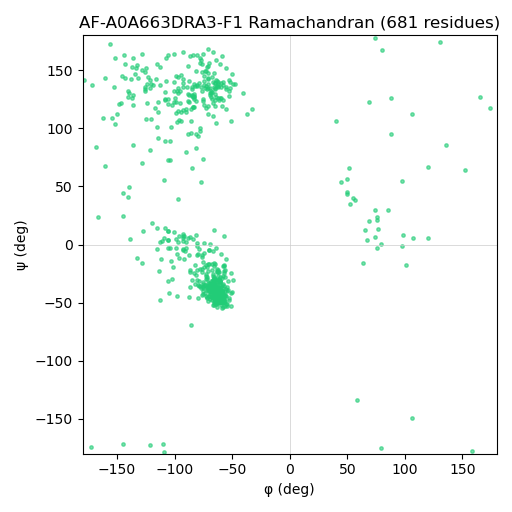94 320 GLY A N 1
ATOM 2479 C CA . GLY A 1 320 ? 9.715 -7.375 -11.834 1.00 50.94 320 GLY A CA 1
ATOM 2480 C C . GLY A 1 320 ? 9.687 -6.499 -13.094 1.00 50.94 320 GLY A C 1
ATOM 2481 O O . GLY A 1 320 ? 9.491 -5.295 -13.007 1.00 50.94 320 GLY A O 1
ATOM 2482 N N . ALA A 1 321 ? 9.825 -7.103 -14.280 1.00 51.38 321 ALA A N 1
ATOM 2483 C CA . ALA A 1 321 ? 9.760 -6.383 -15.556 1.00 51.38 321 ALA A CA 1
ATOM 2484 C C . ALA A 1 321 ? 8.326 -5.967 -15.940 1.00 51.38 321 ALA A C 1
ATOM 2486 O O . ALA A 1 321 ? 8.147 -5.076 -16.763 1.00 51.38 321 ALA A O 1
ATOM 2487 N N . TYR A 1 322 ? 7.314 -6.613 -15.348 1.00 49.75 322 TYR A N 1
ATOM 2488 C CA . TYR A 1 322 ? 5.895 -6.338 -15.594 1.00 49.75 322 TYR A CA 1
ATOM 2489 C C . TYR A 1 322 ? 5.187 -5.720 -14.382 1.00 49.75 322 TYR A C 1
ATOM 2491 O O . TYR A 1 322 ? 4.073 -5.223 -14.521 1.00 49.75 322 TYR A O 1
ATOM 2499 N N . SER A 1 323 ? 5.808 -5.734 -13.198 1.00 44.12 323 SER A N 1
ATOM 2500 C CA . SER A 1 323 ? 5.276 -5.076 -12.002 1.00 44.12 323 SER A CA 1
ATOM 2501 C C . SER A 1 323 ? 5.448 -3.563 -12.054 1.00 44.12 323 SER A C 1
ATOM 2503 O O . SER A 1 323 ? 4.555 -2.873 -11.582 1.00 44.12 323 SER A O 1
ATOM 2505 N N . ASP A 1 324 ? 6.521 -3.062 -12.685 1.00 43.09 324 ASP A N 1
ATOM 2506 C CA . ASP A 1 324 ? 6.737 -1.620 -12.913 1.00 43.09 324 ASP A CA 1
ATOM 2507 C C . ASP A 1 324 ? 5.705 -1.025 -13.901 1.00 43.09 324 ASP A C 1
ATOM 2509 O O . ASP A 1 324 ? 5.534 0.185 -13.952 1.00 43.09 324 ASP A O 1
ATOM 2513 N N . TYR A 1 325 ? 5.005 -1.865 -14.682 1.00 39.91 325 TYR A N 1
ATOM 2514 C CA . TYR A 1 325 ? 3.972 -1.454 -15.649 1.00 39.91 325 TYR A CA 1
ATOM 2515 C C . TYR A 1 325 ? 2.536 -1.606 -15.128 1.00 39.91 325 TYR A C 1
ATOM 2517 O O . TYR A 1 325 ? 1.576 -1.385 -15.871 1.00 39.91 325 TYR A O 1
ATOM 2525 N N . ARG A 1 326 ? 2.350 -1.982 -13.856 1.00 43.84 326 ARG A N 1
ATOM 2526 C CA . ARG A 1 326 ? 1.076 -1.700 -13.194 1.00 43.84 326 ARG A CA 1
ATOM 2527 C C . ARG A 1 326 ? 1.166 -0.232 -12.835 1.00 43.84 326 ARG A C 1
ATOM 2529 O O . ARG A 1 326 ? 1.828 0.069 -11.851 1.00 43.84 326 ARG A O 1
ATOM 2536 N N . ALA A 1 327 ? 0.573 0.629 -13.669 1.00 46.06 327 ALA A N 1
ATOM 2537 C CA . ALA A 1 327 ? 0.393 2.044 -13.366 1.00 46.06 327 ALA A CA 1
ATOM 2538 C C . ALA A 1 327 ? 0.087 2.146 -11.874 1.00 46.06 327 ALA A C 1
ATOM 2540 O O . ALA A 1 327 ? -0.897 1.563 -11.398 1.00 46.06 327 ALA A O 1
ATOM 2541 N N . GLU A 1 328 ? 1.028 2.724 -11.131 1.00 62.91 328 GLU A N 1
ATOM 2542 C CA . GLU A 1 328 ? 0.871 2.894 -9.700 1.00 62.91 328 GLU A CA 1
ATOM 2543 C C . GLU A 1 328 ? -0.480 3.592 -9.518 1.00 62.91 328 GLU A C 1
ATOM 2545 O O . GLU A 1 328 ? -0.781 4.525 -10.258 1.00 62.91 328 GLU A O 1
ATOM 2550 N N . LEU A 1 329 ? -1.338 3.110 -8.612 1.00 68.00 329 LEU A N 1
ATOM 2551 C CA . LEU A 1 329 ? -2.744 3.542 -8.533 1.00 68.00 329 LEU A CA 1
ATOM 2552 C C . LEU A 1 329 ? -2.896 5.077 -8.544 1.00 68.00 329 LEU A C 1
ATOM 2554 O O . LEU A 1 329 ? -3.874 5.593 -9.078 1.00 68.00 329 LEU A O 1
ATOM 2558 N N . HIS A 1 330 ? -1.904 5.798 -8.013 1.00 73.19 330 HIS A N 1
ATOM 2559 C CA . HIS A 1 330 ? -1.848 7.252 -8.078 1.00 73.19 330 HIS A CA 1
ATOM 2560 C C . HIS A 1 330 ? -1.792 7.813 -9.506 1.00 73.19 330 HIS A C 1
ATOM 2562 O O . HIS A 1 330 ? -2.559 8.716 -9.781 1.00 73.19 330 HIS A O 1
ATOM 2568 N N . GLU A 1 331 ? -1.002 7.269 -10.436 1.00 82.00 331 GLU A N 1
ATOM 2569 C CA . GLU A 1 331 ? -0.941 7.744 -11.832 1.00 82.00 331 GLU A CA 1
ATOM 2570 C C . GLU A 1 331 ? -2.298 7.584 -12.537 1.00 82.00 331 GLU A C 1
ATOM 2572 O O . GLU A 1 331 ? -2.737 8.448 -13.295 1.00 82.00 331 GLU A O 1
ATOM 2577 N N . VAL A 1 332 ? -3.001 6.482 -12.246 1.00 86.31 332 VAL A N 1
ATOM 2578 C CA . VAL A 1 332 ? -4.350 6.229 -12.776 1.00 86.31 332 VAL A CA 1
ATOM 2579 C C . VAL A 1 332 ? -5.349 7.238 -12.213 1.00 86.31 332 VAL A C 1
ATOM 2581 O O . VAL A 1 332 ? -6.160 7.784 -12.959 1.00 86.31 332 VAL A O 1
ATOM 2584 N N . LEU A 1 333 ? -5.294 7.495 -10.904 1.00 87.94 333 LEU A N 1
ATOM 2585 C CA . LEU A 1 333 ? -6.170 8.460 -10.241 1.00 87.94 333 LEU A CA 1
ATOM 2586 C C . LEU A 1 333 ? -5.849 9.909 -10.637 1.00 87.94 333 LEU A C 1
ATOM 2588 O O . LEU A 1 333 ? -6.768 10.711 -10.786 1.00 87.94 333 LEU A O 1
ATOM 2592 N N . GLU A 1 334 ? -4.576 10.235 -10.867 1.00 86.94 334 GLU A N 1
ATOM 2593 C CA . GLU A 1 334 ? -4.125 11.539 -11.363 1.00 86.94 334 GLU A CA 1
ATOM 2594 C C . GLU A 1 334 ? -4.693 11.830 -12.753 1.00 86.94 334 GLU A C 1
ATOM 2596 O O . GLU A 1 334 ? -5.144 12.947 -13.009 1.00 86.94 334 GLU A O 1
ATOM 2601 N N . GLU A 1 335 ? -4.735 10.830 -13.639 1.00 88.38 335 GLU A N 1
ATOM 2602 C CA . GLU A 1 335 ? -5.373 10.990 -14.948 1.00 88.38 335 GLU A CA 1
ATOM 2603 C C . GLU A 1 335 ? -6.908 11.019 -14.838 1.00 88.38 335 GLU A C 1
ATOM 2605 O O . GLU A 1 335 ? -7.562 11.779 -15.557 1.00 88.38 335 GLU A O 1
ATOM 2610 N N . TYR A 1 336 ? -7.487 10.248 -13.908 1.00 92.38 336 TYR A N 1
ATOM 2611 C CA . TYR A 1 336 ? -8.934 10.198 -13.670 1.00 92.38 336 TYR A CA 1
ATOM 2612 C C . TYR A 1 336 ? -9.504 11.501 -13.083 1.00 92.38 336 TYR A C 1
ATOM 2614 O O . TYR A 1 336 ? -10.623 11.877 -13.426 1.00 92.38 336 TYR A O 1
ATOM 2622 N N . LYS A 1 337 ? -8.744 12.212 -12.235 1.00 90.69 337 LYS A N 1
ATOM 2623 C CA . LYS A 1 337 ? -9.017 13.560 -11.670 1.00 90.69 337 LYS A CA 1
ATOM 2624 C C . LYS A 1 337 ? -10.235 13.702 -10.760 1.00 90.69 337 LYS A C 1
ATOM 2626 O O . LYS A 1 337 ? -10.331 14.688 -10.035 1.00 90.69 337 LYS A O 1
ATOM 2631 N N . GLU A 1 338 ? -11.155 12.748 -10.772 1.00 91.25 338 GLU A N 1
ATOM 2632 C CA . GLU A 1 338 ? -12.399 12.799 -10.001 1.00 91.25 338 GLU A CA 1
ATOM 2633 C C . GLU A 1 338 ? -12.297 12.146 -8.608 1.00 91.25 338 GLU A C 1
ATOM 2635 O O . GLU A 1 338 ? -13.302 12.021 -7.909 1.00 91.25 338 GLU A O 1
ATOM 2640 N N . GLY A 1 339 ? -11.094 11.754 -8.182 1.00 91.88 339 GLY A N 1
ATOM 2641 C CA . GLY A 1 339 ? -10.850 11.180 -6.859 1.00 91.88 339 GLY A CA 1
ATOM 2642 C C . GLY A 1 339 ? -11.209 9.695 -6.741 1.00 91.88 339 GLY A C 1
ATOM 2643 O O . GLY A 1 339 ? -11.864 9.094 -7.599 1.00 91.88 339 GLY A O 1
ATOM 2644 N N . ALA A 1 340 ? -10.767 9.080 -5.645 1.00 93.44 340 ALA A N 1
ATOM 2645 C CA . ALA A 1 340 ? -10.893 7.642 -5.422 1.00 93.44 340 ALA A CA 1
ATOM 2646 C C . ALA A 1 340 ? -12.344 7.191 -5.179 1.00 93.44 340 ALA A C 1
ATOM 2648 O O . ALA A 1 340 ? -12.735 6.128 -5.655 1.00 93.44 340 ALA A O 1
ATOM 2649 N N . ALA A 1 341 ? -13.160 8.001 -4.493 1.00 93.94 341 ALA A N 1
ATOM 2650 C CA . ALA A 1 341 ? -14.558 7.680 -4.177 1.00 93.94 341 ALA A CA 1
ATOM 2651 C C . ALA A 1 341 ? -15.397 7.456 -5.447 1.00 93.94 341 ALA A C 1
ATOM 2653 O O . ALA A 1 341 ? -16.087 6.447 -5.599 1.00 93.94 341 ALA A O 1
ATOM 2654 N N . LYS A 1 342 ? -15.270 8.363 -6.421 1.00 94.50 342 LYS A N 1
ATOM 2655 C CA . LYS A 1 342 ? -15.920 8.226 -7.728 1.00 94.50 342 LYS A CA 1
ATOM 2656 C C . LYS A 1 342 ? -15.315 7.107 -8.565 1.00 94.50 342 LYS A C 1
ATOM 2658 O O . LYS A 1 342 ? -16.063 6.385 -9.221 1.00 94.50 342 LYS A O 1
ATOM 2663 N N . PHE A 1 343 ? -13.997 6.915 -8.487 1.00 95.12 343 PHE A N 1
ATOM 2664 C CA . PHE A 1 343 ? -13.307 5.842 -9.202 1.00 95.12 343 PHE A CA 1
ATOM 2665 C C . PHE A 1 343 ? -13.843 4.453 -8.824 1.00 95.12 343 PHE A C 1
ATOM 2667 O O . PHE A 1 343 ? -14.038 3.610 -9.697 1.00 95.12 343 PHE A O 1
ATOM 2674 N N . ILE A 1 344 ? -14.150 4.226 -7.540 1.00 94.44 344 ILE A N 1
ATOM 2675 C CA . ILE A 1 344 ? -14.748 2.968 -7.059 1.00 94.44 344 ILE A CA 1
ATOM 2676 C C . ILE A 1 344 ? -16.281 2.915 -7.196 1.00 94.44 344 ILE A C 1
ATOM 2678 O O . ILE A 1 344 ? -16.902 1.953 -6.749 1.00 94.44 344 ILE A O 1
ATOM 2682 N N . GLY A 1 345 ? -16.910 3.927 -7.803 1.00 96.19 345 GLY A N 1
ATOM 2683 C CA . GLY A 1 345 ? -18.362 3.990 -7.995 1.00 96.19 345 GLY A CA 1
ATOM 2684 C C . GLY A 1 345 ? -19.163 4.339 -6.735 1.00 96.19 345 GLY A C 1
ATOM 2685 O O . GLY A 1 345 ? -20.357 4.049 -6.683 1.00 96.19 345 GLY A O 1
ATOM 2686 N N . MET A 1 346 ? -18.535 4.956 -5.728 1.00 96.00 346 MET A N 1
ATOM 2687 C CA . MET A 1 346 ? -19.158 5.347 -4.457 1.00 96.00 346 MET A CA 1
ATOM 2688 C C . MET A 1 346 ? -18.900 6.834 -4.141 1.00 96.00 346 MET A C 1
ATOM 2690 O O . MET A 1 346 ? -18.150 7.138 -3.218 1.00 96.00 346 MET A O 1
ATOM 2694 N N . PRO A 1 347 ? -19.501 7.781 -4.887 1.00 92.44 347 PRO A N 1
ATOM 2695 C CA . PRO A 1 347 ? -19.225 9.216 -4.741 1.00 92.44 347 PRO A CA 1
ATOM 2696 C C . PRO A 1 347 ? -19.591 9.799 -3.369 1.00 92.44 347 PRO A C 1
ATOM 2698 O O . PRO A 1 347 ? -18.984 10.781 -2.961 1.00 92.44 347 PRO A O 1
ATOM 2701 N N . ASP A 1 348 ? -20.563 9.204 -2.674 1.00 94.44 348 ASP A N 1
ATOM 2702 C CA . ASP A 1 348 ? -21.055 9.683 -1.375 1.00 94.44 348 ASP A CA 1
ATOM 2703 C C . ASP A 1 348 ? -20.332 9.028 -0.180 1.00 94.44 348 ASP A C 1
ATOM 2705 O O . ASP A 1 348 ? -20.711 9.235 0.974 1.00 94.44 348 ASP A O 1
ATOM 2709 N N . ALA A 1 349 ? -19.331 8.179 -0.438 1.00 94.00 349 ALA A N 1
ATOM 2710 C CA . ALA A 1 349 ? -18.572 7.518 0.616 1.00 94.00 349 ALA A CA 1
ATOM 2711 C C . ALA A 1 349 ? -17.551 8.472 1.244 1.00 94.00 349 ALA A C 1
ATOM 2713 O O . ALA A 1 349 ? -16.804 9.135 0.533 1.00 94.00 349 ALA A O 1
ATOM 2714 N N . VAL A 1 350 ? -17.475 8.458 2.576 1.00 95.31 350 VAL A N 1
ATOM 2715 C CA . VAL A 1 350 ? -16.441 9.177 3.329 1.00 95.31 350 VAL A CA 1
ATOM 2716 C C . VAL A 1 350 ? -15.164 8.341 3.351 1.00 95.31 350 VAL A C 1
ATOM 2718 O O . VAL A 1 350 ? -15.177 7.193 3.805 1.00 95.31 350 VAL A O 1
ATOM 2721 N N . LEU A 1 351 ? -14.057 8.914 2.887 1.00 95.88 351 LEU A N 1
ATOM 2722 C CA . LEU A 1 351 ? -12.762 8.250 2.790 1.00 95.88 351 LEU A CA 1
ATOM 2723 C C . LEU A 1 351 ? -11.772 8.779 3.828 1.00 95.88 351 LEU A C 1
ATOM 2725 O O . LEU A 1 351 ? -11.436 9.962 3.854 1.00 95.88 351 LEU A O 1
ATOM 2729 N N . TYR A 1 352 ? -11.237 7.861 4.633 1.00 96.25 352 TYR A N 1
ATOM 2730 C CA . TYR A 1 352 ? -10.048 8.085 5.448 1.00 96.25 352 TYR A CA 1
ATOM 2731 C C . TYR A 1 352 ? -8.852 7.344 4.834 1.00 96.25 352 TYR A C 1
ATOM 2733 O O . TYR A 1 352 ? -8.892 6.124 4.682 1.00 96.25 352 TYR A O 1
ATOM 2741 N N . CYS A 1 353 ? -7.788 8.070 4.486 1.00 95.62 353 CYS A N 1
ATOM 2742 C CA . CYS A 1 353 ? -6.549 7.504 3.952 1.00 95.62 353 CYS A CA 1
ATOM 2743 C C . CYS A 1 353 ? -5.496 7.357 5.066 1.00 95.62 353 CYS A C 1
ATOM 2745 O O . CYS A 1 353 ? -4.902 8.346 5.510 1.00 95.62 353 CYS A O 1
ATOM 2747 N N . SER A 1 354 ? -5.271 6.120 5.522 1.00 93.44 354 SER A N 1
ATOM 2748 C CA . SER A 1 354 ? -4.151 5.760 6.398 1.00 93.44 354 SER A CA 1
ATOM 2749 C C . SER A 1 354 ? -2.847 5.632 5.605 1.00 93.44 354 SER A C 1
ATOM 2751 O O . SER A 1 354 ? -2.847 5.388 4.398 1.00 93.44 354 SER A O 1
ATOM 2753 N N . LEU A 1 355 ? -1.710 5.79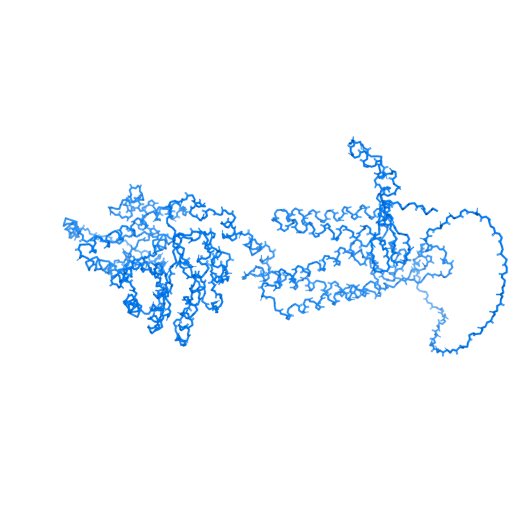5 6.285 1.00 90.25 355 LEU A N 1
ATOM 2754 C CA . LEU A 1 355 ? -0.392 5.653 5.662 1.00 90.25 355 LEU A CA 1
ATOM 2755 C C . LEU A 1 355 ? -0.016 4.185 5.414 1.00 90.25 355 LEU A C 1
ATOM 2757 O O . LEU A 1 355 ? 0.652 3.872 4.429 1.00 90.25 355 LEU A O 1
ATOM 2761 N N . LEU A 1 356 ? -0.415 3.301 6.329 1.00 86.94 356 LEU A N 1
ATOM 2762 C CA . LEU A 1 356 ? -0.084 1.880 6.328 1.00 86.94 356 LEU A CA 1
ATOM 2763 C C . LEU A 1 356 ? -1.363 1.042 6.387 1.00 86.94 356 LEU A C 1
ATOM 2765 O O . LEU A 1 356 ? -2.374 1.463 6.949 1.00 86.94 356 LEU A O 1
ATOM 2769 N N . ASP A 1 357 ? -1.287 -0.160 5.822 1.00 88.06 357 ASP A N 1
ATOM 2770 C CA . ASP A 1 357 ? -2.274 -1.212 6.046 1.00 88.06 357 ASP A CA 1
ATOM 2771 C C . ASP A 1 357 ? -1.924 -1.945 7.356 1.00 88.06 357 ASP A C 1
ATOM 2773 O O . ASP A 1 357 ? -0.842 -2.538 7.435 1.00 88.06 357 ASP A O 1
ATOM 2777 N N . PRO A 1 358 ? -2.800 -1.936 8.381 1.00 85.38 358 PRO A N 1
ATOM 2778 C CA . PRO A 1 358 ? -2.523 -2.569 9.671 1.00 85.38 358 PRO A CA 1
ATOM 2779 C C . PRO A 1 358 ? -2.379 -4.096 9.593 1.00 85.38 358 PRO A C 1
ATOM 2781 O O . PRO A 1 358 ? -1.848 -4.703 10.526 1.00 85.38 358 PRO A O 1
ATOM 2784 N N . VAL A 1 359 ? -2.838 -4.736 8.512 1.00 85.12 359 VAL A N 1
ATOM 2785 C CA . VAL A 1 359 ? -2.724 -6.190 8.329 1.00 85.12 359 VAL A CA 1
ATOM 2786 C C . VAL A 1 359 ? -1.376 -6.583 7.724 1.00 85.12 359 VAL A C 1
ATOM 2788 O O . VAL A 1 359 ? -0.858 -7.663 8.015 1.00 85.12 359 VAL A O 1
ATOM 2791 N N . THR A 1 360 ? -0.785 -5.714 6.903 1.00 79.62 360 THR A N 1
ATOM 2792 C CA . THR A 1 360 ? 0.426 -6.036 6.147 1.00 79.62 360 THR A CA 1
ATOM 2793 C C . THR A 1 360 ? 1.688 -5.674 6.945 1.00 79.62 360 THR A C 1
ATOM 2795 O O . THR A 1 360 ? 1.946 -4.495 7.203 1.00 79.62 360 THR A O 1
ATOM 2798 N N . PRO A 1 361 ? 2.540 -6.651 7.318 1.00 69.31 361 PRO A N 1
ATOM 2799 C CA . PRO A 1 361 ? 3.746 -6.365 8.082 1.00 69.31 361 PRO A CA 1
ATOM 2800 C C . PRO A 1 361 ? 4.741 -5.560 7.242 1.00 69.31 361 PRO A C 1
ATOM 2802 O O . PRO A 1 361 ? 5.166 -5.980 6.164 1.00 69.31 361 PRO A O 1
ATOM 2805 N N . CYS A 1 362 ? 5.159 -4.414 7.773 1.00 73.75 362 CYS A N 1
ATOM 2806 C CA . CYS A 1 362 ? 6.124 -3.532 7.130 1.00 73.75 362 CYS A CA 1
ATOM 2807 C C . CYS A 1 362 ? 7.524 -3.726 7.740 1.00 73.75 362 CYS A C 1
ATOM 2809 O O . CYS A 1 362 ? 7.690 -3.571 8.952 1.00 73.75 362 CYS A O 1
ATOM 2811 N N . PRO A 1 363 ? 8.550 -4.065 6.936 1.00 80.12 363 PRO A N 1
ATOM 2812 C CA . PRO A 1 363 ? 9.933 -4.111 7.399 1.00 80.12 363 PRO A CA 1
ATOM 2813 C C . PRO A 1 363 ? 10.391 -2.784 8.025 1.00 80.12 363 PRO A C 1
ATOM 2815 O O . PRO A 1 363 ? 10.214 -1.720 7.443 1.00 80.12 363 PRO A O 1
ATOM 2818 N N . SER A 1 364 ? 11.049 -2.840 9.179 1.00 80.69 364 SER A N 1
ATOM 2819 C CA . SER A 1 364 ? 11.620 -1.662 9.843 1.00 80.69 364 SER A CA 1
ATOM 2820 C C . SER A 1 364 ? 13.005 -1.285 9.300 1.00 80.69 364 SER A C 1
ATOM 2822 O O . SER A 1 364 ? 13.688 -2.075 8.646 1.00 80.69 364 SER A O 1
ATOM 2824 N N . GLY A 1 365 ? 13.448 -0.059 9.582 1.00 82.25 365 GLY A N 1
ATOM 2825 C CA . GLY A 1 365 ? 14.806 0.433 9.338 1.00 82.25 365 GLY A CA 1
ATOM 2826 C C . GLY A 1 365 ? 15.005 1.249 8.059 1.00 82.25 365 GLY A C 1
ATOM 2827 O O . GLY A 1 365 ? 16.143 1.580 7.726 1.00 82.25 365 GLY A O 1
ATOM 2828 N N . TYR A 1 366 ? 13.934 1.598 7.345 1.00 84.00 366 TYR A N 1
ATOM 2829 C CA . TYR A 1 366 ? 14.019 2.235 6.021 1.00 84.00 366 TYR A CA 1
ATOM 2830 C C . TYR A 1 366 ? 13.678 3.734 6.006 1.00 84.00 366 TYR A C 1
ATOM 2832 O O . TYR A 1 366 ? 13.800 4.382 4.962 1.00 84.00 366 TYR A O 1
ATOM 2840 N N . ASN A 1 367 ? 13.277 4.302 7.147 1.00 86.12 367 ASN A N 1
ATOM 2841 C CA . ASN A 1 367 ? 12.881 5.706 7.248 1.00 86.12 367 ASN A CA 1
ATOM 2842 C C . ASN A 1 367 ? 14.088 6.637 7.422 1.00 86.12 367 ASN A C 1
ATOM 2844 O O . ASN A 1 367 ? 14.918 6.495 8.332 1.00 86.12 367 ASN A O 1
ATOM 2848 N N . THR A 1 368 ? 14.160 7.656 6.569 1.00 87.94 368 THR A N 1
ATOM 2849 C CA . THR A 1 368 ? 15.218 8.670 6.574 1.00 87.94 368 THR A CA 1
ATOM 2850 C C . THR A 1 368 ? 14.683 10.022 7.049 1.00 87.94 368 THR A C 1
ATOM 2852 O O . THR A 1 368 ? 13.521 10.166 7.406 1.00 87.94 368 THR A O 1
ATOM 2855 N N . ASN A 1 369 ? 15.535 11.051 7.077 1.00 84.06 369 ASN A N 1
ATOM 2856 C CA . ASN A 1 369 ? 15.079 12.411 7.391 1.00 84.06 369 ASN A CA 1
ATOM 2857 C C . ASN A 1 369 ? 14.232 13.036 6.268 1.00 84.06 369 ASN A C 1
ATOM 2859 O O . ASN A 1 369 ? 13.616 14.068 6.494 1.00 84.06 369 ASN A O 1
ATOM 2863 N N . LYS A 1 370 ? 14.273 12.479 5.052 1.00 85.25 370 LYS A N 1
ATOM 2864 C CA . LYS A 1 370 ? 13.594 13.040 3.873 1.00 85.25 370 LYS A CA 1
ATOM 2865 C C . LYS A 1 370 ? 12.457 12.162 3.369 1.00 85.25 370 LYS A C 1
ATOM 2867 O O . LYS A 1 370 ? 11.596 12.659 2.649 1.00 85.25 370 LYS A O 1
ATOM 2872 N N . THR A 1 371 ? 12.501 10.873 3.695 1.00 89.62 371 THR A N 1
ATOM 2873 C CA . THR A 1 371 ? 11.615 9.864 3.126 1.00 89.62 371 THR A CA 1
ATOM 2874 C C . THR A 1 371 ? 11.116 8.885 4.175 1.00 89.62 371 THR A C 1
ATOM 2876 O O . THR A 1 371 ? 11.874 8.466 5.053 1.00 89.62 371 THR A O 1
ATOM 2879 N N . VAL A 1 372 ? 9.857 8.482 4.026 1.00 89.44 372 VAL A N 1
ATOM 2880 C CA . VAL A 1 372 ? 9.250 7.328 4.699 1.00 89.44 372 VAL A CA 1
ATOM 2881 C C . VAL A 1 372 ? 9.065 6.234 3.656 1.00 89.44 372 VAL A C 1
ATOM 2883 O O . VAL A 1 372 ? 8.773 6.525 2.497 1.00 89.44 372 VAL A O 1
ATOM 2886 N N . SER A 1 373 ? 9.312 4.982 4.026 1.00 87.00 373 SER A N 1
ATOM 2887 C CA . SER A 1 373 ? 9.118 3.855 3.109 1.00 87.00 373 SER A CA 1
ATOM 2888 C C . SER A 1 373 ? 7.766 3.201 3.348 1.00 87.00 373 SER A C 1
ATOM 2890 O O . SER A 1 373 ? 7.414 2.947 4.493 1.00 87.00 373 SER A O 1
ATOM 2892 N N . LEU A 1 374 ? 7.047 2.912 2.266 1.00 85.88 374 LEU A N 1
ATOM 2893 C CA . LEU A 1 374 ? 5.798 2.153 2.265 1.00 85.88 374 LEU A CA 1
ATOM 2894 C C . LEU A 1 374 ? 5.997 0.847 1.499 1.00 85.88 374 LEU A C 1
ATOM 2896 O O . LEU A 1 374 ? 6.870 0.759 0.630 1.00 85.88 374 LEU A O 1
ATOM 2900 N N . TRP A 1 375 ? 5.187 -0.161 1.807 1.00 81.88 375 TRP A N 1
ATOM 2901 C CA . TRP A 1 375 ? 5.212 -1.452 1.128 1.00 81.88 375 TRP A CA 1
ATOM 2902 C C . TRP A 1 375 ? 3.833 -1.762 0.572 1.00 81.88 375 TRP A C 1
ATOM 2904 O O . TRP A 1 375 ? 2.862 -1.823 1.316 1.00 81.88 375 TRP A O 1
ATOM 2914 N N . GLY A 1 376 ? 3.767 -1.966 -0.739 1.00 76.25 376 GLY A N 1
ATOM 2915 C CA . GLY A 1 376 ? 2.581 -2.468 -1.420 1.00 76.25 376 GLY A CA 1
ATOM 2916 C C . GLY A 1 376 ? 2.881 -3.763 -2.165 1.00 76.25 376 GLY A C 1
ATOM 2917 O O . GLY A 1 376 ? 3.988 -4.306 -2.109 1.00 76.25 376 GLY A O 1
ATOM 2918 N N . ASN A 1 377 ? 1.911 -4.228 -2.948 1.00 71.50 377 ASN A N 1
ATOM 2919 C CA . ASN A 1 377 ? 2.069 -5.417 -3.790 1.00 71.50 377 ASN A CA 1
ATOM 2920 C C . ASN A 1 377 ? 3.180 -5.264 -4.850 1.00 71.50 377 ASN A C 1
ATOM 2922 O O . ASN A 1 377 ? 3.721 -6.267 -5.316 1.00 71.50 377 ASN A O 1
ATOM 2926 N N . SER A 1 378 ? 3.528 -4.026 -5.228 1.00 67.81 378 SER A N 1
ATOM 2927 C CA . SER A 1 378 ? 4.644 -3.689 -6.127 1.00 67.81 378 SER A CA 1
ATOM 2928 C C . SER A 1 378 ? 6.013 -3.681 -5.429 1.00 67.81 378 SER A C 1
ATOM 2930 O O . SER A 1 378 ? 7.048 -3.636 -6.093 1.00 67.81 378 SER A O 1
ATOM 2932 N N . GLY A 1 379 ? 6.050 -3.787 -4.099 1.00 75.00 379 GLY A N 1
ATOM 2933 C CA . GLY A 1 379 ? 7.265 -3.723 -3.296 1.00 75.00 379 GLY A CA 1
ATOM 2934 C C . GLY A 1 379 ? 7.402 -2.404 -2.536 1.00 75.00 379 GLY A C 1
ATOM 2935 O O . GLY A 1 379 ? 6.417 -1.816 -2.096 1.00 75.00 379 GLY A O 1
ATOM 2936 N N . ARG A 1 380 ? 8.651 -1.978 -2.309 1.00 82.06 380 ARG A N 1
ATOM 2937 C CA . ARG A 1 380 ? 8.977 -0.803 -1.489 1.00 82.06 380 ARG A CA 1
ATOM 2938 C C . ARG A 1 380 ? 8.850 0.477 -2.311 1.00 82.06 380 ARG A C 1
ATOM 2940 O O . ARG A 1 380 ? 9.570 0.637 -3.293 1.00 82.06 380 ARG A O 1
ATOM 2947 N N . MET A 1 381 ? 8.054 1.420 -1.824 1.00 81.12 381 MET A N 1
ATOM 2948 C CA . MET A 1 381 ? 7.976 2.780 -2.337 1.00 81.12 381 MET A CA 1
ATOM 2949 C C . MET A 1 381 ? 8.620 3.752 -1.349 1.00 81.12 381 MET A C 1
ATOM 2951 O O . MET A 1 381 ? 8.243 3.807 -0.181 1.00 81.12 381 MET A O 1
ATOM 2955 N N . GLU A 1 382 ? 9.582 4.548 -1.814 1.00 84.62 382 GLU A N 1
ATOM 2956 C CA . GLU A 1 382 ? 10.092 5.676 -1.033 1.00 84.62 382 GLU A CA 1
ATOM 2957 C C . GLU A 1 382 ? 9.209 6.908 -1.249 1.00 84.62 382 GLU A C 1
ATOM 2959 O O . GLU A 1 382 ? 8.951 7.318 -2.385 1.00 84.62 382 GLU A O 1
ATOM 2964 N N . MET A 1 383 ? 8.756 7.493 -0.144 1.00 86.62 383 MET A N 1
ATOM 2965 C CA . MET A 1 383 ? 7.800 8.587 -0.124 1.00 86.62 383 MET A CA 1
ATOM 2966 C C . MET A 1 383 ? 8.428 9.839 0.483 1.00 86.62 383 MET A C 1
ATOM 2968 O O . MET A 1 383 ? 8.814 9.841 1.651 1.00 86.62 383 MET A O 1
ATOM 2972 N N . THR A 1 384 ? 8.532 10.913 -0.299 1.00 91.25 384 THR A N 1
ATOM 2973 C CA . THR A 1 384 ? 8.798 12.263 0.221 1.00 91.25 384 THR A CA 1
ATOM 2974 C C . THR A 1 384 ? 7.482 12.932 0.611 1.00 91.25 384 THR A C 1
ATOM 2976 O O . THR A 1 384 ? 6.427 12.549 0.115 1.00 91.25 384 THR A O 1
ATOM 2979 N N . ALA A 1 385 ? 7.530 13.987 1.430 1.00 93.31 385 ALA A N 1
ATOM 2980 C CA . ALA A 1 385 ? 6.334 14.778 1.739 1.00 93.31 385 ALA A CA 1
ATOM 2981 C C . ALA A 1 385 ? 5.657 15.357 0.478 1.00 93.31 385 ALA A C 1
ATOM 2983 O O . ALA A 1 385 ? 4.436 15.392 0.404 1.00 93.31 385 ALA A O 1
ATOM 2984 N N . SER A 1 386 ? 6.433 15.758 -0.539 1.00 90.50 386 SER A N 1
ATOM 2985 C CA . SER A 1 386 ? 5.873 16.250 -1.805 1.00 90.50 386 SER A CA 1
ATOM 2986 C C . SER A 1 386 ? 5.135 15.150 -2.566 1.00 90.50 386 SER A C 1
ATOM 2988 O O . SER A 1 386 ? 3.963 15.316 -2.870 1.00 90.50 386 SER A O 1
ATOM 2990 N N . LYS A 1 387 ? 5.787 13.998 -2.779 1.00 90.38 387 LYS A N 1
ATOM 2991 C CA . LYS A 1 387 ? 5.192 12.861 -3.488 1.00 90.38 387 LYS A CA 1
ATOM 2992 C C . LYS A 1 387 ? 3.958 12.338 -2.752 1.00 90.38 387 LYS A C 1
ATOM 2994 O O . LYS A 1 387 ? 2.965 11.999 -3.378 1.00 90.38 387 LYS A O 1
ATOM 2999 N N . PHE A 1 388 ? 4.006 12.315 -1.421 1.00 93.38 388 PHE A N 1
ATOM 3000 C CA . PHE A 1 388 ? 2.859 11.971 -0.590 1.00 93.38 388 PHE A CA 1
ATOM 3001 C C . PHE A 1 388 ? 1.669 12.893 -0.872 1.00 93.38 388 PHE A C 1
ATOM 3003 O O . PHE A 1 388 ? 0.575 12.407 -1.133 1.00 93.38 388 PHE A O 1
ATOM 3010 N N . MET A 1 389 ? 1.886 14.210 -0.873 1.00 94.44 389 MET A N 1
ATOM 3011 C CA . MET A 1 389 ? 0.824 15.178 -1.152 1.00 94.44 389 MET A CA 1
ATOM 3012 C C . MET A 1 389 ? 0.316 15.101 -2.595 1.00 94.44 389 MET A C 1
ATOM 3014 O O . MET A 1 389 ? -0.875 15.292 -2.811 1.00 94.44 389 MET A O 1
ATOM 3018 N N . ASP A 1 390 ? 1.172 14.784 -3.569 1.00 91.12 390 ASP A N 1
ATOM 3019 C CA . ASP A 1 390 ? 0.759 14.539 -4.959 1.00 91.12 390 ASP A CA 1
ATOM 3020 C C . ASP A 1 390 ? -0.246 13.378 -5.033 1.00 91.12 390 ASP A C 1
ATOM 3022 O O . ASP A 1 390 ? -1.331 13.524 -5.593 1.00 91.12 390 ASP A O 1
ATOM 3026 N N . ILE A 1 391 ? 0.046 12.280 -4.331 1.00 92.25 391 ILE A N 1
ATOM 3027 C CA . ILE A 1 391 ? -0.858 11.128 -4.222 1.00 92.25 391 ILE A CA 1
ATOM 3028 C C . ILE A 1 391 ? -2.163 11.510 -3.515 1.00 92.25 391 ILE A C 1
ATOM 3030 O O . ILE A 1 391 ? -3.236 11.113 -3.965 1.00 92.25 391 ILE A O 1
ATOM 3034 N N . GLN A 1 392 ? -2.109 12.307 -2.443 1.00 95.06 392 GLN A N 1
ATOM 3035 C CA . GLN A 1 392 ? -3.331 12.764 -1.775 1.00 95.06 392 GLN A CA 1
ATOM 3036 C C . GLN A 1 392 ? -4.202 13.615 -2.707 1.00 95.06 392 GLN A C 1
ATOM 3038 O O . GLN A 1 392 ? -5.414 13.414 -2.734 1.00 95.06 392 GLN A O 1
ATOM 3043 N N . ARG A 1 393 ? -3.611 14.496 -3.531 1.00 94.31 393 ARG A N 1
ATOM 3044 C CA . ARG A 1 393 ? -4.344 15.284 -4.545 1.00 94.31 393 ARG A CA 1
ATOM 3045 C C . ARG A 1 393 ? -5.029 14.408 -5.597 1.00 94.31 393 ARG A C 1
ATOM 3047 O O . ARG A 1 393 ? -6.072 14.795 -6.115 1.00 94.31 393 ARG A O 1
ATOM 3054 N N . ALA A 1 394 ? -4.468 13.239 -5.898 1.00 92.44 394 ALA A N 1
ATOM 3055 C CA . ALA A 1 394 ? -5.083 12.259 -6.790 1.00 92.44 394 ALA A CA 1
ATOM 3056 C C . ALA A 1 394 ? -6.239 11.500 -6.119 1.00 92.44 394 ALA A C 1
ATOM 3058 O O . ALA A 1 394 ? -7.286 11.287 -6.727 1.00 92.44 394 ALA A O 1
ATOM 3059 N N . ILE A 1 395 ? -6.059 11.098 -4.856 1.00 94.12 395 ILE A N 1
ATOM 3060 C CA . ILE A 1 395 ? -7.052 10.331 -4.089 1.00 94.12 395 ILE A CA 1
ATOM 3061 C C . ILE A 1 395 ? -8.249 11.205 -3.691 1.00 94.12 395 ILE A C 1
ATOM 3063 O O . ILE A 1 395 ? -9.378 10.722 -3.743 1.00 94.12 395 ILE A O 1
ATOM 3067 N N . GLN A 1 396 ? -8.005 12.468 -3.324 1.00 95.38 396 GLN A N 1
ATOM 3068 C CA . GLN A 1 396 ? -8.989 13.420 -2.785 1.00 95.38 396 GLN A CA 1
ATOM 3069 C C . GLN A 1 396 ? -9.812 12.827 -1.622 1.00 95.38 396 GLN A C 1
ATOM 3071 O O . GLN A 1 396 ? -11.037 12.758 -1.715 1.00 95.38 396 GLN A O 1
ATOM 3076 N N . PRO A 1 397 ? -9.172 12.339 -0.538 1.00 96.62 397 PRO A N 1
ATOM 3077 C CA . PRO A 1 397 ? -9.904 11.770 0.588 1.00 96.62 397 PRO A CA 1
ATOM 3078 C C . PRO A 1 397 ? -10.531 12.868 1.455 1.00 96.62 397 PRO A C 1
ATOM 3080 O O . PRO A 1 397 ? -9.998 13.977 1.537 1.00 96.62 397 PRO A O 1
ATOM 3083 N N . ASP A 1 398 ? -11.603 12.549 2.178 1.00 97.56 398 ASP A N 1
ATOM 3084 C CA . ASP A 1 398 ? -12.155 13.453 3.187 1.00 97.56 398 ASP A CA 1
ATOM 3085 C C . ASP A 1 398 ? -11.142 13.664 4.306 1.00 97.56 398 ASP A C 1
ATOM 3087 O O . ASP A 1 398 ? -10.812 14.798 4.637 1.00 97.56 398 ASP A O 1
ATOM 3091 N N . TRP A 1 399 ? -10.599 12.582 4.869 1.00 98.00 399 TRP A N 1
ATOM 3092 C CA . TRP A 1 399 ? -9.594 12.622 5.929 1.00 98.00 399 TRP A CA 1
ATOM 3093 C C . TRP A 1 399 ? -8.333 11.869 5.505 1.00 98.00 399 TRP A C 1
ATOM 3095 O O . TRP A 1 399 ? -8.403 10.824 4.865 1.00 98.00 399 TRP A O 1
ATOM 3105 N N . PHE A 1 400 ? -7.154 12.337 5.905 1.00 97.25 400 PHE A N 1
ATOM 3106 C CA . PHE A 1 400 ? -5.918 11.588 5.671 1.00 97.25 400 PHE A CA 1
ATOM 3107 C C . PHE A 1 400 ? -4.904 11.769 6.795 1.00 97.25 400 PHE A C 1
ATOM 3109 O O . PHE A 1 400 ? -4.787 12.835 7.405 1.00 97.25 400 PHE A O 1
ATOM 3116 N N . GLN A 1 401 ? -4.163 10.705 7.084 1.00 96.38 401 GLN A N 1
ATOM 3117 C CA . GLN A 1 401 ? -3.039 10.735 8.013 1.00 96.38 401 GLN A CA 1
ATOM 3118 C C . GLN A 1 401 ? -1.866 11.502 7.395 1.00 96.38 401 GLN A C 1
ATOM 3120 O O . GLN A 1 401 ? -1.483 11.241 6.260 1.00 96.38 401 GLN A O 1
ATOM 3125 N N . CYS A 1 402 ? -1.233 12.399 8.151 1.00 96.75 402 CYS A N 1
ATOM 3126 C CA . CYS A 1 402 ? 0.041 12.984 7.739 1.00 96.75 402 CYS A CA 1
ATOM 3127 C C . CYS A 1 402 ? 1.145 11.917 7.686 1.00 96.75 402 CYS A C 1
ATOM 3129 O O . CYS A 1 402 ? 1.279 11.117 8.612 1.00 96.75 402 CYS A O 1
ATOM 3131 N N . ILE A 1 403 ? 1.998 11.964 6.658 1.00 94.69 403 ILE A N 1
ATOM 3132 C CA . ILE A 1 403 ? 3.209 11.138 6.595 1.00 94.69 403 ILE A CA 1
ATOM 3133 C C . ILE A 1 403 ? 4.048 11.301 7.875 1.00 94.69 403 ILE A C 1
ATOM 3135 O O . ILE A 1 403 ? 4.359 12.419 8.296 1.00 94.69 403 ILE A O 1
ATOM 3139 N N . SER A 1 404 ? 4.391 10.178 8.506 1.00 93.94 404 SER A N 1
ATOM 3140 C CA . SER A 1 404 ? 5.034 10.142 9.820 1.00 93.94 404 SER A CA 1
ATOM 3141 C C . SER A 1 404 ? 6.047 9.002 9.936 1.00 93.94 404 SER A C 1
ATOM 3143 O O . SER A 1 404 ? 6.101 8.093 9.107 1.00 93.94 404 SER A O 1
ATOM 3145 N N . ASP A 1 405 ? 6.920 9.089 10.939 1.00 92.19 405 ASP A N 1
ATOM 3146 C CA . ASP A 1 405 ? 7.958 8.100 11.223 1.00 92.19 405 ASP A CA 1
ATOM 3147 C C . ASP A 1 405 ? 7.592 7.212 12.429 1.00 92.19 405 ASP A C 1
ATOM 3149 O O . ASP A 1 405 ? 8.209 7.325 13.490 1.00 92.19 405 ASP A O 1
ATOM 3153 N N . GLY A 1 406 ? 6.637 6.296 12.241 1.00 86.50 406 GLY A N 1
ATOM 3154 C CA . GLY A 1 406 ? 6.187 5.329 13.259 1.00 86.50 406 GLY A CA 1
ATOM 3155 C C . GLY A 1 406 ? 7.146 4.164 13.547 1.00 86.50 406 GLY A C 1
ATOM 3156 O O . GLY A 1 406 ? 6.869 3.295 14.372 1.00 86.50 406 GLY A O 1
ATOM 3157 N N . ASP A 1 407 ? 8.311 4.124 12.894 1.00 84.75 407 ASP A N 1
ATOM 3158 C CA . ASP A 1 407 ? 9.255 3.005 12.975 1.00 84.75 407 ASP A CA 1
ATOM 3159 C C . ASP A 1 407 ? 10.199 3.106 14.191 1.00 84.75 407 ASP A C 1
ATOM 3161 O O . ASP A 1 407 ? 11.415 3.315 14.078 1.00 84.75 407 ASP A O 1
ATOM 3165 N N . THR A 1 408 ? 9.640 2.999 15.393 1.00 77.75 408 THR A N 1
ATOM 3166 C CA . THR A 1 408 ? 10.398 3.018 16.651 1.00 77.75 408 THR A CA 1
ATOM 3167 C C . THR A 1 408 ? 10.434 1.632 17.292 1.00 77.75 408 THR A C 1
ATOM 3169 O O . THR A 1 408 ? 9.584 1.299 18.112 1.00 77.75 408 THR A O 1
ATOM 3172 N N . VAL A 1 409 ? 11.433 0.820 16.935 1.00 67.62 409 VAL A N 1
ATOM 3173 C CA . VAL A 1 409 ? 11.665 -0.489 17.571 1.00 67.62 409 VAL A CA 1
ATOM 3174 C C . VAL A 1 409 ? 12.120 -0.305 19.028 1.00 67.62 409 VAL A C 1
ATOM 3176 O O . VAL A 1 409 ? 13.056 0.456 19.292 1.00 67.62 409 VAL A O 1
ATOM 3179 N N . SER A 1 410 ? 11.484 -1.014 19.966 1.00 63.22 410 SER A N 1
ATOM 3180 C CA . SER A 1 410 ? 11.865 -1.040 21.388 1.00 63.22 410 SER A CA 1
ATOM 3181 C C . SER A 1 410 ? 13.248 -1.682 21.594 1.00 63.22 410 SER A C 1
ATOM 3183 O O . SER A 1 410 ? 13.503 -2.778 21.097 1.00 63.22 410 SER A O 1
ATOM 3185 N N . GLY A 1 411 ? 14.152 -1.015 22.328 1.00 59.38 411 GLY A N 1
ATOM 3186 C CA . GLY A 1 411 ? 15.510 -1.515 22.611 1.00 59.38 411 GLY A CA 1
ATOM 3187 C C . GLY A 1 411 ? 16.545 -0.444 23.003 1.00 59.38 411 GLY A C 1
ATOM 3188 O O . GLY A 1 411 ? 16.238 0.748 23.121 1.00 59.38 411 GLY A O 1
ATOM 3189 N N . GLU A 1 412 ? 17.803 -0.861 23.211 1.00 40.47 412 GLU A N 1
ATOM 3190 C CA . GLU A 1 412 ? 18.917 0.037 23.561 1.00 40.47 412 GLU A CA 1
ATOM 3191 C C . GLU A 1 412 ? 19.158 1.099 22.469 1.00 40.47 412 GLU A C 1
ATOM 3193 O O . GLU A 1 412 ? 19.330 0.795 21.292 1.00 40.47 412 GLU A O 1
ATOM 3198 N N . GLY A 1 413 ? 19.159 2.379 22.862 1.00 59.53 413 GLY A N 1
ATOM 3199 C CA . GLY A 1 413 ? 19.199 3.523 21.936 1.00 59.53 413 GLY A CA 1
ATOM 3200 C C . GLY A 1 413 ? 17.831 4.153 21.622 1.00 59.53 413 GLY A C 1
ATOM 3201 O O . GLY A 1 413 ? 17.788 5.191 20.949 1.00 59.53 413 GLY A O 1
ATOM 3202 N N . GLY A 1 414 ? 16.739 3.605 22.176 1.00 73.44 414 GLY A N 1
ATOM 3203 C CA . GLY A 1 414 ? 15.350 4.029 21.952 1.00 73.44 414 GLY A CA 1
ATOM 3204 C C . GLY A 1 414 ? 15.092 5.528 22.120 1.00 73.44 414 GLY A C 1
ATOM 3205 O O . GLY A 1 414 ? 14.464 6.133 21.260 1.00 73.44 414 GLY A O 1
ATOM 3206 N N . ARG A 1 415 ? 15.679 6.197 23.126 1.00 84.25 415 ARG A N 1
ATOM 3207 C CA . ARG A 1 415 ? 15.457 7.645 23.340 1.00 84.25 415 ARG A CA 1
ATOM 3208 C C . ARG A 1 415 ? 15.924 8.516 22.168 1.00 84.25 415 ARG A C 1
ATOM 3210 O O . ARG A 1 415 ? 15.211 9.427 21.758 1.00 84.25 415 ARG A O 1
ATOM 3217 N N . LYS A 1 416 ? 17.103 8.243 21.590 1.00 89.00 416 LYS A N 1
ATOM 3218 C CA . LYS A 1 416 ? 17.588 9.000 20.416 1.00 89.00 416 LYS A CA 1
ATOM 3219 C C . LYS A 1 416 ? 16.727 8.719 19.182 1.00 89.00 416 LYS A C 1
ATOM 3221 O O . LYS A 1 416 ? 16.547 9.614 18.359 1.00 89.00 416 LYS A O 1
ATOM 3226 N N . ARG A 1 417 ? 16.221 7.490 19.041 1.00 89.38 417 ARG A N 1
ATOM 3227 C CA . ARG A 1 417 ? 15.361 7.077 17.924 1.00 89.38 417 ARG A CA 1
ATOM 3228 C C . ARG A 1 417 ? 13.954 7.674 18.022 1.00 89.38 417 ARG A C 1
ATOM 3230 O O . ARG A 1 417 ? 13.478 8.191 17.015 1.00 89.38 417 ARG A O 1
ATOM 3237 N N . ALA A 1 418 ? 13.360 7.656 19.214 1.00 90.94 418 ALA A N 1
ATOM 3238 C CA . ALA A 1 418 ? 12.079 8.275 19.548 1.00 90.94 418 ALA A CA 1
ATOM 3239 C C . ALA A 1 418 ? 12.119 9.792 19.342 1.00 90.94 418 ALA A C 1
ATOM 3241 O O . ALA A 1 418 ? 11.252 10.361 18.693 1.00 90.94 418 ALA A O 1
ATOM 3242 N N . LYS A 1 419 ? 13.189 10.455 19.794 1.00 93.56 419 LYS A N 1
ATOM 3243 C CA . LYS A 1 419 ? 13.367 11.883 19.521 1.00 93.56 419 LYS A CA 1
ATOM 3244 C C . LYS A 1 419 ? 13.373 12.182 18.016 1.00 93.56 419 LYS A C 1
ATOM 3246 O O . LYS A 1 419 ? 12.707 13.111 17.568 1.00 93.56 419 LYS A O 1
ATOM 3251 N N . LYS A 1 420 ? 14.099 11.373 17.231 1.00 93.12 420 LYS A N 1
ATOM 3252 C CA . LYS A 1 420 ? 14.162 11.519 15.769 1.00 93.12 420 LYS A CA 1
ATOM 3253 C C . LYS A 1 420 ? 12.817 11.282 15.087 1.00 93.12 420 LYS A C 1
ATOM 3255 O O . LYS A 1 420 ? 12.546 12.002 14.134 1.00 93.12 420 LYS A O 1
ATOM 3260 N N . SER A 1 421 ? 12.014 10.305 15.520 1.00 93.62 421 SER A N 1
ATOM 3261 C CA . SER A 1 421 ? 10.693 10.095 14.913 1.00 93.62 421 SER A CA 1
ATOM 3262 C C . SER A 1 421 ? 9.797 11.304 15.135 1.00 93.62 421 SER A C 1
ATOM 3264 O O . SER A 1 421 ? 9.236 11.814 14.174 1.00 93.62 421 SER A O 1
ATOM 3266 N N . VAL A 1 422 ? 9.760 11.843 16.356 1.00 96.12 422 VAL A N 1
ATOM 3267 C CA . VAL A 1 422 ? 8.989 13.056 16.662 1.00 96.12 422 VAL A CA 1
ATOM 3268 C C . VAL A 1 422 ? 9.471 14.252 15.836 1.00 96.12 422 VAL A C 1
ATOM 3270 O O . VAL A 1 422 ? 8.661 14.924 15.204 1.00 96.12 422 VAL A O 1
ATOM 3273 N N . ASP A 1 423 ? 10.784 14.503 15.785 1.00 96.12 423 ASP A N 1
ATOM 3274 C CA . ASP A 1 423 ? 11.342 15.637 15.032 1.00 96.12 423 ASP A CA 1
ATOM 3275 C C . ASP A 1 423 ? 11.041 15.526 13.523 1.00 96.12 423 ASP A C 1
ATOM 3277 O O . ASP A 1 423 ? 10.707 16.521 12.877 1.00 96.12 423 ASP A O 1
ATOM 3281 N N . ARG A 1 424 ? 11.127 14.314 12.957 1.00 95.19 424 ARG A N 1
ATOM 3282 C CA . ARG A 1 424 ? 10.808 14.048 11.546 1.00 95.19 424 ARG A CA 1
ATOM 3283 C C . ARG A 1 424 ? 9.324 14.218 11.258 1.00 95.19 424 ARG A C 1
ATOM 3285 O O . ARG A 1 424 ? 8.992 14.915 10.308 1.00 95.19 424 ARG A O 1
ATOM 3292 N N . SER A 1 425 ? 8.451 13.635 12.075 1.00 96.69 425 SER A N 1
ATOM 3293 C CA . SER A 1 425 ? 7.000 13.725 11.885 1.00 96.69 425 SER A CA 1
ATOM 3294 C C . SER A 1 425 ? 6.497 15.161 11.993 1.00 96.69 425 SER A C 1
ATOM 3296 O O . SER A 1 425 ? 5.688 15.574 11.171 1.00 96.69 425 SER A O 1
ATOM 3298 N N . LEU A 1 426 ? 7.033 15.965 12.919 1.00 97.75 426 LEU A N 1
ATOM 3299 C CA . LEU A 1 426 ? 6.722 17.398 12.983 1.00 97.75 426 LEU A CA 1
ATOM 3300 C C . LEU A 1 426 ? 7.221 18.143 11.738 1.00 97.75 426 LEU A C 1
ATOM 3302 O O . LEU A 1 426 ? 6.488 18.945 11.167 1.00 97.75 426 LEU A O 1
ATOM 3306 N N . SER A 1 427 ? 8.439 17.841 11.271 1.00 97.12 427 SER A N 1
ATOM 3307 C CA . SER A 1 427 ? 8.964 18.428 10.034 1.00 97.12 427 SER A CA 1
ATOM 3308 C C . SER A 1 427 ? 8.122 18.060 8.812 1.00 97.12 427 SER A C 1
ATOM 3310 O O . SER A 1 427 ? 7.944 18.898 7.931 1.00 97.12 427 SER A O 1
ATOM 3312 N N . PHE A 1 428 ? 7.633 16.823 8.724 1.00 97.38 428 PHE A N 1
ATOM 3313 C CA . PHE A 1 428 ? 6.753 16.394 7.643 1.00 97.38 428 PHE A CA 1
ATOM 3314 C C . PHE A 1 428 ? 5.384 17.060 7.730 1.00 97.38 428 PHE A C 1
ATOM 3316 O O . PHE A 1 428 ? 4.891 17.533 6.709 1.00 97.38 428 PHE A O 1
ATOM 3323 N N . LEU A 1 429 ? 4.816 17.160 8.932 1.00 97.75 429 LEU A N 1
ATOM 3324 C CA . LEU A 1 429 ? 3.546 17.833 9.181 1.00 97.75 429 LEU A CA 1
ATOM 3325 C C . LEU A 1 429 ? 3.580 19.292 8.732 1.00 97.75 429 LEU A C 1
ATOM 3327 O O . LEU A 1 429 ? 2.707 19.720 7.982 1.00 97.75 429 LEU A O 1
ATOM 3331 N N . ASP A 1 430 ? 4.614 20.033 9.132 1.00 97.56 430 ASP A N 1
ATOM 3332 C CA . ASP A 1 430 ? 4.750 21.446 8.779 1.00 97.56 430 ASP A CA 1
ATOM 3333 C C . ASP A 1 430 ? 4.884 21.629 7.247 1.00 97.56 430 ASP A C 1
ATOM 3335 O O . ASP A 1 430 ? 4.308 22.557 6.679 1.00 97.56 430 ASP A O 1
ATOM 3339 N N . VAL A 1 431 ? 5.575 20.715 6.548 1.00 96.81 431 VAL A N 1
ATOM 3340 C CA . VAL A 1 431 ? 5.669 20.724 5.073 1.00 96.81 431 VAL A CA 1
ATOM 3341 C C . VAL A 1 431 ? 4.335 20.359 4.414 1.00 96.81 431 VAL A C 1
ATOM 3343 O O . VAL A 1 431 ? 3.926 21.025 3.464 1.00 96.81 431 VAL A O 1
ATOM 3346 N N . CYS A 1 432 ? 3.643 19.326 4.900 1.00 97.19 432 CYS A N 1
ATOM 3347 C CA . CYS A 1 432 ? 2.369 18.884 4.329 1.00 97.19 432 CYS A CA 1
ATOM 3348 C C . CYS A 1 432 ? 1.273 19.938 4.512 1.00 97.19 432 CYS A C 1
ATOM 3350 O O . CYS A 1 432 ? 0.519 20.174 3.575 1.00 97.19 432 CYS A O 1
ATOM 3352 N N . LEU A 1 433 ? 1.232 20.641 5.651 1.00 96.75 433 LEU A N 1
ATOM 3353 C CA . LEU A 1 433 ? 0.307 21.760 5.877 1.00 96.75 433 LEU A CA 1
ATOM 3354 C C . LEU A 1 433 ? 0.513 22.888 4.856 1.00 96.75 433 LEU A C 1
ATOM 3356 O O . LEU A 1 433 ? -0.448 23.361 4.255 1.00 96.75 433 LEU A O 1
ATOM 3360 N N . GLN A 1 434 ? 1.766 23.271 4.590 1.00 96.12 434 GLN A N 1
ATOM 3361 C CA . GLN A 1 434 ? 2.078 24.300 3.589 1.00 96.12 434 GLN A CA 1
ATOM 3362 C C . GLN A 1 434 ? 1.691 23.891 2.162 1.00 96.12 434 GLN A C 1
ATOM 3364 O O . GLN A 1 434 ? 1.392 24.750 1.331 1.00 96.12 434 GLN A O 1
ATOM 3369 N N . LEU A 1 435 ? 1.770 22.597 1.842 1.00 95.81 435 LEU A N 1
ATOM 3370 C CA . LEU A 1 435 ? 1.350 22.066 0.545 1.00 95.81 435 LEU A CA 1
ATOM 3371 C C . LEU A 1 435 ? -0.175 21.957 0.456 1.00 95.81 435 LEU A C 1
ATOM 3373 O O . LEU A 1 435 ? -0.739 22.269 -0.591 1.00 95.81 435 LEU A O 1
ATOM 3377 N N . LEU A 1 436 ? -0.836 21.586 1.552 1.00 95.44 436 LEU A N 1
ATOM 3378 C CA . LEU A 1 436 ? -2.290 21.507 1.659 1.00 95.44 436 LEU A CA 1
ATOM 3379 C C . LEU A 1 436 ? -2.939 22.870 1.387 1.00 95.44 436 LEU A C 1
ATOM 3381 O O . LEU A 1 436 ? -3.826 22.958 0.547 1.00 95.44 436 LEU A O 1
ATOM 3385 N N . GLU A 1 437 ? -2.422 23.949 1.986 1.00 93.44 437 GLU A N 1
ATOM 3386 C CA . GLU A 1 437 ? -2.905 25.323 1.746 1.00 93.44 437 GLU A CA 1
ATOM 3387 C C . GLU A 1 437 ? -2.820 25.758 0.272 1.00 93.44 437 GLU A C 1
ATOM 3389 O O . GLU A 1 437 ? -3.583 26.612 -0.179 1.00 93.44 437 GLU A O 1
ATOM 3394 N N . LYS A 1 438 ? -1.888 25.179 -0.494 1.00 94.12 438 LYS A N 1
ATOM 3395 C CA . LYS A 1 438 ? -1.664 25.498 -1.913 1.00 94.12 438 LYS A CA 1
ATOM 3396 C C . LYS A 1 438 ? -2.443 24.596 -2.871 1.00 94.12 438 LYS A C 1
ATOM 3398 O O . LYS A 1 438 ? -2.371 24.823 -4.077 1.00 94.12 438 LYS A O 1
ATOM 3403 N N . SER A 1 439 ? -3.143 23.584 -2.361 1.00 93.81 439 SER A N 1
ATOM 3404 C CA . SER A 1 439 ? -3.781 22.537 -3.163 1.00 93.81 439 SER A CA 1
ATOM 3405 C C . SER A 1 439 ? -5.292 22.779 -3.256 1.00 93.81 439 SER A C 1
ATOM 3407 O O . SER A 1 439 ? -6.006 22.480 -2.297 1.00 93.81 439 SER A O 1
ATOM 3409 N N . PRO A 1 440 ? -5.818 23.326 -4.371 1.00 92.62 440 PRO A N 1
ATOM 3410 C CA . PRO A 1 440 ? -7.255 23.558 -4.519 1.00 92.62 440 PRO A CA 1
ATOM 3411 C C . PRO A 1 440 ? -8.074 22.260 -4.468 1.00 92.62 440 PRO A C 1
ATOM 3413 O O . PRO A 1 440 ? -9.201 22.273 -3.982 1.00 92.62 440 PRO A O 1
ATOM 3416 N N . GLU A 1 441 ? -7.501 21.139 -4.911 1.00 91.81 441 GLU A N 1
ATOM 3417 C CA . GLU A 1 441 ? -8.148 19.823 -4.939 1.00 91.81 441 GLU A CA 1
ATOM 3418 C C . GLU A 1 441 ? -8.406 19.256 -3.535 1.00 91.81 441 GLU A C 1
ATOM 3420 O O . GLU A 1 441 ? -9.278 18.413 -3.363 1.00 91.81 441 GLU A O 1
ATOM 3425 N N . LEU A 1 442 ? -7.666 19.728 -2.526 1.00 93.75 442 LEU A N 1
ATOM 3426 C CA . LEU A 1 442 ? -7.728 19.240 -1.146 1.00 93.75 442 LEU A CA 1
ATOM 3427 C C . LEU A 1 442 ? -8.400 20.229 -0.184 1.00 93.75 442 LEU A C 1
ATOM 3429 O O . LEU A 1 442 ? -8.294 20.068 1.028 1.00 93.75 442 LEU A O 1
ATOM 3433 N N . GLN A 1 443 ? -9.103 21.252 -0.681 1.00 87.62 443 GLN A N 1
ATOM 3434 C CA . GLN A 1 443 ? -9.764 22.244 0.183 1.00 87.62 443 GLN A CA 1
ATOM 3435 C C . GLN A 1 443 ? -10.824 21.640 1.120 1.00 87.62 443 GLN A C 1
ATOM 3437 O O . GLN A 1 443 ? -11.067 22.191 2.191 1.00 87.62 443 GLN A O 1
ATOM 3442 N N . GLY A 1 444 ? -11.453 20.529 0.725 1.00 89.56 444 GLY A N 1
ATOM 3443 C CA . GLY A 1 444 ? -12.395 19.781 1.565 1.00 89.56 444 GLY A CA 1
ATOM 3444 C C . GLY A 1 444 ? -11.736 18.729 2.463 1.00 89.56 444 GLY A C 1
ATOM 3445 O O . GLY A 1 444 ? -12.405 18.172 3.329 1.00 89.56 444 GLY A O 1
ATOM 3446 N N . SER A 1 445 ? -10.443 18.461 2.270 1.00 96.31 445 SER A N 1
ATOM 3447 C CA . SER A 1 445 ? -9.732 17.384 2.949 1.00 96.31 445 SER A CA 1
ATOM 3448 C C . SER A 1 445 ? -9.155 17.835 4.290 1.00 96.31 445 SER A C 1
ATOM 3450 O O . SER A 1 445 ? -8.601 18.925 4.431 1.00 96.31 445 SER A O 1
ATOM 3452 N N . VAL A 1 446 ? -9.221 16.955 5.283 1.00 97.31 446 VAL A N 1
ATOM 3453 C CA . VAL A 1 446 ? -8.775 17.206 6.652 1.00 97.31 446 VAL A CA 1
ATOM 3454 C C . VAL A 1 446 ? -7.587 16.313 6.988 1.00 97.31 446 VAL A C 1
ATOM 3456 O O . VAL A 1 446 ? -7.672 15.085 6.964 1.00 97.31 446 VAL A O 1
ATOM 3459 N N . MET A 1 447 ? -6.471 16.933 7.366 1.00 97.56 447 MET A N 1
ATOM 3460 C CA . MET A 1 447 ? -5.273 16.199 7.765 1.00 97.56 447 MET A CA 1
ATOM 3461 C C . MET A 1 447 ? -5.263 15.887 9.267 1.00 97.56 447 MET A C 1
ATOM 3463 O O . MET A 1 447 ? -5.510 16.761 10.107 1.00 97.56 447 MET A O 1
ATOM 3467 N N . PHE A 1 448 ? -4.906 14.648 9.599 1.00 98.19 448 PHE A N 1
ATOM 3468 C CA . PHE A 1 448 ? -4.697 14.161 10.961 1.00 98.19 448 PHE A CA 1
ATOM 3469 C C . PHE A 1 448 ? -3.205 14.123 11.298 1.00 98.19 448 PHE A C 1
ATOM 3471 O O . PHE A 1 448 ? -2.389 13.615 10.526 1.00 98.19 448 PHE A O 1
ATOM 3478 N N . GLY A 1 449 ? -2.842 14.653 12.467 1.00 97.56 449 GLY A N 1
ATOM 3479 C CA . GLY A 1 449 ? -1.462 14.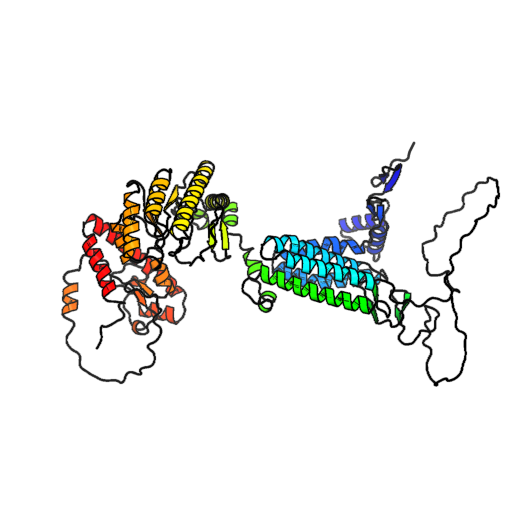644 12.952 1.00 97.56 449 GLY A CA 1
ATOM 3480 C C . GLY A 1 449 ? -1.124 13.336 13.665 1.00 97.56 449 GLY A C 1
ATOM 3481 O O . GLY A 1 449 ? -1.841 12.938 14.580 1.00 97.56 449 GLY A O 1
ATOM 3482 N N . ALA A 1 450 ? -0.031 12.682 13.277 1.00 96.62 450 ALA A N 1
ATOM 3483 C CA . ALA A 1 450 ? 0.434 11.459 13.927 1.00 96.62 450 ALA A CA 1
ATOM 3484 C C . ALA A 1 450 ? 1.256 11.766 15.188 1.00 96.62 450 ALA A C 1
ATOM 3486 O O . ALA A 1 450 ? 2.195 12.566 15.160 1.00 96.62 450 ALA A O 1
ATOM 3487 N N . ILE A 1 451 ? 0.901 11.113 16.293 1.00 97.12 451 ILE A N 1
ATOM 3488 C CA . ILE A 1 451 ? 1.603 11.197 17.569 1.00 97.12 451 ILE A CA 1
ATOM 3489 C C . ILE A 1 451 ? 2.604 10.054 17.652 1.00 97.12 451 ILE A C 1
ATOM 3491 O O . ILE A 1 451 ? 2.221 8.893 17.779 1.00 97.12 451 ILE A O 1
ATOM 3495 N N . GLU A 1 452 ? 3.884 10.405 17.659 1.00 94.69 452 GLU A N 1
ATOM 3496 C CA . GLU A 1 452 ? 5.007 9.469 17.677 1.00 94.69 452 GLU A CA 1
ATOM 3497 C C . GLU A 1 452 ? 5.754 9.496 19.015 1.00 94.69 452 GLU A C 1
ATOM 3499 O O . GLU A 1 452 ? 5.331 10.127 19.982 1.00 94.69 452 GLU A O 1
ATOM 3504 N N . GLY A 1 453 ? 6.897 8.811 19.080 1.00 90.62 453 GLY A N 1
ATOM 3505 C CA . GLY A 1 453 ? 7.789 8.806 20.246 1.00 90.62 453 GLY A CA 1
ATOM 3506 C C . GLY A 1 453 ? 8.008 7.423 20.858 1.00 90.62 453 GLY A C 1
ATOM 3507 O O . GLY A 1 453 ? 8.683 7.312 21.881 1.00 90.62 453 GLY A O 1
ATOM 3508 N N . GLY A 1 454 ? 7.476 6.370 20.230 1.00 89.44 454 GLY A N 1
ATOM 3509 C CA . GLY A 1 454 ? 7.681 4.983 20.642 1.00 89.44 454 GLY A CA 1
ATOM 3510 C C . GLY A 1 454 ? 7.218 4.709 22.070 1.00 89.44 454 GLY A C 1
ATOM 3511 O O . GLY A 1 454 ? 6.130 5.127 22.472 1.00 89.44 454 GLY A O 1
ATOM 3512 N N . ASP A 1 455 ? 8.054 4.011 22.835 1.00 88.94 455 ASP A N 1
ATOM 3513 C CA . ASP A 1 455 ? 7.835 3.649 24.239 1.00 88.94 455 ASP A CA 1
ATOM 3514 C C . ASP A 1 455 ? 8.335 4.711 25.243 1.00 88.94 455 ASP A C 1
ATOM 3516 O O . ASP A 1 455 ? 8.285 4.503 26.458 1.00 88.94 455 ASP A O 1
ATOM 3520 N N . ILE A 1 456 ? 8.789 5.876 24.765 1.00 91.44 456 ILE A N 1
ATOM 3521 C CA . ILE A 1 456 ? 9.361 6.933 25.605 1.00 91.44 456 ILE A CA 1
ATOM 3522 C C . ILE A 1 456 ? 8.299 7.984 25.941 1.00 91.44 456 ILE A C 1
ATOM 3524 O O . ILE A 1 456 ? 7.957 8.831 25.116 1.00 91.44 456 ILE A O 1
ATOM 3528 N N . LEU A 1 457 ? 7.831 7.979 27.195 1.00 92.69 457 LEU A N 1
ATOM 3529 C CA . LEU A 1 457 ? 6.775 8.877 27.686 1.00 92.69 457 LEU A CA 1
ATOM 3530 C C . LEU A 1 457 ? 7.059 10.363 27.407 1.00 92.69 457 LEU A C 1
ATOM 3532 O O . LEU A 1 457 ? 6.195 11.062 26.894 1.00 92.69 457 LEU A O 1
ATOM 3536 N N . GLU A 1 458 ? 8.264 10.851 27.708 1.00 94.94 458 GLU A N 1
ATOM 3537 C CA . GLU A 1 458 ? 8.623 12.265 27.501 1.00 94.94 458 GLU A CA 1
ATOM 3538 C C . GLU A 1 458 ? 8.494 12.692 26.030 1.00 94.94 458 GLU A C 1
ATOM 3540 O O . GLU A 1 458 ? 7.973 13.768 25.736 1.00 94.94 458 GLU A O 1
ATOM 3545 N N . GLU A 1 459 ? 8.926 11.835 25.100 1.00 95.31 459 GLU A N 1
ATOM 3546 C CA . GLU A 1 459 ? 8.857 12.111 23.662 1.00 95.31 459 GLU A CA 1
ATOM 3547 C C . GLU A 1 459 ? 7.421 11.998 23.135 1.00 95.31 459 GLU A C 1
ATOM 3549 O O . GLU A 1 459 ? 7.020 12.815 22.311 1.00 95.31 459 GLU A O 1
ATOM 3554 N N . ARG A 1 460 ? 6.616 11.070 23.671 1.00 95.12 460 ARG A N 1
ATOM 3555 C CA . ARG A 1 460 ? 5.173 10.962 23.391 1.00 95.12 460 ARG A CA 1
ATOM 3556 C C . ARG A 1 460 ? 4.409 12.221 23.798 1.00 95.12 460 ARG A C 1
ATOM 3558 O O . ARG A 1 460 ? 3.669 12.776 22.990 1.00 95.12 460 ARG A O 1
ATOM 3565 N N . LEU A 1 461 ? 4.630 12.716 25.018 1.00 97.62 461 LEU A N 1
ATOM 3566 C CA . LEU A 1 461 ? 4.006 13.956 25.497 1.00 97.62 461 LEU A CA 1
ATOM 3567 C C . LEU A 1 461 ? 4.481 15.167 24.685 1.00 97.62 461 LEU A C 1
ATOM 3569 O O . LEU A 1 461 ? 3.685 16.045 24.353 1.00 97.62 461 LEU A O 1
ATOM 3573 N N . ARG A 1 462 ? 5.769 15.211 24.318 1.00 98.06 462 ARG A N 1
ATOM 3574 C CA . ARG A 1 462 ? 6.300 16.253 23.428 1.00 98.06 462 ARG A CA 1
ATOM 3575 C C . ARG A 1 462 ? 5.620 16.214 22.061 1.00 98.06 462 ARG A C 1
ATOM 3577 O O . ARG A 1 462 ? 5.203 17.261 21.578 1.00 98.06 462 ARG A O 1
ATOM 3584 N N . SER A 1 463 ? 5.483 15.034 21.461 1.00 98.19 463 SER A N 1
ATOM 3585 C CA . SER A 1 463 ? 4.809 14.855 20.174 1.00 98.19 463 SER A CA 1
ATOM 3586 C C . SER A 1 463 ? 3.348 15.295 20.234 1.00 98.19 463 SER A C 1
ATOM 3588 O O . SER A 1 463 ? 2.925 16.056 19.367 1.00 98.19 463 SER A O 1
ATOM 3590 N N . ALA A 1 464 ? 2.612 14.909 21.281 1.00 98.06 464 ALA A N 1
ATOM 3591 C CA . ALA A 1 464 ? 1.225 15.318 21.499 1.00 98.06 464 ALA A CA 1
ATOM 3592 C C . ALA A 1 464 ? 1.084 16.846 21.584 1.00 98.06 464 ALA A C 1
ATOM 3594 O O . ALA A 1 464 ? 0.369 17.449 20.783 1.00 98.06 464 ALA A O 1
ATOM 3595 N N . ARG A 1 465 ? 1.842 17.486 22.485 1.00 98.38 465 ARG A N 1
ATOM 3596 C CA . ARG A 1 465 ? 1.801 18.943 22.694 1.00 98.38 465 ARG A CA 1
ATOM 3597 C C . ARG A 1 465 ? 2.213 19.727 21.457 1.00 98.38 465 ARG A C 1
ATOM 3599 O O . ARG A 1 465 ? 1.614 20.753 21.156 1.00 98.38 465 ARG A O 1
ATOM 3606 N N . GLU A 1 466 ? 3.254 19.288 20.753 1.00 98.44 466 GLU A N 1
ATOM 3607 C CA . GLU A 1 466 ? 3.712 19.973 19.545 1.00 98.44 466 GLU A CA 1
ATOM 3608 C C . GLU A 1 466 ? 2.722 19.806 18.392 1.00 98.44 466 GLU A C 1
ATOM 3610 O O . GLU A 1 466 ? 2.387 20.791 17.735 1.00 98.44 466 GLU A O 1
ATOM 3615 N N . THR A 1 467 ? 2.198 18.602 18.174 1.00 98.38 467 THR A N 1
ATOM 3616 C CA . THR A 1 467 ? 1.221 18.342 17.107 1.00 98.38 467 THR A CA 1
ATOM 3617 C C . THR A 1 467 ? -0.080 19.104 17.354 1.00 98.38 467 THR A C 1
ATOM 3619 O O . THR A 1 46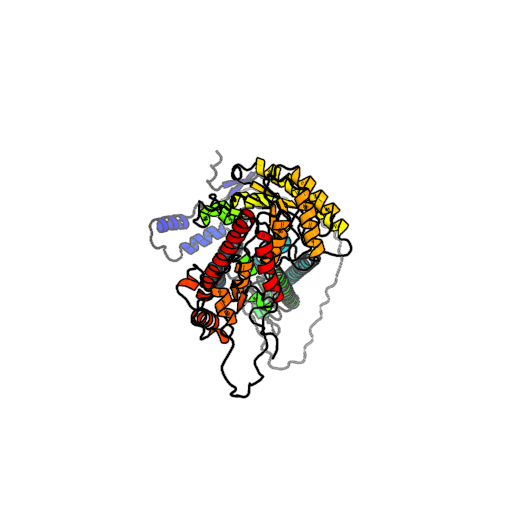7 ? -0.623 19.697 16.426 1.00 98.38 467 THR A O 1
ATOM 3622 N N . ALA A 1 468 ? -0.534 19.196 18.609 1.00 97.94 468 ALA A N 1
ATOM 3623 C CA . ALA A 1 468 ? -1.736 19.943 18.987 1.00 97.94 468 ALA A CA 1
ATOM 3624 C C . ALA A 1 468 ? -1.652 21.456 18.717 1.00 97.94 468 ALA A C 1
ATOM 3626 O O . ALA A 1 468 ? -2.685 22.104 18.567 1.00 97.94 468 ALA A O 1
ATOM 3627 N N . LYS A 1 469 ? -0.442 22.025 18.599 1.00 98.12 469 LYS A N 1
ATOM 3628 C CA . LYS A 1 469 ? -0.251 23.435 18.208 1.00 98.12 469 LYS A CA 1
ATOM 3629 C C . LYS A 1 469 ? -0.532 23.693 16.725 1.00 98.12 469 LYS A C 1
ATOM 3631 O O . LYS A 1 469 ? -0.672 24.851 16.341 1.00 98.12 469 LYS A O 1
ATOM 3636 N N . ARG A 1 470 ? -0.556 22.654 15.882 1.00 98.06 470 ARG A N 1
ATOM 3637 C CA . ARG A 1 470 ? -0.807 22.772 14.439 1.00 98.06 470 ARG A CA 1
ATOM 3638 C C . ARG A 1 470 ? -2.312 22.689 14.143 1.00 98.06 470 ARG A C 1
ATOM 3640 O O . ARG A 1 470 ? -3.048 22.045 14.895 1.00 98.06 470 ARG A O 1
ATOM 3647 N N . PRO A 1 471 ? -2.791 23.285 13.035 1.00 96.69 471 PRO A N 1
ATOM 3648 C CA . PRO A 1 471 ? -4.200 23.253 12.642 1.00 96.69 471 PRO A CA 1
ATOM 3649 C C . PRO A 1 471 ? -4.604 21.901 12.018 1.00 96.69 471 PRO A C 1
ATOM 3651 O O . PRO A 1 471 ? -5.123 21.844 10.911 1.00 96.69 471 PRO A O 1
ATOM 3654 N N . VAL A 1 472 ? -4.354 20.794 12.723 1.00 97.56 472 VAL A N 1
ATOM 3655 C CA . VAL A 1 472 ? -4.819 19.452 12.331 1.00 97.56 472 VAL A CA 1
ATOM 3656 C C . VAL A 1 472 ? -6.271 19.239 12.757 1.00 97.56 472 VAL A C 1
ATOM 3658 O O . VAL A 1 472 ? -6.701 19.789 13.777 1.00 97.56 472 VAL A O 1
ATOM 3661 N N . GLY A 1 473 ? -7.024 18.435 12.006 1.00 97.06 473 GLY A N 1
ATOM 3662 C CA . GLY A 1 473 ? -8.426 18.135 12.323 1.00 97.06 473 GLY A CA 1
ATOM 3663 C C . GLY A 1 473 ? -8.610 17.106 13.435 1.00 97.06 473 GLY A C 1
ATOM 3664 O O . GLY A 1 473 ? -9.642 17.094 14.093 1.00 97.06 473 GLY A O 1
ATOM 3665 N N . GLY A 1 474 ? -7.588 16.294 13.691 1.00 97.94 474 GLY A N 1
ATOM 3666 C CA . GLY A 1 474 ? -7.570 15.301 14.756 1.00 97.94 474 GLY A CA 1
ATOM 3667 C C . GLY A 1 474 ? -6.194 14.668 14.904 1.00 97.94 474 GLY A C 1
ATOM 3668 O O . GLY A 1 474 ? -5.224 15.087 14.257 1.00 97.94 474 GLY A O 1
ATOM 3669 N N . PHE A 1 475 ? -6.113 13.660 15.767 1.00 98.38 475 PHE A N 1
ATOM 3670 C CA . PHE A 1 475 ? -4.852 13.029 16.142 1.00 98.38 475 PHE A CA 1
ATOM 3671 C C . PHE A 1 475 ? -4.890 11.535 15.890 1.00 98.38 475 PHE A C 1
ATOM 3673 O O . PHE A 1 475 ? -5.876 10.871 16.199 1.00 98.38 475 PHE A O 1
ATOM 3680 N N . LEU A 1 476 ? -3.790 11.010 15.367 1.00 97.06 476 LEU A N 1
ATOM 3681 C CA . LEU A 1 476 ? -3.564 9.584 15.234 1.00 97.06 476 LEU A CA 1
ATOM 3682 C C . LEU A 1 476 ? -2.548 9.123 16.280 1.00 97.06 476 LEU A C 1
ATOM 3684 O O . LEU A 1 476 ? -1.435 9.636 16.344 1.00 97.06 476 LEU A O 1
ATOM 3688 N N . LEU A 1 477 ? -2.914 8.127 17.074 1.00 95.31 477 LEU A N 1
ATOM 3689 C CA . LEU A 1 477 ? -2.032 7.434 17.998 1.00 95.31 477 LEU A CA 1
ATOM 3690 C C . LEU A 1 477 ? -1.370 6.263 17.255 1.00 95.31 477 LEU A C 1
ATOM 3692 O O . LEU A 1 477 ? -1.946 5.179 17.165 1.00 95.31 477 LEU A O 1
ATOM 3696 N N . ASP A 1 478 ? -0.167 6.494 16.725 1.00 91.12 478 ASP A N 1
ATOM 3697 C CA . ASP A 1 478 ? 0.635 5.486 16.010 1.00 91.12 478 ASP A CA 1
ATOM 3698 C C . ASP A 1 478 ? 1.603 4.761 16.970 1.00 91.12 478 ASP A C 1
ATOM 3700 O O . ASP A 1 478 ? 1.817 5.200 18.102 1.00 91.12 478 ASP A O 1
ATOM 3704 N N . GLY A 1 479 ? 2.194 3.639 16.567 1.00 83.44 479 GLY A N 1
ATOM 3705 C CA . GLY A 1 479 ? 3.239 2.919 17.303 1.00 83.44 479 GLY A CA 1
ATOM 3706 C C . GLY A 1 479 ? 2.741 2.103 18.502 1.00 83.44 479 GLY A C 1
ATOM 3707 O O . GLY A 1 479 ? 3.504 1.869 19.442 1.00 83.44 479 GLY A O 1
ATOM 3708 N N . PHE A 1 480 ? 1.464 1.712 18.509 1.00 82.00 480 PHE A N 1
ATOM 3709 C CA . PHE A 1 480 ? 0.834 0.873 19.541 1.00 82.00 480 PHE A CA 1
ATOM 3710 C C . PHE A 1 480 ? 0.450 -0.535 19.046 1.00 82.00 480 PHE A C 1
ATOM 3712 O O . PHE A 1 480 ? -0.126 -1.331 19.799 1.00 82.00 480 PHE A O 1
ATOM 3719 N N . GLN A 1 481 ? 0.789 -0.846 17.798 1.00 74.19 481 GLN A N 1
ATOM 3720 C CA . GLN A 1 481 ? 0.593 -2.130 17.140 1.00 74.19 481 GLN A CA 1
ATOM 3721 C C . GLN A 1 481 ? 1.538 -3.219 17.685 1.00 74.19 481 GLN A C 1
ATOM 3723 O O . GLN A 1 481 ? 2.708 -2.973 17.979 1.00 74.19 481 GLN A O 1
ATOM 3728 N N . GLY A 1 482 ? 1.036 -4.456 17.774 1.00 63.69 482 GLY A N 1
ATOM 3729 C CA . GLY A 1 482 ? 1.831 -5.651 18.088 1.00 63.69 482 GLY A CA 1
ATOM 3730 C C . GLY A 1 482 ? 2.181 -5.871 19.570 1.00 63.69 482 GLY A C 1
ATOM 3731 O O . GLY A 1 482 ? 1.734 -5.157 20.465 1.00 63.69 482 GLY A O 1
ATOM 3732 N N . CYS A 1 483 ? 2.989 -6.909 19.828 1.00 56.16 483 CYS A N 1
ATOM 3733 C CA . CYS A 1 483 ? 3.334 -7.396 21.176 1.00 56.16 483 CYS A CA 1
ATOM 3734 C C . CYS A 1 483 ? 4.672 -6.863 21.725 1.00 56.16 483 CYS A C 1
ATOM 3736 O O . CYS A 1 483 ? 5.097 -7.281 22.800 1.00 56.16 483 CYS A O 1
ATOM 3738 N N . ALA A 1 484 ? 5.371 -5.991 20.989 1.00 65.50 484 ALA A N 1
ATOM 3739 C CA . ALA A 1 484 ? 6.704 -5.515 21.378 1.00 65.50 484 ALA A CA 1
ATOM 3740 C C . ALA A 1 484 ? 6.676 -4.654 22.654 1.00 65.50 484 ALA A C 1
ATOM 3742 O O . ALA A 1 484 ? 7.628 -4.657 23.432 1.00 65.50 484 ALA A O 1
ATOM 3743 N N . MET A 1 485 ? 5.569 -3.943 22.881 1.00 78.50 485 MET A N 1
ATOM 3744 C CA . MET A 1 485 ? 5.356 -3.114 24.060 1.00 78.50 485 MET A CA 1
ATOM 3745 C C . MET A 1 485 ? 4.527 -3.871 25.101 1.00 78.50 485 MET A C 1
ATOM 3747 O O . MET A 1 485 ? 3.468 -4.416 24.792 1.00 78.50 485 MET A O 1
ATOM 3751 N N . ALA A 1 486 ? 4.976 -3.864 26.358 1.00 83.62 486 ALA A N 1
ATOM 3752 C CA . ALA A 1 486 ? 4.201 -4.433 27.457 1.00 83.62 486 ALA A CA 1
ATOM 3753 C C . ALA A 1 486 ? 2.825 -3.747 27.569 1.00 83.62 486 ALA A C 1
ATOM 3755 O O . ALA A 1 486 ? 2.733 -2.518 27.500 1.00 83.62 486 ALA A O 1
ATOM 3756 N N . LYS A 1 487 ? 1.764 -4.538 27.790 1.00 85.44 487 LYS A N 1
ATOM 3757 C CA . LYS A 1 487 ? 0.369 -4.057 27.834 1.00 85.44 487 LYS A CA 1
ATOM 3758 C C . LYS A 1 487 ? 0.178 -2.890 28.807 1.00 85.44 487 LYS A C 1
ATOM 3760 O O . LYS A 1 487 ? -0.429 -1.889 28.447 1.00 85.44 487 LYS A O 1
ATOM 3765 N N . GLU A 1 488 ? 0.729 -2.984 30.016 1.00 86.56 488 GLU A N 1
ATOM 3766 C CA . GLU A 1 488 ? 0.617 -1.925 31.028 1.00 86.56 488 GLU A CA 1
ATOM 3767 C C . GLU A 1 488 ? 1.283 -0.617 30.574 1.00 86.56 488 GLU A C 1
ATOM 3769 O O . GLU A 1 488 ? 0.693 0.457 30.688 1.00 86.56 488 GLU A O 1
ATOM 3774 N N . THR A 1 489 ? 2.474 -0.708 29.975 1.00 87.00 489 THR A N 1
ATOM 3775 C CA . THR A 1 489 ? 3.186 0.443 29.406 1.00 87.00 489 THR A CA 1
ATOM 3776 C C . THR A 1 489 ? 2.391 1.080 28.270 1.00 87.00 489 THR A C 1
ATOM 3778 O O . THR A 1 489 ? 2.211 2.296 28.272 1.00 87.00 489 THR A O 1
ATOM 3781 N N . LYS A 1 490 ? 1.855 0.271 27.345 1.00 89.88 490 LYS A N 1
ATOM 3782 C CA . LYS A 1 490 ? 0.989 0.724 26.241 1.00 89.88 490 LYS A CA 1
ATOM 3783 C C . LYS A 1 490 ? -0.201 1.519 26.769 1.00 89.88 490 LYS A C 1
ATOM 3785 O O . LYS A 1 490 ? -0.398 2.668 26.386 1.00 89.88 490 LYS A O 1
ATOM 3790 N N . LEU A 1 491 ? -0.942 0.945 27.712 1.00 92.12 491 LEU A N 1
ATOM 3791 C CA . LEU A 1 491 ? -2.121 1.575 28.303 1.00 92.12 491 LEU A CA 1
ATOM 3792 C C . LEU A 1 491 ? -1.788 2.858 29.076 1.00 92.12 491 LEU A C 1
ATOM 3794 O O . LEU A 1 491 ? -2.532 3.835 28.994 1.00 92.12 491 LEU A O 1
ATOM 3798 N N . LYS A 1 492 ? -0.662 2.887 29.797 1.00 94.12 492 LYS A N 1
ATOM 3799 C CA . LYS A 1 492 ? -0.185 4.091 30.490 1.00 94.12 492 LYS A CA 1
ATOM 3800 C C . LYS A 1 492 ? 0.188 5.206 29.510 1.00 94.12 492 LYS A C 1
ATOM 3802 O O . LYS A 1 492 ? -0.146 6.365 29.757 1.00 94.12 492 LYS A O 1
ATOM 3807 N N . LEU A 1 493 ? 0.874 4.872 28.416 1.00 93.94 493 LEU A N 1
ATOM 3808 C CA . LEU A 1 493 ? 1.254 5.836 27.383 1.00 93.94 493 LEU A CA 1
ATOM 3809 C C . LEU A 1 493 ? 0.027 6.421 26.686 1.00 93.94 493 LEU A C 1
ATOM 3811 O O . LEU A 1 493 ? -0.042 7.639 26.563 1.00 93.94 493 LEU A O 1
ATOM 3815 N N . ILE A 1 494 ? -0.949 5.588 26.307 1.00 95.25 494 ILE A N 1
ATOM 3816 C CA . ILE A 1 494 ? -2.204 6.048 25.693 1.00 95.25 494 ILE A CA 1
ATOM 3817 C C . ILE A 1 494 ? -2.900 7.051 26.617 1.00 95.25 494 ILE A C 1
ATOM 3819 O O . ILE A 1 494 ? -3.129 8.179 26.200 1.00 95.25 494 ILE A O 1
ATOM 3823 N N . ALA A 1 495 ? -3.130 6.692 27.886 1.00 96.50 495 ALA A N 1
ATOM 3824 C CA . ALA A 1 495 ? -3.787 7.578 28.852 1.00 96.50 495 ALA A CA 1
ATOM 3825 C C . ALA A 1 495 ? -3.027 8.897 29.085 1.00 96.50 495 ALA A C 1
ATOM 3827 O O . ALA A 1 495 ? -3.634 9.947 29.265 1.00 96.50 495 ALA A O 1
ATOM 3828 N N . SER A 1 496 ? -1.690 8.854 29.084 1.00 97.25 496 SER A N 1
ATOM 3829 C CA . SER A 1 496 ? -0.879 10.064 29.264 1.00 97.25 496 SER A CA 1
ATOM 3830 C C . SER A 1 496 ? -0.925 10.970 28.031 1.00 97.25 496 SER A C 1
ATOM 3832 O O . SER A 1 496 ? -0.919 12.186 28.169 1.00 97.25 496 SER A O 1
ATOM 3834 N N . VAL A 1 497 ? -0.957 10.390 26.828 1.00 96.94 497 VAL A N 1
ATOM 3835 C CA . VAL A 1 497 ? -1.028 11.137 25.566 1.00 96.94 497 VAL A CA 1
ATOM 3836 C C . VAL A 1 497 ? -2.396 11.778 25.393 1.00 96.94 497 VAL A C 1
ATOM 3838 O O . VAL A 1 497 ? -2.464 12.966 25.099 1.00 96.94 497 VAL A O 1
ATOM 3841 N N . THR A 1 498 ? -3.479 11.025 25.584 1.00 97.06 498 THR A N 1
ATOM 3842 C CA . THR A 1 498 ? -4.842 11.536 25.381 1.00 97.06 498 THR A CA 1
ATOM 3843 C C . THR A 1 498 ? -5.182 12.673 26.337 1.00 97.06 498 THR A C 1
ATOM 3845 O O . THR A 1 498 ? -5.851 13.613 25.918 1.00 97.06 498 THR A O 1
ATOM 3848 N N . ALA A 1 499 ? -4.642 12.659 27.561 1.00 97.12 499 ALA A N 1
ATOM 3849 C CA . ALA A 1 499 ? -4.777 13.751 28.527 1.00 97.12 499 ALA A CA 1
ATOM 3850 C C . ALA A 1 499 ? -4.137 15.082 28.075 1.00 97.12 499 ALA A C 1
ATOM 3852 O O . ALA A 1 499 ? -4.513 16.140 28.571 1.00 97.12 499 ALA A O 1
ATOM 3853 N N . GLU A 1 500 ? -3.173 15.052 27.150 1.00 97.31 500 GLU A N 1
ATOM 3854 C CA . GLU A 1 500 ? -2.537 16.255 26.589 1.00 97.31 500 GLU A CA 1
ATOM 3855 C C . GLU A 1 500 ? -3.227 16.752 25.308 1.00 97.31 500 GLU A C 1
ATOM 3857 O O . GLU A 1 500 ? -2.917 17.842 24.823 1.00 97.31 500 GLU A O 1
ATOM 3862 N N . LEU A 1 501 ? -4.119 15.947 24.719 1.00 97.81 501 LEU A N 1
ATOM 3863 C CA . LEU A 1 501 ? -4.782 16.260 23.457 1.00 97.81 501 LEU A CA 1
ATOM 3864 C C . LEU A 1 501 ? -6.119 16.971 23.701 1.00 97.81 501 LEU A C 1
ATOM 3866 O O . LEU A 1 501 ? -6.886 16.550 24.567 1.00 97.81 501 LEU A O 1
ATOM 3870 N N . PRO A 1 502 ? -6.456 17.994 22.901 1.00 97.44 502 PRO A N 1
ATOM 3871 C CA . PRO A 1 502 ? -7.670 18.778 23.093 1.00 97.44 502 PRO A CA 1
ATOM 3872 C C . PRO A 1 502 ? -8.942 17.938 22.875 1.00 97.44 502 PRO A C 1
ATOM 3874 O O . PRO A 1 502 ? -8.994 17.100 21.975 1.00 97.44 502 PRO A O 1
ATOM 3877 N N . GLU A 1 503 ? -9.948 18.150 23.731 1.00 96.69 503 GLU A N 1
ATOM 3878 C CA . GLU A 1 503 ? -11.184 17.349 23.818 1.00 96.69 503 GLU A CA 1
ATOM 3879 C C . GLU A 1 503 ? -12.154 17.521 22.652 1.00 96.69 503 GLU A C 1
ATOM 3881 O O . GLU A 1 503 ? -12.942 16.620 22.384 1.00 96.69 503 GLU A O 1
ATOM 3886 N N . ASP A 1 504 ? -12.069 18.636 21.935 1.00 97.44 504 ASP A N 1
ATOM 3887 C CA . ASP A 1 504 ? -12.922 18.976 20.797 1.00 97.44 504 ASP A CA 1
ATOM 3888 C C . ASP A 1 504 ? -12.498 18.300 19.483 1.00 97.44 504 ASP A C 1
ATOM 3890 O O . ASP A 1 504 ? -13.151 18.493 18.457 1.00 97.44 504 ASP A O 1
ATOM 3894 N N . LYS A 1 505 ? -11.417 17.508 19.494 1.00 97.56 505 LYS A N 1
ATOM 3895 C CA . LYS A 1 505 ? -10.875 16.842 18.305 1.00 97.56 505 LYS A CA 1
ATOM 3896 C C . LYS A 1 505 ? -10.822 15.320 18.466 1.00 97.56 505 LYS A C 1
ATOM 3898 O O . LYS A 1 505 ? -10.443 14.842 19.534 1.00 97.56 505 LYS A O 1
ATOM 3903 N N . PRO A 1 506 ? -11.125 14.551 17.403 1.00 98.00 506 PRO A N 1
ATOM 3904 C CA . PRO A 1 506 ? -11.133 13.094 17.450 1.00 98.00 506 PRO A CA 1
ATOM 3905 C C . PRO A 1 506 ? -9.727 12.491 17.561 1.00 98.00 506 PRO A C 1
ATOM 3907 O O . PRO A 1 506 ? -8.754 13.003 16.991 1.00 98.00 506 PRO A O 1
ATOM 3910 N N . ARG A 1 507 ? -9.648 11.348 18.249 1.00 98.25 507 ARG A N 1
ATOM 3911 C CA . ARG A 1 507 ? -8.448 10.521 18.404 1.00 98.25 507 ARG A CA 1
ATOM 3912 C C . ARG A 1 507 ? -8.649 9.169 17.724 1.00 98.25 507 ARG A C 1
ATOM 3914 O O . ARG A 1 507 ? -9.467 8.359 18.157 1.00 98.25 507 ARG A O 1
ATOM 3921 N N . ILE A 1 508 ? -7.873 8.926 16.674 1.00 97.00 508 ILE A N 1
ATOM 3922 C CA . ILE A 1 508 ? -7.788 7.644 15.968 1.00 97.00 508 ILE A CA 1
ATOM 3923 C C . ILE A 1 508 ? -6.637 6.840 16.579 1.00 97.00 508 ILE A C 1
ATOM 3925 O O . ILE A 1 508 ? -5.602 7.418 16.905 1.00 97.00 508 ILE A O 1
ATOM 3929 N N . ILE A 1 509 ? -6.775 5.523 16.714 1.00 94.44 509 ILE A N 1
ATOM 3930 C CA . ILE A 1 509 ? -5.652 4.630 17.039 1.00 94.44 509 ILE A CA 1
ATOM 3931 C C . ILE A 1 509 ? -5.433 3.613 15.919 1.00 94.44 509 ILE A C 1
ATOM 3933 O O . ILE A 1 509 ? -6.392 3.046 15.394 1.00 94.44 509 ILE A O 1
ATOM 3937 N N . HIS A 1 510 ? -4.171 3.377 15.564 1.00 88.88 510 HIS A N 1
ATOM 3938 C CA . HIS A 1 510 ? -3.792 2.379 14.560 1.00 88.88 510 HIS A CA 1
ATOM 3939 C C . HIS A 1 510 ? -3.428 1.036 15.184 1.00 88.88 510 HIS A C 1
ATOM 3941 O O . HIS A 1 510 ? -2.853 0.966 16.274 1.00 88.88 510 HIS A O 1
ATOM 3947 N N . GLY A 1 511 ? -3.755 -0.044 14.473 1.00 84.12 511 GLY A N 1
ATOM 3948 C CA . GLY A 1 511 ? -3.312 -1.397 14.813 1.00 84.12 511 GLY A CA 1
ATOM 3949 C C . GLY A 1 511 ? -3.917 -1.978 16.096 1.00 84.12 511 GLY A C 1
ATOM 3950 O O . GLY A 1 511 ? -3.368 -2.927 16.660 1.00 84.12 511 GLY A O 1
ATOM 3951 N N . VAL A 1 512 ? -5.047 -1.436 16.564 1.00 90.44 512 VAL A N 1
ATOM 3952 C CA . VAL A 1 512 ? -5.822 -1.965 17.696 1.00 90.44 512 VAL A CA 1
ATOM 3953 C C . VAL A 1 512 ? -7.232 -2.308 17.230 1.00 90.44 512 VAL A C 1
ATOM 3955 O O . VAL A 1 512 ? -8.037 -1.417 16.985 1.00 90.44 512 VAL A O 1
ATOM 3958 N N . GLY A 1 513 ? -7.528 -3.606 17.134 1.00 91.00 513 GLY A N 1
ATOM 3959 C CA . GLY A 1 513 ? -8.831 -4.098 16.671 1.00 91.00 513 GLY A CA 1
ATOM 3960 C C . GLY A 1 513 ? -9.462 -5.188 17.542 1.00 91.00 513 GLY A C 1
ATOM 3961 O O . GLY A 1 513 ? -10.642 -5.495 17.375 1.00 91.00 513 GLY A O 1
ATOM 3962 N N . LYS A 1 514 ? -8.732 -5.787 18.491 1.00 92.38 514 LYS A N 1
ATOM 3963 C CA . LYS A 1 514 ? -9.303 -6.837 19.351 1.00 92.38 514 LYS A CA 1
ATOM 3964 C C . LYS A 1 514 ? -10.313 -6.240 20.346 1.00 92.38 514 LYS A C 1
ATOM 3966 O O . LYS A 1 514 ? -10.016 -5.193 20.923 1.00 92.38 514 LYS A O 1
ATOM 3971 N N . PRO A 1 515 ? -11.472 -6.885 20.593 1.00 94.75 515 PRO A N 1
ATOM 3972 C CA . PRO A 1 515 ? -12.532 -6.327 21.441 1.00 94.75 515 PRO A CA 1
ATOM 3973 C C . PRO A 1 515 ? -12.088 -5.894 22.847 1.00 94.75 515 PRO A C 1
ATOM 3975 O O . PRO A 1 515 ? -12.528 -4.856 23.339 1.00 94.75 515 PRO A O 1
ATOM 3978 N N . ASP A 1 516 ? -11.206 -6.654 23.499 1.00 92.62 516 ASP A N 1
ATOM 3979 C CA . ASP A 1 516 ? -10.688 -6.330 24.832 1.00 92.62 516 ASP A CA 1
ATOM 3980 C C . ASP A 1 516 ? -9.747 -5.117 24.819 1.00 92.62 516 ASP A C 1
ATOM 3982 O O . ASP A 1 516 ? -9.818 -4.267 25.708 1.00 92.62 516 ASP A O 1
ATOM 3986 N N . GLU A 1 517 ? -8.893 -5.004 23.801 1.00 92.38 517 GLU A N 1
ATOM 3987 C CA . GLU A 1 517 ? -7.994 -3.859 23.636 1.00 92.38 517 GLU A CA 1
ATOM 3988 C C . GLU A 1 517 ? -8.751 -2.580 23.267 1.00 92.38 517 GLU A C 1
ATOM 3990 O O . GLU A 1 517 ? -8.417 -1.507 23.772 1.00 92.38 517 GLU A O 1
ATOM 3995 N N . VAL A 1 518 ? -9.785 -2.693 22.427 1.00 95.50 518 VAL A N 1
ATOM 3996 C CA . VAL A 1 518 ? -10.665 -1.579 22.046 1.00 95.50 518 VAL A CA 1
ATOM 3997 C C . VAL A 1 518 ? -11.303 -0.956 23.288 1.00 95.50 518 VAL A C 1
ATOM 3999 O O . VAL A 1 518 ? -11.200 0.252 23.486 1.00 95.50 518 VAL A O 1
ATOM 4002 N N . LEU A 1 519 ? -11.885 -1.771 24.176 1.00 95.94 519 LEU A N 1
ATOM 4003 C CA . LEU A 1 519 ? -12.517 -1.286 25.411 1.00 95.94 519 LEU A CA 1
ATOM 4004 C C . LEU A 1 519 ? -11.525 -0.585 26.349 1.00 95.94 519 LEU A C 1
ATOM 4006 O O . LEU A 1 519 ? -11.839 0.468 26.898 1.00 95.94 519 LEU A O 1
ATOM 4010 N N . GLU A 1 520 ? -10.313 -1.125 26.503 1.00 94.69 520 GLU A N 1
ATOM 4011 C CA . GLU A 1 520 ? -9.259 -0.472 27.293 1.00 94.69 520 GLU A CA 1
ATOM 4012 C C . GLU A 1 520 ? -8.832 0.880 26.694 1.00 94.69 520 GLU A C 1
ATOM 4014 O O . GLU A 1 520 ? -8.502 1.811 27.431 1.00 94.69 520 GLU A O 1
ATOM 4019 N N . CYS A 1 521 ? -8.823 1.016 25.367 1.00 95.75 521 CYS A N 1
ATOM 4020 C CA . CYS A 1 521 ? -8.474 2.275 24.709 1.00 95.75 521 CYS A CA 1
ATOM 4021 C C . CYS A 1 521 ? -9.603 3.313 24.809 1.00 95.75 521 CYS A C 1
ATOM 4023 O O . CYS A 1 521 ? -9.317 4.490 25.024 1.00 95.75 521 CYS A O 1
ATOM 4025 N N . ILE A 1 522 ? -10.868 2.887 24.729 1.00 96.94 522 ILE A N 1
ATOM 4026 C CA . ILE A 1 522 ? -12.039 3.765 24.904 1.00 96.94 522 ILE A CA 1
ATOM 4027 C C . ILE A 1 522 ? -12.039 4.407 26.293 1.00 96.94 522 ILE A C 1
ATOM 4029 O O . ILE A 1 522 ? -12.178 5.622 26.404 1.00 96.94 522 ILE A O 1
ATOM 4033 N N . GLU A 1 523 ? -11.793 3.629 27.353 1.00 96.12 523 GLU A N 1
ATOM 4034 C CA . GLU A 1 523 ? -11.679 4.155 28.728 1.00 96.12 523 GLU A CA 1
ATOM 4035 C C . GLU A 1 523 ? -10.587 5.223 28.885 1.00 96.12 523 GLU A C 1
ATOM 4037 O O . GLU A 1 523 ? -10.572 5.971 29.861 1.00 96.12 523 GLU A O 1
ATOM 4042 N N . ARG A 1 524 ? -9.652 5.286 27.935 1.00 96.62 524 ARG A N 1
ATOM 4043 C CA . ARG A 1 524 ? -8.521 6.213 27.927 1.00 96.62 524 ARG A CA 1
ATOM 4044 C C . ARG A 1 524 ? -8.690 7.341 26.913 1.00 96.62 524 ARG A C 1
ATOM 4046 O O . ARG A 1 524 ? -7.726 8.063 26.683 1.00 96.62 524 ARG A O 1
ATOM 4053 N N . GLY A 1 525 ? -9.880 7.524 26.340 1.00 96.31 525 GLY A N 1
ATOM 4054 C CA . GLY A 1 525 ? -10.206 8.668 25.481 1.00 96.31 525 GLY A CA 1
ATOM 4055 C C . GLY A 1 525 ? -9.812 8.504 24.012 1.00 96.31 525 GLY A C 1
ATOM 4056 O O . GLY A 1 525 ? -9.475 9.490 23.361 1.00 96.31 525 GLY A O 1
ATOM 4057 N N . VAL A 1 526 ? -9.798 7.269 23.500 1.00 97.75 526 VAL A N 1
ATOM 4058 C CA . VAL A 1 526 ? -9.691 6.994 22.057 1.00 97.75 526 VAL A CA 1
ATOM 4059 C C . VAL A 1 526 ? -11.088 6.868 21.451 1.00 97.75 526 VAL A C 1
ATOM 4061 O O . VAL A 1 526 ? -11.934 6.167 22.005 1.00 97.75 526 VAL A O 1
ATOM 4064 N N . ASP A 1 527 ? -11.304 7.496 20.294 1.00 97.75 527 ASP A N 1
ATOM 4065 C CA . ASP A 1 527 ? -12.634 7.650 19.695 1.00 97.75 527 ASP A CA 1
ATOM 4066 C C . ASP A 1 527 ? -12.870 6.708 18.504 1.00 97.75 527 ASP A C 1
ATOM 4068 O O . ASP A 1 527 ? -13.955 6.145 18.352 1.00 97.75 527 ASP A O 1
ATOM 4072 N N . ILE A 1 528 ? -11.865 6.542 17.637 1.00 97.56 528 ILE A N 1
ATOM 4073 C CA . ILE A 1 528 ? -12.004 5.865 16.338 1.00 97.56 528 ILE A CA 1
ATOM 4074 C C . ILE A 1 528 ? -10.973 4.742 16.211 1.00 97.56 528 ILE A C 1
ATOM 4076 O O . ILE A 1 528 ? -9.791 4.918 16.513 1.00 97.56 528 ILE A O 1
ATOM 4080 N N . PHE A 1 529 ? -11.435 3.594 15.715 1.00 96.75 529 PHE A N 1
ATOM 4081 C CA . PHE A 1 529 ? -10.660 2.365 15.576 1.00 96.75 529 PHE A CA 1
ATOM 4082 C C . PHE A 1 529 ? -10.764 1.812 14.159 1.00 96.75 529 PHE A C 1
ATOM 4084 O O . PHE A 1 529 ? -11.790 1.946 13.489 1.00 96.75 529 PHE A O 1
ATOM 4091 N N . GLU A 1 530 ? -9.711 1.130 13.729 1.00 93.94 530 GLU A N 1
ATOM 4092 C CA . GLU A 1 530 ? -9.691 0.391 12.474 1.00 93.94 530 GLU A CA 1
ATOM 4093 C C . GLU A 1 530 ? -10.371 -0.976 12.641 1.00 93.94 530 GLU A C 1
ATOM 4095 O O . GLU A 1 530 ? -10.137 -1.701 13.608 1.00 93.94 530 GLU A O 1
ATOM 4100 N N . SER A 1 531 ? -11.189 -1.375 11.669 1.00 95.62 531 SER A N 1
ATOM 4101 C CA . SER A 1 531 ? -11.950 -2.633 11.708 1.00 95.62 531 SER A CA 1
ATOM 4102 C C . SER A 1 531 ? -11.265 -3.776 10.943 1.00 95.62 531 SER A C 1
ATOM 4104 O O . SER A 1 531 ? -11.919 -4.586 10.294 1.00 95.62 531 SER A O 1
ATOM 4106 N N . PHE A 1 532 ? -9.936 -3.887 11.037 1.00 94.44 532 PHE A N 1
ATOM 4107 C CA . PHE A 1 532 ? -9.173 -4.954 10.369 1.00 94.44 532 PHE A CA 1
ATOM 4108 C C . PHE A 1 532 ? -9.278 -6.320 11.075 1.00 94.44 532 PHE A C 1
ATOM 4110 O O . PHE A 1 532 ? -9.061 -7.361 10.458 1.00 94.44 532 PHE A O 1
ATOM 4117 N N . PHE A 1 533 ? -9.628 -6.352 12.365 1.00 95.12 533 PHE A N 1
ATOM 4118 C CA . PHE A 1 533 ? -9.772 -7.599 13.124 1.00 95.12 533 PHE A CA 1
ATOM 4119 C C . PHE A 1 533 ? -10.813 -8.577 12.532 1.00 95.12 533 PHE A C 1
ATOM 4121 O O . PHE A 1 533 ? -10.453 -9.735 12.315 1.00 95.12 533 PHE A O 1
ATOM 4128 N N . PRO A 1 534 ? -12.063 -8.177 12.204 1.00 97.06 534 PRO A N 1
ATOM 4129 C CA . PRO A 1 534 ? -13.017 -9.070 11.531 1.00 97.06 534 PRO A CA 1
ATOM 4130 C C . PRO A 1 534 ? -12.542 -9.547 10.147 1.00 97.06 534 PRO A C 1
ATOM 4132 O O . PRO A 1 534 ? -12.862 -10.669 9.747 1.00 97.06 534 PRO A O 1
ATOM 4135 N N . PHE A 1 535 ? -11.741 -8.746 9.435 1.00 96.44 535 PHE A N 1
ATOM 4136 C CA . PHE A 1 535 ? -11.086 -9.181 8.200 1.00 96.44 535 PHE A CA 1
ATOM 4137 C C . PHE A 1 535 ? -10.082 -10.311 8.480 1.00 96.44 535 PHE A C 1
ATOM 4139 O O . PHE A 1 535 ? -10.190 -11.379 7.884 1.00 96.44 535 PHE A O 1
ATOM 4146 N N . GLN A 1 536 ? -9.184 -10.140 9.458 1.00 94.12 536 GLN A N 1
ATOM 4147 C CA . GLN A 1 536 ? -8.217 -11.177 9.848 1.00 94.12 536 GLN A CA 1
ATOM 4148 C C . GLN A 1 536 ? -8.896 -12.479 10.299 1.00 94.12 536 GLN A C 1
ATOM 4150 O O . GLN A 1 536 ? -8.427 -13.560 9.956 1.00 94.12 536 GLN A O 1
ATOM 4155 N N . VAL A 1 537 ? -10.004 -12.381 11.045 1.00 95.00 537 VAL A N 1
ATOM 4156 C CA . VAL A 1 537 ? -10.846 -13.525 11.452 1.00 95.00 537 VAL A CA 1
ATOM 4157 C C . VAL A 1 537 ? -11.379 -14.272 10.226 1.00 95.00 537 VAL A C 1
ATOM 4159 O O . VAL A 1 537 ? -11.356 -15.502 10.180 1.00 95.00 537 VAL A O 1
ATOM 4162 N N . THR A 1 538 ? -11.812 -13.533 9.206 1.00 95.81 538 THR A N 1
ATOM 4163 C CA . THR A 1 538 ? -12.329 -14.107 7.961 1.00 95.81 538 THR A CA 1
ATOM 4164 C C . THR A 1 538 ? -11.242 -14.821 7.160 1.00 95.81 538 THR A C 1
ATOM 4166 O O . THR A 1 538 ? -11.461 -15.954 6.732 1.00 95.81 538 THR A O 1
ATOM 4169 N N . GLU A 1 539 ? -10.064 -14.208 7.006 1.00 93.44 539 GLU A N 1
ATOM 4170 C CA . GLU A 1 539 ? -8.947 -14.773 6.228 1.00 93.44 539 GLU A CA 1
ATOM 4171 C C . GLU A 1 539 ? -8.462 -16.121 6.781 1.00 93.44 539 GLU A C 1
ATOM 4173 O O . GLU A 1 539 ? -8.076 -17.011 6.022 1.00 93.44 539 GLU A O 1
ATOM 4178 N N . ARG A 1 540 ? -8.555 -16.327 8.102 1.00 92.06 540 ARG A N 1
ATOM 4179 C CA . ARG A 1 540 ? -8.255 -17.621 8.741 1.00 92.06 540 ARG A CA 1
ATOM 4180 C C . ARG A 1 540 ? -9.440 -18.594 8.799 1.00 92.06 540 ARG A C 1
ATOM 4182 O O . ARG A 1 540 ? -9.320 -19.672 9.376 1.00 92.06 540 ARG A O 1
ATOM 4189 N N . GLY A 1 541 ? -10.572 -18.270 8.169 1.00 93.06 541 GLY A N 1
ATOM 4190 C CA . GLY A 1 541 ? -11.748 -19.146 8.079 1.00 93.06 541 GLY A CA 1
ATOM 4191 C C . GLY A 1 541 ? -12.548 -19.261 9.380 1.00 93.06 541 GLY A C 1
ATOM 4192 O O . GLY A 1 541 ? -13.153 -20.305 9.644 1.00 93.06 541 GLY A O 1
ATOM 4193 N N . CYS A 1 542 ? -12.532 -18.211 10.200 1.00 96.00 542 CYS A N 1
ATOM 4194 C CA . CYS A 1 542 ? -13.236 -18.151 11.474 1.00 96.00 542 CYS A CA 1
ATOM 4195 C C . CYS A 1 542 ? -14.466 -17.227 11.420 1.00 96.00 542 CYS A C 1
ATOM 4197 O O . CYS A 1 542 ? -14.584 -16.344 10.565 1.00 96.00 542 CYS A O 1
ATOM 4199 N N . ALA A 1 543 ? -15.380 -17.416 12.374 1.00 97.25 543 ALA A N 1
ATOM 4200 C CA . ALA A 1 543 ? -16.517 -16.527 12.614 1.00 97.25 543 ALA A CA 1
ATOM 4201 C C . ALA A 1 543 ? -16.490 -15.970 14.043 1.00 97.25 543 ALA A C 1
ATOM 4203 O O . ALA A 1 543 ? -16.304 -16.723 14.998 1.00 97.25 543 ALA A O 1
ATOM 4204 N N . LEU A 1 544 ? -16.713 -14.664 14.199 1.00 96.88 544 LEU A N 1
ATOM 4205 C CA . LEU A 1 544 ? -16.875 -14.007 15.495 1.00 96.88 544 LEU A CA 1
ATOM 4206 C C . LEU A 1 544 ? -18.175 -14.459 16.166 1.00 96.88 544 LEU A C 1
ATOM 4208 O O . LEU A 1 544 ? -19.237 -14.433 15.546 1.00 96.88 544 LEU A O 1
ATOM 4212 N N . VAL A 1 545 ? -18.098 -14.850 17.438 1.00 95.19 545 VAL A N 1
ATOM 4213 C CA . VAL A 1 545 ? -19.260 -15.334 18.212 1.00 95.19 545 VAL A CA 1
ATOM 4214 C C . VAL A 1 545 ? -19.296 -14.822 19.651 1.00 95.19 545 VAL A C 1
ATOM 4216 O O . VAL A 1 545 ? -20.147 -15.238 20.436 1.00 95.19 545 VAL A O 1
ATOM 4219 N N . PHE A 1 546 ? -18.372 -13.937 20.026 1.00 94.12 546 PHE A N 1
ATOM 4220 C CA . PHE A 1 546 ? -18.334 -13.395 21.379 1.00 94.12 546 PHE A CA 1
ATOM 4221 C C . PHE A 1 546 ? -19.594 -12.588 21.705 1.00 94.12 546 PHE A C 1
ATOM 4223 O O . PHE A 1 546 ? -20.101 -11.835 20.873 1.00 94.12 546 PHE A O 1
ATOM 4230 N N . SER A 1 547 ? -20.075 -12.725 22.937 1.00 91.38 547 SER A N 1
ATOM 4231 C CA . SER A 1 547 ? -21.252 -12.014 23.427 1.00 91.38 547 SER A CA 1
ATOM 4232 C C . SER A 1 547 ? -20.894 -10.604 23.895 1.00 91.38 547 SER A C 1
ATOM 4234 O O . SER A 1 547 ? -19.892 -10.403 24.590 1.00 91.38 547 SER A O 1
ATOM 4236 N N . TYR A 1 548 ? -21.747 -9.645 23.544 1.00 89.81 548 TYR A N 1
ATOM 4237 C CA . TYR A 1 548 ? -21.698 -8.253 23.997 1.00 89.81 548 TYR A CA 1
ATOM 4238 C C . TYR A 1 548 ? -23.042 -7.778 24.586 1.00 89.81 548 TYR A C 1
ATOM 4240 O O . TYR A 1 548 ? -23.224 -6.588 24.835 1.00 89.81 548 TYR A O 1
ATOM 4248 N N . ASP A 1 549 ? -23.979 -8.697 24.841 1.00 83.50 549 ASP A N 1
ATOM 4249 C CA . ASP A 1 549 ? -25.306 -8.367 25.360 1.00 83.50 549 ASP A CA 1
ATOM 4250 C C . ASP A 1 549 ? -25.288 -8.265 26.891 1.00 83.50 549 ASP A C 1
ATOM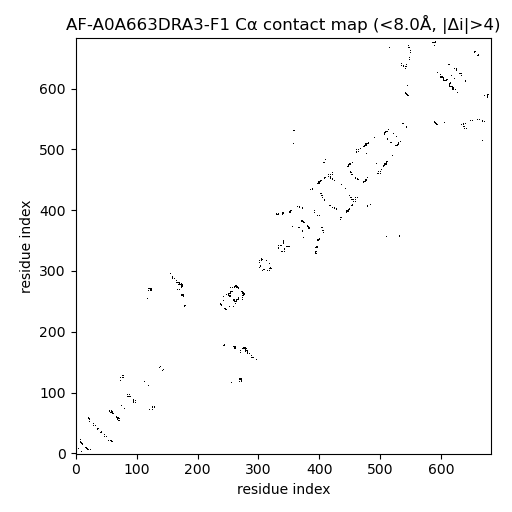 4252 O O . ASP A 1 549 ? -25.225 -9.260 27.615 1.00 83.50 549 ASP A O 1
ATOM 4256 N N . CYS A 1 550 ? -25.367 -7.034 27.407 1.00 65.69 550 CYS A N 1
ATOM 4257 C CA . CYS A 1 550 ? -25.437 -6.757 28.849 1.00 65.69 550 CYS A CA 1
ATOM 4258 C C . CYS A 1 550 ? -26.820 -7.029 29.466 1.00 65.69 550 CYS A C 1
ATOM 4260 O O . CYS A 1 550 ? -26.964 -6.982 30.688 1.00 65.69 550 CYS A O 1
ATOM 4262 N N . HIS A 1 551 ? -27.831 -7.296 28.638 1.00 57.91 551 HIS A N 1
ATOM 4263 C CA . HIS A 1 551 ? -29.163 -7.717 29.055 1.00 57.91 551 HIS A CA 1
ATOM 4264 C C . HIS A 1 551 ? -29.303 -9.221 28.801 1.00 57.91 551 HIS A C 1
ATOM 4266 O O . HIS A 1 551 ? -29.732 -9.609 27.717 1.00 57.91 551 HIS A O 1
ATOM 4272 N N . PRO A 1 552 ? -28.938 -10.097 29.753 1.00 48.66 552 PRO A N 1
ATOM 4273 C CA . PRO A 1 552 ? -29.367 -11.478 29.653 1.00 48.66 552 PRO A CA 1
ATOM 4274 C C . PRO A 1 552 ? -30.889 -11.489 29.777 1.00 48.66 552 PRO A C 1
ATOM 4276 O O . PRO A 1 552 ? -31.436 -10.975 30.755 1.00 48.66 552 PRO A O 1
ATOM 4279 N N . ASP A 1 553 ? -31.563 -12.068 28.790 1.00 43.34 553 ASP A N 1
ATOM 4280 C CA . ASP A 1 553 ? -32.949 -12.476 28.948 1.00 43.34 553 ASP A CA 1
ATOM 4281 C C . ASP A 1 553 ? -33.011 -13.414 30.173 1.00 43.34 553 ASP A C 1
ATOM 4283 O O . ASP A 1 553 ? -32.312 -14.441 30.182 1.00 43.34 553 ASP A O 1
ATOM 4287 N N . PRO A 1 554 ? -33.728 -13.055 31.256 1.00 42.66 554 PRO A N 1
ATOM 4288 C CA . PRO A 1 554 ? -33.727 -13.835 32.491 1.00 42.66 554 PRO A CA 1
ATOM 4289 C C . PRO A 1 554 ? -34.171 -15.292 32.281 1.00 42.66 554 PRO A C 1
ATOM 4291 O O . PRO A 1 554 ? -33.755 -16.157 33.051 1.00 42.66 554 PRO A O 1
ATOM 4294 N N . GLU A 1 555 ? -34.922 -15.602 31.219 1.00 42.91 555 GLU A N 1
ATOM 4295 C CA . GLU A 1 555 ? -35.320 -16.976 30.879 1.00 42.91 555 GLU A CA 1
ATOM 4296 C C . GLU A 1 555 ? -34.183 -17.812 30.255 1.00 42.91 555 GLU A C 1
ATOM 4298 O O . GLU A 1 555 ? -34.051 -19.006 30.547 1.00 42.91 555 GLU A O 1
ATOM 4303 N N . ALA A 1 556 ? -33.284 -17.204 29.471 1.00 47.25 556 ALA A N 1
ATOM 4304 C CA . ALA A 1 556 ? -32.191 -17.916 28.797 1.00 47.25 556 ALA A CA 1
ATOM 4305 C C . ALA A 1 556 ? -31.078 -18.372 29.763 1.00 47.25 556 ALA A C 1
ATOM 4307 O O . ALA A 1 556 ? -30.398 -19.376 29.523 1.00 47.25 556 ALA A O 1
ATOM 4308 N N . ALA A 1 557 ? -30.897 -17.659 30.880 1.00 43.66 557 ALA A N 1
ATOM 4309 C CA . ALA A 1 557 ? -29.941 -18.029 31.924 1.00 43.66 557 ALA A CA 1
ATOM 4310 C C . ALA A 1 557 ? -30.401 -19.250 32.744 1.00 43.66 557 ALA A C 1
ATOM 4312 O O . ALA A 1 557 ? -29.565 -20.034 33.196 1.00 43.66 557 ALA A O 1
ATOM 4313 N N . VAL A 1 558 ? -31.717 -19.443 32.891 1.00 40.91 558 VAL A N 1
ATOM 4314 C CA . VAL A 1 558 ? -32.309 -20.555 33.654 1.00 40.91 558 VAL A CA 1
ATOM 4315 C C . VAL A 1 558 ? -32.283 -21.859 32.848 1.00 40.91 558 VAL A C 1
ATOM 4317 O O . VAL A 1 558 ? -31.994 -22.922 33.395 1.00 40.91 558 VAL A O 1
ATOM 4320 N N . LEU A 1 559 ? -32.477 -21.794 31.527 1.00 39.97 559 LEU A N 1
ATOM 4321 C CA . LEU A 1 559 ? -32.435 -22.979 30.659 1.00 39.97 559 LEU A CA 1
ATOM 4322 C C . LEU A 1 559 ? -31.038 -23.616 30.562 1.00 39.97 559 LEU A C 1
ATOM 4324 O O . LEU A 1 559 ? -30.931 -24.839 30.485 1.00 39.97 559 LEU A O 1
ATOM 4328 N N . LYS A 1 560 ? -29.956 -22.828 30.650 1.00 41.69 560 LYS A N 1
ATOM 4329 C CA . LYS A 1 560 ? -28.581 -23.368 30.650 1.00 41.69 560 LYS A CA 1
ATOM 4330 C C . LYS A 1 560 ? -28.197 -24.099 31.942 1.00 41.69 560 LYS A C 1
ATOM 4332 O O . LYS A 1 560 ? -27.255 -24.884 31.914 1.00 41.69 560 LYS A O 1
ATOM 4337 N N . GLN A 1 561 ? -28.904 -23.875 33.053 1.00 37.38 561 GLN A N 1
ATOM 4338 C CA . GLN A 1 561 ? -28.654 -24.589 34.315 1.00 37.38 561 GLN A CA 1
ATOM 4339 C C . GLN A 1 561 ? -29.413 -25.920 34.419 1.00 37.38 561 GLN A C 1
ATOM 4341 O O . GLN A 1 561 ? -28.957 -26.814 35.125 1.00 37.38 561 GLN A O 1
ATOM 4346 N N . ASN A 1 562 ? -30.517 -26.086 33.684 1.00 31.03 562 ASN A N 1
ATOM 4347 C CA . ASN A 1 562 ? -31.416 -27.237 33.837 1.00 31.03 562 ASN A CA 1
ATOM 4348 C C . ASN A 1 562 ? -31.210 -28.363 32.802 1.00 31.03 562 ASN A C 1
ATOM 4350 O O . ASN A 1 562 ? -31.875 -29.388 32.895 1.00 31.03 562 ASN A O 1
ATOM 4354 N N . GLY A 1 563 ? -30.305 -28.207 31.828 1.00 29.69 563 GLY A N 1
ATOM 4355 C CA . GLY A 1 563 ? -30.045 -29.212 30.778 1.00 29.69 563 GLY A CA 1
ATOM 4356 C C . GLY A 1 563 ? -28.926 -30.219 31.080 1.00 29.69 563 GLY A C 1
ATOM 4357 O O . GLY A 1 563 ? -28.492 -30.928 30.180 1.00 29.69 563 GLY A O 1
ATOM 4358 N N . GLY A 1 564 ? -28.401 -30.241 32.308 1.00 30.84 564 GLY A N 1
ATOM 4359 C CA . GLY A 1 564 ? -27.237 -31.040 32.692 1.00 30.84 564 GLY A CA 1
ATOM 4360 C C . GLY A 1 564 ? -27.575 -32.213 33.603 1.00 30.84 564 GLY A C 1
ATOM 4361 O O . GLY A 1 564 ? -27.013 -32.287 34.689 1.00 30.84 564 GLY A O 1
ATOM 4362 N N . GLN A 1 565 ? -28.480 -33.101 33.200 1.00 30.19 565 GLN A N 1
ATOM 4363 C CA . GLN A 1 565 ? -28.645 -34.423 33.807 1.00 30.19 565 GLN A CA 1
ATOM 4364 C C . GLN A 1 565 ? -29.219 -35.381 32.755 1.00 30.19 565 GLN A C 1
ATOM 4366 O O . GLN A 1 565 ? -30.131 -35.014 32.022 1.00 30.19 565 GLN A O 1
ATOM 4371 N N . ASP A 1 566 ? -28.638 -36.580 32.711 1.00 28.05 566 ASP A N 1
ATOM 4372 C CA . ASP A 1 566 ? -29.027 -37.766 31.936 1.00 28.05 566 ASP A CA 1
ATOM 4373 C C . ASP A 1 566 ? -28.470 -37.892 30.505 1.00 28.05 566 ASP A C 1
ATOM 4375 O O . ASP A 1 566 ? -29.056 -37.419 29.537 1.00 28.05 566 ASP A O 1
ATOM 4379 N N . LEU A 1 567 ? -27.353 -38.625 30.367 1.00 29.11 567 LEU A N 1
ATOM 4380 C CA . LEU A 1 567 ? -27.287 -39.834 29.527 1.00 29.11 567 LEU A CA 1
ATOM 4381 C C . LEU A 1 567 ? -25.962 -40.590 29.717 1.00 29.11 567 LEU A C 1
ATOM 4383 O O . LEU A 1 567 ? -24.881 -40.023 29.861 1.00 29.11 567 LEU A O 1
ATOM 4387 N N . GLU A 1 568 ? -26.115 -41.905 29.792 1.00 28.19 568 GLU A N 1
ATOM 4388 C CA . GLU A 1 568 ? -25.175 -42.893 30.297 1.00 28.19 568 GLU A CA 1
ATOM 4389 C C . GLU A 1 568 ? -24.034 -43.247 29.333 1.00 28.19 568 GLU A C 1
ATOM 4391 O O . GLU A 1 568 ? -24.099 -43.072 28.118 1.00 28.19 568 GLU A O 1
ATOM 4396 N N . LYS A 1 569 ? -22.991 -43.817 29.946 1.00 31.44 569 LYS A N 1
ATOM 4397 C CA . LYS A 1 569 ? -21.834 -44.493 29.355 1.00 31.44 569 LYS A CA 1
ATOM 4398 C C . LYS A 1 569 ? -22.204 -45.380 28.163 1.00 31.44 569 LYS A C 1
ATOM 4400 O O . LYS A 1 569 ? -22.985 -46.308 28.325 1.00 31.44 569 LYS A O 1
ATOM 4405 N N . ASN A 1 570 ? -21.478 -45.222 27.059 1.00 25.97 570 ASN A N 1
ATOM 4406 C CA . ASN A 1 570 ? -21.028 -46.343 26.236 1.00 25.97 570 ASN A CA 1
ATOM 4407 C C . ASN A 1 570 ? -19.667 -45.994 25.630 1.00 25.97 570 ASN A C 1
ATOM 4409 O O . ASN A 1 570 ? -19.510 -44.963 24.983 1.00 25.97 570 ASN A O 1
ATOM 4413 N N . GLY A 1 571 ? -18.676 -46.835 25.925 1.00 30.27 571 GLY A N 1
ATOM 4414 C CA . GLY A 1 571 ? -17.313 -46.691 25.435 1.00 30.27 571 GLY A CA 1
ATOM 4415 C C . GLY A 1 571 ? -17.203 -47.076 23.964 1.00 30.27 571 GLY A C 1
ATOM 4416 O O . GLY A 1 571 ? -17.744 -48.097 23.542 1.00 30.27 571 GLY A O 1
ATOM 4417 N N . ALA A 1 572 ? -16.458 -46.271 23.220 1.00 25.94 572 ALA A N 1
ATOM 4418 C CA . ALA A 1 572 ? -15.821 -46.658 21.975 1.00 25.94 572 ALA A CA 1
ATOM 4419 C C . ALA A 1 572 ? -14.426 -46.021 21.977 1.00 25.94 572 ALA A C 1
ATOM 4421 O O . ALA A 1 572 ? -14.275 -44.857 22.340 1.00 25.94 572 ALA A O 1
ATOM 4422 N N . GLU A 1 573 ? -13.424 -46.840 21.682 1.00 27.80 573 GLU A N 1
ATOM 4423 C CA . GLU A 1 573 ? -12.001 -46.512 21.677 1.00 27.80 573 GLU A CA 1
ATOM 4424 C C . GLU A 1 573 ? -11.721 -45.349 20.710 1.00 27.80 573 GLU A C 1
ATOM 4426 O O . GLU A 1 573 ? -12.084 -45.409 19.536 1.00 27.80 573 GLU A O 1
ATOM 4431 N N . GLU A 1 574 ? -11.106 -44.277 21.216 1.00 27.53 574 GLU A N 1
ATOM 4432 C CA . GLU A 1 574 ? -10.658 -43.144 20.407 1.00 27.53 574 GLU A CA 1
ATOM 4433 C C . GLU A 1 574 ? -9.284 -43.453 19.802 1.00 27.53 574 GLU A C 1
ATOM 4435 O O . GLU A 1 574 ? -8.297 -43.636 20.520 1.00 27.53 574 GLU A O 1
ATOM 4440 N N . ASP A 1 575 ? -9.233 -43.476 18.469 1.00 24.27 575 ASP A N 1
ATOM 4441 C CA . ASP A 1 575 ? -8.001 -43.416 17.686 1.00 24.27 575 ASP A CA 1
ATOM 4442 C C . ASP A 1 575 ? -7.327 -42.058 17.946 1.00 24.27 575 ASP A C 1
ATOM 4444 O O . ASP A 1 575 ? -7.765 -41.000 17.484 1.00 24.27 575 ASP A O 1
ATOM 4448 N N . GLN A 1 576 ? -6.259 -42.090 18.741 1.00 28.19 576 GLN A N 1
ATOM 4449 C CA . GLN A 1 576 ? -5.374 -40.959 18.995 1.00 28.19 576 GLN A CA 1
ATOM 4450 C C . GLN A 1 576 ? -4.464 -40.732 17.787 1.00 28.19 576 GLN A C 1
ATOM 4452 O O . GLN A 1 576 ? -3.287 -41.045 17.860 1.00 28.19 576 GLN A O 1
ATOM 4457 N N . ASP A 1 577 ? -4.982 -40.192 16.685 1.00 27.06 577 ASP A N 1
ATOM 4458 C CA . ASP A 1 577 ? -4.138 -39.704 15.585 1.00 27.06 577 ASP A CA 1
ATOM 4459 C C . ASP A 1 577 ? -4.906 -38.716 14.688 1.00 27.06 577 ASP A C 1
ATOM 4461 O O . ASP A 1 577 ? -5.197 -39.001 13.535 1.00 27.06 577 ASP A O 1
ATOM 4465 N N . GLU A 1 578 ? -5.259 -37.529 15.210 1.00 28.25 578 GLU A N 1
ATOM 4466 C CA . GLU A 1 578 ? -5.414 -36.307 14.380 1.00 28.25 578 GLU A CA 1
ATOM 4467 C C . GLU A 1 578 ? -5.507 -34.980 15.177 1.00 28.25 578 GLU A C 1
ATOM 4469 O O . GLU A 1 578 ? -5.992 -33.967 14.676 1.00 28.25 578 GLU A O 1
ATOM 4474 N N . ILE A 1 579 ? -4.992 -34.913 16.413 1.00 33.66 579 ILE A N 1
ATOM 4475 C CA . ILE A 1 579 ? -4.880 -33.643 17.159 1.00 33.66 579 ILE A CA 1
ATOM 4476 C C . ILE A 1 579 ? -3.525 -32.998 16.846 1.00 33.66 579 ILE A C 1
ATOM 4478 O O . ILE A 1 579 ? -2.579 -33.090 17.621 1.00 33.66 579 ILE A O 1
ATOM 4482 N N . SER A 1 580 ? -3.400 -32.337 15.693 1.00 31.48 580 SER A N 1
ATOM 4483 C CA . SER A 1 580 ? -2.381 -31.291 15.509 1.00 31.48 580 SER A CA 1
ATOM 4484 C C . SER A 1 580 ? -2.688 -30.390 14.309 1.00 31.48 580 SER A C 1
ATOM 4486 O O . SER A 1 580 ? -2.564 -30.807 13.161 1.00 31.48 580 SER A O 1
ATOM 4488 N N . LYS A 1 581 ? -3.077 -29.141 14.615 1.00 30.12 581 LYS A N 1
ATOM 4489 C CA . LYS A 1 581 ? -2.851 -27.869 13.881 1.00 30.12 581 LYS A CA 1
ATOM 4490 C C . LYS A 1 581 ? -3.986 -26.876 14.179 1.00 30.12 581 LYS A C 1
ATOM 4492 O O . LYS A 1 581 ? -4.738 -26.486 13.294 1.00 30.12 581 LYS A O 1
ATOM 4497 N N . ALA A 1 582 ? -4.110 -26.456 15.439 1.00 33.34 582 ALA A N 1
ATOM 4498 C CA . ALA A 1 582 ? -4.714 -25.155 15.714 1.00 33.34 582 ALA A CA 1
ATOM 4499 C C . ALA A 1 582 ? -3.670 -24.087 15.348 1.00 33.34 582 ALA A C 1
ATOM 4501 O O . ALA A 1 582 ? -2.531 -24.158 15.814 1.00 33.34 582 ALA A O 1
ATOM 4502 N N . ASP A 1 583 ? -4.037 -23.163 14.465 1.00 36.62 583 ASP A N 1
ATOM 4503 C CA . ASP A 1 583 ? -3.186 -22.049 14.040 1.00 36.62 583 ASP A CA 1
ATOM 4504 C C . ASP A 1 583 ? -2.877 -21.139 15.256 1.00 36.62 583 ASP A C 1
ATOM 4506 O O . ASP A 1 583 ? -3.802 -20.859 16.029 1.00 36.62 583 ASP A O 1
ATOM 4510 N N . PRO A 1 584 ? -1.634 -20.657 15.476 1.00 44.38 584 PRO A N 1
ATOM 4511 C CA . PRO A 1 584 ? -1.243 -19.906 16.681 1.00 44.38 584 PRO A CA 1
ATOM 4512 C C . PRO A 1 584 ? -1.946 -18.550 16.881 1.00 44.38 584 PRO A C 1
ATOM 4514 O O . PRO A 1 584 ? -1.701 -17.881 17.883 1.00 44.38 584 PRO A O 1
ATOM 4517 N N . GLU A 1 585 ? -2.791 -18.122 15.941 1.00 67.06 585 GLU A N 1
ATOM 4518 C CA . GLU A 1 585 ? -3.412 -16.792 15.906 1.00 67.06 585 GLU A CA 1
ATOM 4519 C C . GLU A 1 585 ? -4.890 -16.754 16.319 1.00 67.06 585 GLU A C 1
ATOM 4521 O O . GLU A 1 585 ? -5.475 -15.668 16.383 1.00 67.06 585 GLU A O 1
ATOM 4526 N N . MET A 1 586 ? -5.518 -17.899 16.607 1.00 77.38 586 MET A N 1
ATOM 4527 C CA . MET A 1 586 ? -6.934 -17.910 16.981 1.00 77.38 586 MET A CA 1
ATOM 4528 C C . MET A 1 586 ? -7.174 -17.271 18.357 1.00 77.38 586 MET A C 1
ATOM 4530 O O . MET A 1 586 ? -6.479 -17.543 19.337 1.00 77.38 586 MET A O 1
ATOM 4534 N N . THR A 1 587 ? -8.196 -16.425 18.435 1.00 86.00 587 THR A N 1
ATOM 4535 C CA . THR A 1 587 ? -8.597 -15.700 19.642 1.00 86.00 587 THR A CA 1
ATOM 4536 C C . THR A 1 587 ? -9.789 -16.370 20.328 1.00 86.00 587 THR A C 1
ATOM 4538 O O . THR A 1 587 ? -10.500 -17.170 19.720 1.00 86.00 587 THR A O 1
ATOM 4541 N N . PRO A 1 588 ? -10.076 -16.034 21.596 1.00 88.38 588 PRO A N 1
ATOM 4542 C CA . PRO A 1 588 ? -11.244 -16.570 22.284 1.00 88.38 588 PRO A CA 1
ATOM 4543 C C . PRO A 1 588 ? -12.592 -16.046 21.777 1.00 88.38 588 PRO A C 1
ATOM 4545 O O . PRO A 1 588 ? -13.644 -16.504 22.216 1.00 88.38 588 PRO A O 1
ATOM 4548 N N . PHE A 1 589 ? -12.574 -15.092 20.849 1.00 93.31 589 PHE A N 1
ATOM 4549 C CA . PHE A 1 589 ? -13.767 -14.412 20.360 1.00 93.31 589 PHE A CA 1
ATOM 4550 C C . PHE A 1 589 ? -14.418 -15.086 19.148 1.00 93.31 589 PHE A C 1
ATOM 4552 O O . PHE A 1 589 ? -15.449 -14.612 18.661 1.00 93.31 589 PHE A O 1
ATOM 4559 N N . GLU A 1 590 ? -13.810 -16.154 18.636 1.00 93.94 590 GLU A N 1
ATOM 4560 C CA . GLU A 1 590 ? -14.144 -16.739 17.343 1.00 93.94 590 GLU A CA 1
ATOM 4561 C C . GLU A 1 590 ? -14.224 -18.270 17.380 1.00 93.94 590 GLU A C 1
ATOM 4563 O O . GLU A 1 590 ? -13.692 -18.929 18.274 1.00 93.94 590 GLU A O 1
ATOM 4568 N N . ILE A 1 591 ? -14.908 -18.827 16.382 1.00 94.00 591 ILE A N 1
ATOM 4569 C CA . ILE A 1 591 ? -14.983 -20.264 16.108 1.00 94.00 591 ILE A CA 1
ATOM 4570 C C . ILE A 1 591 ? -14.345 -20.583 14.759 1.00 94.00 591 ILE A C 1
ATOM 4572 O O . ILE A 1 591 ? -14.518 -19.836 13.797 1.00 94.00 591 ILE A O 1
ATOM 4576 N N . PHE A 1 592 ? -13.650 -21.716 14.676 1.00 94.31 592 PHE A N 1
ATOM 4577 C CA . PHE A 1 592 ? -12.988 -22.182 13.457 1.00 94.31 592 PHE A CA 1
ATOM 4578 C C . PHE A 1 592 ? -13.878 -23.148 12.685 1.00 94.31 592 PHE A C 1
ATOM 4580 O O . PHE A 1 592 ? -14.052 -24.301 13.075 1.00 94.31 592 PHE A O 1
ATOM 4587 N N . LEU A 1 593 ? -14.439 -22.684 11.571 1.00 93.44 593 LEU A N 1
ATOM 4588 C CA . LEU A 1 593 ? -15.481 -23.418 10.848 1.00 93.44 593 LEU A CA 1
ATOM 4589 C C . LEU A 1 593 ? -14.945 -24.543 9.960 1.00 93.44 593 LEU A C 1
ATOM 4591 O O . LEU A 1 593 ? -15.734 -25.340 9.472 1.00 93.44 593 LEU A O 1
ATOM 4595 N N . LYS A 1 594 ? -13.624 -24.666 9.786 1.00 92.56 594 LYS A N 1
ATOM 4596 C CA . LYS A 1 594 ? -13.004 -25.839 9.140 1.00 92.56 594 LYS A CA 1
ATOM 4597 C C . LYS A 1 594 ? -12.948 -27.071 10.051 1.00 92.56 594 LYS A C 1
ATOM 4599 O O . LYS A 1 594 ? -12.632 -28.154 9.571 1.00 92.56 594 LYS A O 1
ATOM 4604 N N . ASP A 1 595 ? -13.239 -26.924 11.343 1.00 92.62 595 ASP A N 1
ATOM 4605 C CA . ASP A 1 595 ? -13.280 -28.050 12.278 1.00 92.62 595 ASP A CA 1
ATOM 4606 C C . ASP A 1 595 ? -14.420 -29.024 11.915 1.00 92.62 595 ASP A C 1
ATOM 4608 O O . ASP A 1 595 ? -15.552 -28.599 11.663 1.00 92.62 595 ASP A O 1
ATOM 4612 N N . LYS A 1 596 ? -14.121 -30.332 11.909 1.00 93.44 596 LYS A N 1
ATOM 4613 C CA . LYS A 1 596 ? -15.049 -31.425 11.560 1.00 93.44 596 LYS A CA 1
ATOM 4614 C C . LYS A 1 596 ? -16.315 -31.405 12.419 1.00 93.44 596 LYS A C 1
ATOM 4616 O O . LYS A 1 596 ? -17.373 -31.798 11.944 1.00 93.44 596 LYS A O 1
ATOM 4621 N N . ARG A 1 597 ? -16.255 -30.884 13.652 1.00 93.69 597 ARG A N 1
ATOM 4622 C CA . ARG A 1 597 ? -17.437 -30.759 14.530 1.00 93.69 597 ARG A CA 1
ATOM 4623 C C . ARG A 1 597 ? -18.583 -29.942 13.924 1.00 93.69 597 ARG A C 1
ATOM 4625 O O . ARG A 1 597 ? -19.724 -30.101 14.341 1.00 93.69 597 ARG A O 1
ATOM 4632 N N . TYR A 1 598 ? -18.281 -29.051 12.979 1.00 95.50 598 TYR A N 1
ATOM 4633 C CA . TYR A 1 598 ? -19.275 -28.199 12.336 1.00 95.50 598 TYR A CA 1
ATOM 4634 C C . TYR A 1 598 ? -19.876 -28.810 11.074 1.00 95.50 598 TYR A C 1
ATOM 4636 O O . TYR A 1 598 ? -20.813 -28.225 10.545 1.00 95.50 598 TYR A O 1
ATOM 4644 N N . GLN A 1 599 ? -19.392 -29.968 10.609 1.00 95.56 599 GLN A N 1
ATOM 4645 C CA . GLN A 1 599 ? -19.845 -30.596 9.363 1.00 95.56 599 GLN A CA 1
ATOM 4646 C C . GLN A 1 599 ? -21.358 -30.882 9.346 1.00 95.56 599 GLN A C 1
ATOM 4648 O O . GLN A 1 599 ? -21.990 -30.735 8.305 1.00 95.56 599 GLN A O 1
ATOM 4653 N N . ASP A 1 600 ? -21.929 -31.207 10.512 1.00 96.38 600 ASP A N 1
ATOM 4654 C CA . ASP A 1 600 ? -23.345 -31.538 10.713 1.00 96.38 600 ASP A CA 1
ATOM 4655 C C . ASP A 1 600 ? -24.031 -30.560 11.696 1.00 96.38 600 ASP A C 1
ATOM 4657 O O . ASP A 1 600 ? -25.089 -30.853 12.253 1.00 96.38 600 ASP A O 1
ATOM 4661 N N . ASP A 1 601 ? -23.437 -29.382 11.938 1.00 96.12 601 ASP A N 1
ATOM 4662 C CA . ASP A 1 601 ? -24.047 -28.325 12.755 1.00 96.12 601 ASP A CA 1
ATOM 4663 C C . ASP A 1 601 ? -24.963 -27.446 11.886 1.00 96.12 601 ASP A C 1
ATOM 4665 O O . ASP A 1 601 ? -24.529 -26.517 11.198 1.00 96.12 601 ASP A O 1
ATOM 4669 N N . PHE A 1 602 ? -26.260 -27.753 11.901 1.00 96.81 602 PHE A N 1
ATOM 4670 C CA . PHE A 1 602 ? -27.271 -27.032 11.122 1.00 96.81 602 PHE A CA 1
ATOM 4671 C C . PHE A 1 602 ? -27.753 -25.723 11.776 1.00 96.81 602 PHE A C 1
ATOM 4673 O O . PHE A 1 602 ? -28.695 -25.110 11.274 1.00 96.81 602 PHE A O 1
ATOM 4680 N N . GLY A 1 603 ? -27.123 -25.270 12.864 1.00 96.00 603 GLY A N 1
ATOM 4681 C CA . GLY A 1 603 ? -27.395 -23.962 13.459 1.00 96.00 603 GLY A CA 1
ATOM 4682 C C . GLY A 1 603 ? -26.783 -22.795 12.664 1.00 96.00 603 GLY A C 1
ATOM 4683 O O . GLY A 1 603 ? -25.887 -23.004 11.835 1.00 96.00 603 GLY A O 1
ATOM 4684 N N . PRO A 1 604 ? -27.231 -21.548 12.903 1.00 97.00 604 PRO A N 1
ATOM 4685 C CA . PRO A 1 604 ? -26.598 -20.348 12.355 1.00 97.00 604 PRO A CA 1
ATOM 4686 C C . PRO A 1 604 ? -25.198 -20.141 12.954 1.00 97.00 604 PRO A C 1
ATOM 4688 O O . PRO A 1 604 ? -24.858 -20.722 13.986 1.00 97.00 604 PRO A O 1
ATOM 4691 N N . LEU A 1 605 ? -24.370 -19.269 12.358 1.00 94.56 605 LEU A N 1
ATOM 4692 C CA . LEU A 1 605 ? -23.046 -18.961 12.928 1.00 94.56 605 LEU A CA 1
ATOM 4693 C C . LEU A 1 605 ? -23.177 -18.440 14.365 1.00 94.56 605 LEU A C 1
ATOM 4695 O O . LEU A 1 605 ? -22.530 -18.967 15.273 1.00 94.56 605 LEU A O 1
ATOM 4699 N N . LEU A 1 606 ? -24.088 -17.488 14.571 1.00 94.44 606 LEU A N 1
ATOM 4700 C CA . LEU A 1 606 ? -24.450 -16.941 15.872 1.00 94.44 606 LEU A CA 1
ATOM 4701 C C . LEU A 1 606 ? -25.973 -16.812 15.992 1.00 94.44 606 LEU A C 1
ATOM 4703 O O . LEU A 1 606 ? -26.619 -16.212 15.132 1.00 94.44 606 LEU A O 1
ATOM 4707 N N . GLU A 1 607 ? -26.527 -17.343 17.080 1.00 92.19 607 GLU A N 1
ATOM 4708 C CA . GLU A 1 607 ? -27.954 -17.226 17.392 1.00 92.19 607 GLU A CA 1
ATOM 4709 C C . GLU A 1 607 ? -28.363 -15.762 17.593 1.00 92.19 607 GLU A C 1
ATOM 4711 O O . GLU A 1 607 ? -27.650 -14.991 18.233 1.00 92.19 607 GLU A O 1
ATOM 4716 N N . GLY A 1 608 ? -29.507 -15.369 17.029 1.00 89.56 608 GLY A N 1
ATOM 4717 C CA . GLY A 1 608 ? -30.018 -13.993 17.102 1.00 89.56 608 GLY A CA 1
ATOM 4718 C C . GLY A 1 608 ? -29.318 -12.976 16.185 1.00 89.56 608 GLY A C 1
ATOM 4719 O O . GLY A 1 608 ? -29.745 -11.824 16.118 1.00 89.56 608 GLY A O 1
ATOM 4720 N N . CYS A 1 609 ? -28.281 -13.370 15.437 1.00 93.56 609 CYS A N 1
ATOM 4721 C CA . CYS A 1 609 ? -27.609 -12.478 14.494 1.00 93.56 609 CYS A CA 1
ATOM 4722 C C . CYS A 1 609 ? -28.483 -12.188 13.261 1.00 93.56 609 CYS A C 1
ATOM 4724 O O . CYS A 1 609 ? -29.028 -13.090 12.627 1.00 93.56 609 CYS A O 1
ATOM 4726 N N . THR A 1 610 ? -28.568 -10.916 12.871 1.00 94.94 610 THR A N 1
ATOM 4727 C CA . THR A 1 610 ? -29.389 -10.441 11.743 1.00 94.94 610 THR A CA 1
ATOM 4728 C C . THR A 1 610 ? -28.635 -10.366 10.411 1.00 94.94 610 THR A C 1
ATOM 4730 O O . THR A 1 610 ? -29.173 -9.851 9.432 1.00 94.94 610 THR A O 1
ATOM 4733 N N . CYS A 1 611 ? -27.394 -10.858 10.342 1.00 96.88 611 CYS A N 1
ATOM 4734 C CA . CYS A 1 611 ? -26.612 -10.829 9.107 1.00 96.88 611 CYS A CA 1
ATOM 4735 C C . CYS A 1 611 ? -27.173 -11.808 8.058 1.00 96.88 611 CYS A C 1
ATOM 4737 O O . CYS A 1 611 ? -27.803 -12.816 8.388 1.00 96.88 611 CYS A O 1
ATOM 4739 N N . TYR A 1 612 ? -26.886 -11.550 6.777 1.00 97.69 612 TYR A N 1
ATOM 4740 C CA . TYR A 1 612 ? -27.331 -12.404 5.667 1.00 97.69 612 TYR A CA 1
ATOM 4741 C C . TYR A 1 612 ? -26.926 -13.876 5.849 1.00 97.69 612 TYR A C 1
ATOM 4743 O O . TYR A 1 612 ? -27.718 -14.773 5.564 1.00 97.69 612 TYR A O 1
ATOM 4751 N N . CYS A 1 613 ? -25.708 -14.122 6.349 1.00 96.94 613 CYS A N 1
ATOM 4752 C CA . CYS A 1 613 ? -25.208 -15.474 6.573 1.00 96.94 613 CYS A CA 1
ATOM 4753 C C . CYS A 1 613 ? -26.045 -16.215 7.624 1.00 96.94 613 CYS A C 1
ATOM 4755 O O . CYS A 1 613 ? -26.568 -17.283 7.329 1.00 96.94 613 CYS A O 1
ATOM 4757 N N . CYS A 1 614 ? -26.235 -15.639 8.813 1.00 96.50 614 CYS A N 1
ATOM 4758 C CA . CYS A 1 614 ? -26.990 -16.272 9.899 1.00 96.50 614 CYS A CA 1
ATOM 4759 C C . CYS A 1 614 ? -28.479 -16.451 9.577 1.00 96.50 614 CYS A C 1
ATOM 4761 O O . CYS A 1 614 ? -29.094 -17.392 10.063 1.00 96.50 614 CYS A O 1
ATOM 4763 N N . GLN A 1 615 ? -29.060 -15.592 8.734 1.00 97.00 615 GLN A N 1
ATOM 4764 C CA . GLN A 1 615 ? -30.468 -15.700 8.338 1.00 97.00 615 GLN A CA 1
ATOM 4765 C C . GLN A 1 615 ? -30.748 -16.802 7.307 1.00 97.00 615 GLN A C 1
ATOM 4767 O O . GLN A 1 615 ? -31.896 -17.224 7.174 1.00 97.00 615 GLN A O 1
ATOM 4772 N N . ARG A 1 616 ? -29.746 -17.220 6.522 1.00 97.00 616 ARG A N 1
ATOM 4773 C CA . ARG A 1 616 ? -29.959 -18.095 5.351 1.00 97.00 616 ARG A CA 1
ATOM 4774 C C . ARG A 1 616 ? -29.092 -19.342 5.308 1.00 97.00 616 ARG A C 1
ATOM 4776 O O . ARG A 1 616 ? -29.384 -20.244 4.525 1.00 97.00 616 ARG A O 1
ATOM 4783 N N . HIS A 1 617 ? -28.027 -19.387 6.094 1.00 97.69 617 HIS A N 1
ATOM 4784 C CA . HIS A 1 617 ? -27.009 -20.421 6.016 1.00 97.69 617 HIS A CA 1
ATOM 4785 C C . HIS A 1 617 ? -26.673 -20.976 7.396 1.00 97.69 617 HIS A C 1
ATOM 4787 O O . HIS A 1 617 ? -26.818 -20.311 8.421 1.00 97.69 617 HIS A O 1
ATOM 4793 N N . THR A 1 618 ? -26.198 -22.216 7.395 1.00 97.94 618 THR A N 1
ATOM 4794 C CA . THR A 1 618 ? -25.821 -22.957 8.597 1.00 97.94 618 THR A CA 1
ATOM 4795 C C . THR A 1 618 ? -24.304 -23.051 8.732 1.00 97.94 618 THR A C 1
ATOM 4797 O O . THR A 1 618 ? -23.569 -22.859 7.757 1.00 97.94 618 THR A O 1
ATOM 4800 N N . ARG A 1 619 ? -23.815 -23.393 9.927 1.00 97.88 619 ARG A N 1
ATOM 4801 C CA . ARG A 1 619 ? -22.391 -23.688 10.153 1.00 97.88 619 ARG A CA 1
ATOM 4802 C C . ARG A 1 619 ? -21.916 -24.850 9.281 1.00 97.88 619 ARG A C 1
ATOM 4804 O O . ARG A 1 619 ? -20.865 -24.713 8.668 1.00 97.88 619 ARG A O 1
ATOM 4811 N N . ALA A 1 620 ? -22.720 -25.903 9.130 1.00 97.50 620 ALA A N 1
ATOM 4812 C CA . ALA A 1 620 ? -22.479 -27.025 8.218 1.00 97.50 620 ALA A CA 1
ATOM 4813 C C . ALA A 1 620 ? -22.283 -26.583 6.768 1.00 97.50 620 ALA A C 1
ATOM 4815 O O . ALA A 1 620 ? -21.356 -27.030 6.093 1.00 97.50 620 ALA A O 1
ATOM 4816 N N . TYR A 1 621 ? -23.109 -25.652 6.289 1.00 98.06 621 TYR A N 1
ATOM 4817 C CA . TYR A 1 621 ? -22.967 -25.126 4.937 1.00 98.06 621 TYR A CA 1
ATOM 4818 C C . TYR A 1 621 ? -21.665 -24.333 4.765 1.00 98.06 621 TYR A C 1
ATOM 4820 O O . TYR A 1 621 ? -20.940 -24.537 3.794 1.00 98.06 621 TYR A O 1
ATOM 4828 N N . VAL A 1 622 ? -21.325 -23.460 5.718 1.00 97.06 622 VAL A N 1
ATOM 4829 C CA . VAL A 1 622 ? -20.075 -22.685 5.650 1.00 97.06 622 VAL A CA 1
ATOM 4830 C C . VAL A 1 622 ? -18.846 -23.587 5.817 1.00 97.06 622 VAL A C 1
ATOM 4832 O O . VAL A 1 622 ? -17.866 -23.409 5.097 1.00 97.06 622 VAL A O 1
ATOM 4835 N N . HIS A 1 623 ? -18.912 -24.593 6.694 1.00 97.38 623 HIS A N 1
ATOM 4836 C CA . HIS A 1 623 ? -17.902 -25.646 6.823 1.00 97.38 623 HIS A CA 1
ATOM 4837 C C . HIS A 1 623 ? -17.676 -26.349 5.485 1.00 97.38 623 HIS A C 1
ATOM 4839 O O . HIS A 1 623 ? -16.542 -26.425 5.014 1.00 97.38 623 HIS A O 1
ATOM 4845 N N . HIS A 1 624 ? -18.757 -26.799 4.840 1.00 97.62 624 HIS A N 1
ATOM 4846 C CA . HIS A 1 624 ? -18.697 -27.433 3.529 1.00 97.62 624 HIS A CA 1
ATOM 4847 C C . HIS A 1 624 ? -17.983 -26.540 2.508 1.00 97.62 624 HIS A C 1
ATOM 4849 O O . HIS A 1 624 ? -17.013 -26.995 1.910 1.00 97.62 624 HIS A O 1
ATOM 4855 N N . LEU A 1 625 ? -18.377 -25.264 2.382 1.00 97.44 625 LEU A N 1
ATOM 4856 C CA . LEU A 1 625 ? -17.737 -24.319 1.456 1.00 97.44 625 LEU A CA 1
ATOM 4857 C C . LEU A 1 625 ? -16.238 -24.127 1.740 1.00 97.44 625 LEU A C 1
ATOM 4859 O O . LEU A 1 625 ? -15.435 -24.043 0.811 1.00 97.44 625 LEU A O 1
ATOM 4863 N N . LEU A 1 626 ? -15.843 -24.060 3.015 1.00 94.44 626 LEU A N 1
ATOM 4864 C CA . LEU A 1 626 ? -14.436 -23.930 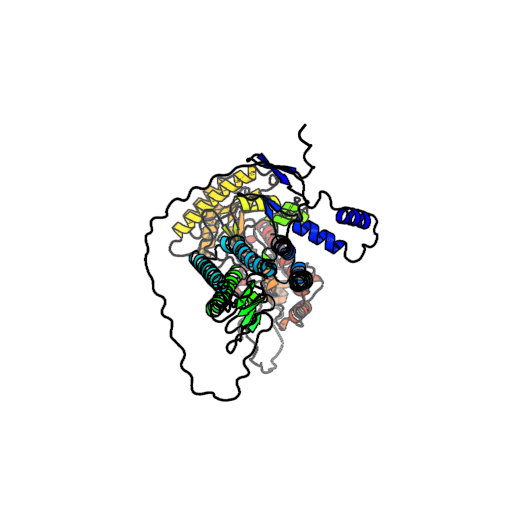3.402 1.00 94.44 626 LEU A CA 1
ATOM 4865 C C . LEU A 1 626 ? -13.626 -25.185 3.056 1.00 94.44 626 LEU A C 1
ATOM 4867 O O . LEU A 1 626 ? -12.486 -25.064 2.609 1.00 94.44 626 LEU A O 1
ATOM 4871 N N . VAL A 1 627 ? -14.193 -26.376 3.262 1.00 94.75 627 VAL A N 1
ATOM 4872 C CA . VAL A 1 627 ? -13.538 -27.661 2.962 1.00 94.75 627 VAL A CA 1
ATOM 4873 C C . VAL A 1 627 ? -13.451 -27.903 1.454 1.00 94.75 627 VAL A C 1
ATOM 4875 O O . VAL A 1 627 ? -12.445 -28.423 0.972 1.00 94.75 627 VAL A O 1
ATOM 4878 N N . THR A 1 628 ? -14.456 -27.476 0.689 1.00 95.25 628 THR A N 1
ATOM 4879 C CA . THR A 1 628 ? -14.457 -27.562 -0.779 1.00 95.25 628 THR A CA 1
ATOM 4880 C C . THR A 1 628 ? -13.665 -26.437 -1.454 1.00 95.25 628 THR A C 1
ATOM 4882 O O . THR A 1 628 ? -13.583 -26.419 -2.678 1.00 95.25 628 THR A O 1
ATOM 4885 N N . ASN A 1 629 ? -13.040 -2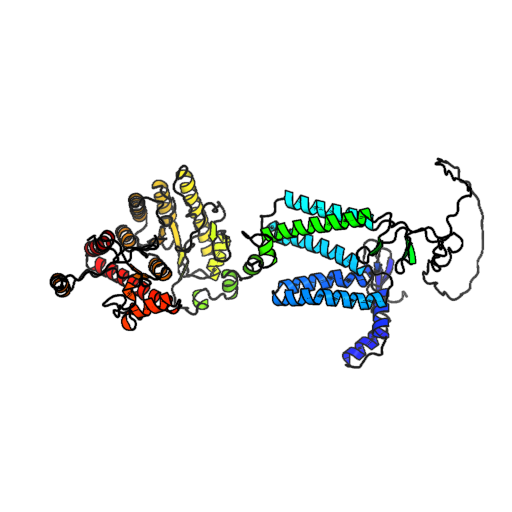5.532 -0.686 1.00 93.06 629 ASN A N 1
ATOM 4886 C CA . ASN A 1 629 ? -12.286 -24.365 -1.168 1.00 93.06 629 ASN A CA 1
ATOM 4887 C C . ASN A 1 629 ? -13.102 -23.417 -2.068 1.00 93.06 629 ASN A C 1
ATOM 4889 O O . ASN A 1 629 ? -12.586 -22.855 -3.035 1.00 93.06 629 ASN A O 1
ATOM 4893 N N . GLU A 1 630 ? -14.374 -23.211 -1.734 1.00 95.75 630 GLU A N 1
ATOM 4894 C CA . GLU A 1 630 ? -15.249 -22.266 -2.425 1.00 95.75 630 GLU A CA 1
ATOM 4895 C C . GLU A 1 630 ? -15.069 -20.841 -1.883 1.00 95.75 630 GLU A C 1
ATOM 4897 O O . GLU A 1 630 ? -15.229 -20.581 -0.687 1.00 95.75 630 GLU A O 1
ATOM 4902 N N . LEU A 1 631 ? -14.806 -19.876 -2.774 1.00 93.62 631 LEU A N 1
ATOM 4903 C CA . LEU A 1 631 ? -14.574 -18.467 -2.407 1.00 93.62 631 LEU A CA 1
ATOM 4904 C C . LEU A 1 631 ? -15.791 -17.805 -1.737 1.00 93.62 631 LEU A C 1
ATOM 4906 O O . LEU A 1 631 ? -15.642 -16.829 -1.000 1.00 93.62 631 LEU A O 1
ATOM 4910 N N . LEU A 1 632 ? -16.993 -18.354 -1.948 1.00 96.31 632 LEU A N 1
ATOM 4911 C CA . LEU A 1 632 ? -18.223 -17.888 -1.305 1.00 96.31 632 LEU A CA 1
ATOM 4912 C C . LEU A 1 632 ? -18.140 -17.949 0.230 1.00 96.31 632 LEU A C 1
ATOM 4914 O O . LEU A 1 632 ? -18.757 -17.119 0.898 1.00 96.31 632 LEU A O 1
ATOM 4918 N N . ALA A 1 633 ? -17.355 -18.879 0.791 1.00 95.19 633 ALA A N 1
ATOM 4919 C CA . ALA A 1 633 ? -17.142 -18.963 2.233 1.00 95.19 633 ALA A CA 1
ATOM 4920 C C . ALA A 1 633 ? -16.600 -17.645 2.803 1.00 95.19 633 ALA A C 1
ATOM 4922 O O . ALA A 1 633 ? -17.151 -17.119 3.768 1.00 95.19 633 ALA A O 1
ATOM 4923 N N . GLY A 1 634 ? -15.565 -17.083 2.168 1.00 96.38 634 GLY A N 1
ATOM 4924 C CA . GLY A 1 634 ? -14.957 -15.822 2.591 1.00 96.38 634 GLY A CA 1
ATOM 4925 C C . GLY A 1 634 ? -15.953 -14.665 2.549 1.00 96.38 634 GLY A C 1
ATOM 4926 O O . GLY A 1 634 ? -16.033 -13.893 3.497 1.00 96.38 634 GLY A O 1
ATOM 4927 N N . VAL A 1 635 ? -16.787 -14.590 1.506 1.00 98.00 635 VAL A N 1
ATOM 4928 C CA . VAL A 1 635 ? -17.825 -13.549 1.379 1.00 98.00 635 VAL A CA 1
ATOM 4929 C C . VAL A 1 635 ? -18.837 -13.628 2.527 1.00 98.00 635 VAL A C 1
ATOM 4931 O O . VAL A 1 635 ? -19.114 -12.619 3.172 1.00 98.00 635 VAL A O 1
ATOM 4934 N N . LEU A 1 636 ? -19.366 -14.822 2.818 1.00 98.00 636 LEU A N 1
ATOM 4935 C CA . LEU A 1 636 ? -20.353 -15.021 3.885 1.00 98.00 636 LEU A CA 1
ATOM 4936 C C . LEU A 1 636 ? -19.779 -14.719 5.275 1.00 98.00 636 LEU A C 1
ATOM 4938 O O . LEU A 1 636 ? -20.437 -14.064 6.088 1.00 98.00 636 LEU A O 1
ATOM 4942 N N . LEU A 1 637 ? -18.543 -15.156 5.528 1.00 97.81 637 LEU A N 1
ATOM 4943 C CA . LEU A 1 637 ? -17.831 -14.868 6.770 1.00 97.81 637 LEU A CA 1
ATOM 4944 C C . LEU A 1 637 ? -17.552 -13.377 6.930 1.00 97.81 637 LEU A C 1
ATOM 4946 O O . LEU A 1 637 ? -17.783 -12.841 8.009 1.00 97.81 637 LEU A O 1
ATOM 4950 N N . MET A 1 638 ? -17.144 -12.692 5.860 1.00 98.12 638 MET A N 1
ATOM 4951 C CA . MET A 1 638 ? -16.881 -11.255 5.887 1.00 98.12 638 MET A CA 1
ATOM 4952 C C . MET A 1 638 ? -18.143 -10.469 6.254 1.00 98.12 638 MET A C 1
ATOM 4954 O O . MET A 1 638 ? -18.106 -9.607 7.131 1.00 98.12 638 MET A O 1
ATOM 4958 N N . MET A 1 639 ? -19.285 -10.814 5.642 1.00 98.19 639 MET A N 1
ATOM 4959 C CA . MET A 1 639 ? -20.582 -10.205 5.962 1.00 98.19 639 MET A CA 1
ATOM 4960 C C . MET A 1 639 ? -20.962 -10.404 7.434 1.00 98.19 639 MET A C 1
ATOM 4962 O O . MET A 1 639 ? -21.407 -9.463 8.089 1.00 98.19 639 MET A O 1
ATOM 4966 N N . HIS A 1 640 ? -20.793 -11.621 7.960 1.00 98.25 640 HIS A N 1
ATOM 4967 C CA . HIS A 1 640 ? -21.080 -11.933 9.362 1.00 98.25 640 HIS A CA 1
ATOM 4968 C C . HIS A 1 640 ? -20.145 -11.193 10.321 1.00 98.25 640 HIS A C 1
ATOM 4970 O O . HIS A 1 640 ? -20.608 -10.509 11.231 1.00 98.25 640 HIS A O 1
ATOM 4976 N N . ASN A 1 641 ? -18.835 -11.296 10.098 1.00 98.19 641 ASN A N 1
ATOM 4977 C CA . ASN A 1 641 ? -17.814 -10.757 10.987 1.00 98.19 641 ASN A CA 1
ATOM 4978 C C . ASN A 1 641 ? -17.882 -9.228 11.069 1.00 98.19 641 ASN A C 1
ATOM 4980 O O . ASN A 1 641 ? -17.814 -8.686 12.172 1.00 98.19 641 ASN A O 1
ATOM 4984 N N . PHE A 1 642 ? -18.086 -8.528 9.946 1.00 98.31 642 PHE A N 1
ATOM 4985 C CA . PHE A 1 642 ? -18.297 -7.078 9.975 1.00 98.31 642 PHE A CA 1
ATOM 4986 C C . PHE A 1 642 ? -19.600 -6.694 10.673 1.00 98.31 642 PHE A C 1
ATOM 4988 O O . PHE A 1 642 ? -19.574 -5.812 11.529 1.00 98.31 642 PHE A O 1
ATOM 4995 N N . GLN A 1 643 ? -20.719 -7.366 10.376 1.00 97.56 643 GLN A N 1
ATOM 4996 C CA . GLN A 1 643 ? -21.991 -7.082 11.047 1.00 97.56 643 GLN A CA 1
ATOM 4997 C C . GLN A 1 643 ? -21.862 -7.253 12.567 1.00 97.56 643 GLN A C 1
ATOM 4999 O O . GLN A 1 643 ? -22.251 -6.363 13.319 1.00 97.56 643 GLN A O 1
ATOM 5004 N N . HIS A 1 644 ? -21.270 -8.363 13.016 1.00 97.50 644 HIS A N 1
ATOM 5005 C CA . HIS A 1 644 ? -21.052 -8.652 14.435 1.00 97.50 644 HIS A CA 1
ATOM 5006 C C . HIS A 1 644 ? -20.169 -7.595 15.104 1.00 97.50 644 HIS A C 1
ATOM 5008 O O . HIS A 1 644 ? -20.500 -7.073 16.168 1.00 97.50 644 HIS A O 1
ATOM 5014 N N . TYR A 1 645 ? -19.059 -7.231 14.459 1.00 97.88 645 TYR A N 1
ATOM 5015 C CA . TYR A 1 645 ? -18.119 -6.246 14.988 1.00 97.88 645 TYR A CA 1
ATOM 5016 C C . TYR A 1 645 ? -18.719 -4.829 15.044 1.00 97.88 645 TYR A C 1
ATOM 5018 O O . TYR A 1 645 ? -18.524 -4.105 16.020 1.00 97.88 645 TYR A O 1
ATOM 5026 N N . PHE A 1 646 ? -19.515 -4.431 14.050 1.00 97.44 646 PHE A N 1
ATOM 5027 C CA . PHE A 1 646 ? -20.214 -3.143 14.068 1.00 97.44 646 PHE A CA 1
ATOM 5028 C C . PHE A 1 646 ? -21.344 -3.105 15.099 1.00 97.44 646 PHE A C 1
ATOM 5030 O O . PHE A 1 646 ? -21.517 -2.086 15.774 1.00 97.44 646 PHE A O 1
ATOM 5037 N N . SER A 1 647 ? -22.073 -4.209 15.282 1.00 96.19 647 SER A N 1
ATOM 5038 C CA . SER A 1 647 ? -23.056 -4.345 16.360 1.00 96.19 647 SER A CA 1
ATOM 5039 C C . SER A 1 647 ? -22.406 -4.248 17.741 1.00 96.19 647 SER A C 1
ATOM 5041 O O . SER A 1 647 ? -22.949 -3.564 18.606 1.00 96.19 647 SER A O 1
ATOM 5043 N N . PHE A 1 648 ? -21.206 -4.805 17.928 1.00 96.69 648 PHE A N 1
ATOM 5044 C CA . PHE A 1 648 ? -20.413 -4.610 19.144 1.00 96.69 648 PHE A CA 1
ATOM 5045 C C . PHE A 1 648 ? -20.098 -3.125 19.411 1.00 96.69 648 PHE A C 1
ATOM 5047 O O . PHE A 1 648 ? -20.311 -2.644 20.523 1.00 96.69 648 PHE A O 1
ATOM 5054 N N . PHE A 1 649 ? -19.677 -2.358 18.400 1.00 97.56 649 PHE A N 1
ATOM 5055 C CA . PHE A 1 649 ? -19.496 -0.904 18.547 1.00 97.56 649 PHE A CA 1
ATOM 5056 C C . PHE A 1 649 ? -20.812 -0.157 18.825 1.00 97.56 649 PHE A C 1
ATOM 5058 O O . PHE A 1 649 ? -20.806 0.865 19.513 1.00 97.56 649 PHE A O 1
ATOM 5065 N N . GLY A 1 650 ? -21.946 -0.658 18.324 1.00 96.56 650 GLY A N 1
ATOM 5066 C CA . GLY A 1 650 ? -23.280 -0.201 18.727 1.00 96.56 650 GLY A CA 1
ATOM 5067 C C . GLY A 1 650 ? -23.527 -0.402 20.222 1.00 96.56 650 GLY A C 1
ATOM 5068 O O . GLY A 1 650 ? -23.810 0.564 20.928 1.00 96.56 650 GLY A O 1
ATOM 5069 N N . ALA A 1 651 ? -23.298 -1.623 20.711 1.00 95.75 651 ALA A N 1
ATOM 5070 C CA . ALA A 1 651 ? -23.446 -1.981 22.119 1.00 95.75 651 ALA A CA 1
ATOM 5071 C C . ALA A 1 651 ? -22.514 -1.175 23.039 1.00 95.75 651 ALA A C 1
ATOM 5073 O O . ALA A 1 651 ? -22.918 -0.798 24.135 1.00 95.75 651 ALA A O 1
ATOM 5074 N N . ILE A 1 652 ? -21.296 -0.843 22.592 1.00 96.88 652 ILE A N 1
ATOM 5075 C CA . ILE A 1 652 ? -20.394 0.071 23.313 1.00 96.88 652 ILE A CA 1
ATOM 5076 C C . ILE A 1 652 ? -21.051 1.440 23.511 1.00 96.88 652 ILE A C 1
ATOM 5078 O O . ILE A 1 652 ? -21.064 1.958 24.627 1.00 96.88 652 ILE A O 1
ATOM 5082 N N . ARG A 1 653 ? -21.600 2.040 22.446 1.00 97.19 653 ARG A N 1
ATOM 5083 C CA . ARG A 1 653 ? -22.239 3.365 22.528 1.00 97.19 653 ARG A CA 1
ATOM 5084 C C . ARG A 1 653 ? -23.477 3.342 23.419 1.00 97.19 653 ARG A C 1
ATOM 5086 O O . ARG A 1 653 ? -23.672 4.266 24.206 1.00 97.19 653 ARG A O 1
ATOM 5093 N N . ASP A 1 654 ? -24.274 2.280 23.340 1.00 95.81 654 ASP A N 1
ATOM 5094 C CA . ASP A 1 654 ? -25.421 2.084 24.227 1.00 95.81 654 ASP A CA 1
ATOM 5095 C C . ASP A 1 654 ? -24.978 1.905 25.689 1.00 95.81 654 ASP A C 1
ATOM 5097 O O . ASP A 1 654 ? -25.546 2.521 26.588 1.00 95.81 654 ASP A O 1
ATOM 5101 N N . ALA A 1 655 ? -23.909 1.143 25.940 1.00 95.56 655 ALA A N 1
ATOM 5102 C CA . ALA A 1 655 ? -23.350 0.956 27.275 1.00 95.56 655 ALA A CA 1
ATOM 5103 C C . ALA A 1 655 ? -22.751 2.248 27.854 1.00 95.56 655 ALA A C 1
ATOM 5105 O O . ALA A 1 655 ? -22.868 2.476 29.055 1.00 95.56 655 ALA A O 1
ATOM 5106 N N . LEU A 1 656 ? -22.139 3.104 27.031 1.00 94.88 656 LEU A N 1
ATOM 5107 C CA . LEU A 1 656 ? -21.687 4.436 27.443 1.00 94.88 656 LEU A CA 1
ATOM 5108 C C . LEU A 1 656 ? -22.875 5.334 27.815 1.00 94.88 656 LEU A C 1
ATOM 5110 O O . LEU A 1 656 ? -22.864 5.939 28.885 1.00 94.88 656 LEU A O 1
ATOM 5114 N N . ARG A 1 657 ? -23.921 5.372 26.976 1.00 96.00 657 ARG A N 1
ATOM 5115 C CA . ARG A 1 657 ? -25.152 6.141 27.235 1.00 96.00 657 ARG A CA 1
ATOM 5116 C C . ARG A 1 657 ? -25.836 5.709 28.534 1.00 96.00 657 ARG A C 1
ATOM 5118 O O . ARG A 1 657 ? -26.290 6.556 29.297 1.00 96.00 657 ARG A O 1
ATOM 5125 N N . ASP A 1 658 ? -25.881 4.405 28.789 1.00 95.12 658 ASP A N 1
ATOM 5126 C CA . ASP A 1 658 ? -26.565 3.817 29.942 1.00 95.12 658 ASP A CA 1
ATOM 5127 C C . ASP A 1 658 ? -25.660 3.674 31.185 1.00 95.12 658 ASP A C 1
ATOM 5129 O O . ASP A 1 658 ? -26.094 3.133 32.203 1.00 95.12 658 ASP A O 1
ATOM 5133 N N . ASN A 1 659 ? -24.400 4.123 31.114 1.00 93.94 659 ASN A N 1
ATOM 5134 C CA . ASN A 1 659 ? -23.384 3.977 32.164 1.00 93.94 659 ASN A CA 1
ATOM 5135 C C . ASN A 1 659 ? -23.145 2.513 32.615 1.00 93.94 659 ASN A C 1
ATOM 5137 O O . ASN A 1 659 ? -22.991 2.208 33.799 1.00 93.94 659 ASN A O 1
ATOM 5141 N N . LYS A 1 660 ? -23.136 1.583 31.652 1.00 93.75 660 LYS A N 1
ATOM 5142 C CA . LYS A 1 660 ? -22.937 0.130 31.824 1.00 93.75 660 LYS A CA 1
ATOM 5143 C C . LYS A 1 660 ? -21.651 -0.394 31.167 1.00 93.75 660 LYS A C 1
ATOM 5145 O O . LYS A 1 660 ? -21.501 -1.609 31.022 1.00 93.75 660 LYS A O 1
ATOM 5150 N N . LEU A 1 661 ? -20.715 0.477 30.777 1.00 93.19 661 LEU A N 1
ATOM 5151 C CA . LEU A 1 661 ? -19.473 0.064 30.104 1.00 93.19 661 LEU A CA 1
ATOM 5152 C C . LEU A 1 661 ? -18.674 -0.968 30.923 1.00 93.19 661 LEU A C 1
ATOM 5154 O O . LEU A 1 661 ? -18.212 -1.963 30.369 1.00 93.19 661 LEU A O 1
ATOM 5158 N N . ASP A 1 662 ? -18.605 -0.808 32.248 1.00 93.25 662 ASP A N 1
ATOM 5159 C CA . ASP A 1 662 ? -17.936 -1.762 33.147 1.00 93.25 662 ASP A CA 1
ATOM 5160 C C . ASP A 1 662 ? -18.518 -3.181 33.065 1.00 93.25 662 ASP A C 1
ATOM 5162 O O . ASP A 1 662 ? -17.800 -4.174 33.216 1.00 93.25 662 ASP A O 1
ATOM 5166 N N . GLN A 1 663 ? -19.833 -3.296 32.853 1.00 93.00 663 GLN A N 1
ATOM 5167 C CA . GLN A 1 663 ? -20.510 -4.587 32.723 1.00 93.00 663 GLN A CA 1
ATOM 5168 C C . GLN A 1 663 ? -20.146 -5.246 31.393 1.00 93.00 663 GLN A C 1
ATOM 5170 O O . GLN A 1 663 ? -19.765 -6.419 31.381 1.00 93.00 663 GLN A O 1
ATOM 5175 N N . LEU A 1 664 ? -20.179 -4.469 30.304 1.00 93.12 664 LEU A N 1
ATOM 5176 C CA . LEU A 1 664 ? -19.766 -4.917 28.975 1.00 93.12 664 LEU A CA 1
ATOM 5177 C C . LEU A 1 664 ? -18.305 -5.374 28.980 1.00 93.12 664 LEU A C 1
ATOM 5179 O O . LEU A 1 664 ? -17.980 -6.458 28.499 1.00 93.12 664 LEU A O 1
ATOM 5183 N N . LYS A 1 665 ? -17.422 -4.594 29.609 1.00 93.50 665 LYS A N 1
ATOM 5184 C CA . LYS A 1 665 ? -16.010 -4.939 29.750 1.00 93.50 665 LYS A CA 1
ATOM 5185 C C . LYS A 1 665 ? -15.814 -6.242 30.510 1.00 93.50 665 LYS A C 1
ATOM 5187 O O . LYS A 1 665 ? -15.137 -7.138 30.014 1.00 93.50 665 LYS A O 1
ATOM 5192 N N . LYS A 1 666 ? -16.450 -6.409 31.672 1.00 92.25 666 LYS A N 1
ATOM 5193 C CA . LYS A 1 666 ? -16.382 -7.672 32.428 1.00 92.25 666 LYS A CA 1
ATOM 5194 C C . LYS A 1 666 ? -16.880 -8.866 31.608 1.00 92.25 666 LYS A C 1
ATOM 5196 O O . LYS A 1 666 ? -16.305 -9.945 31.728 1.00 92.25 666 LYS A O 1
ATOM 5201 N N . LEU A 1 667 ? -17.916 -8.687 30.784 1.00 92.25 667 LEU A N 1
ATOM 5202 C CA . LEU A 1 667 ? -18.446 -9.732 29.904 1.00 92.25 667 LEU A CA 1
ATOM 5203 C C . LEU A 1 667 ? -17.437 -10.140 28.820 1.00 92.25 667 LEU A C 1
ATOM 5205 O O . LEU A 1 667 ? -17.175 -11.331 28.647 1.00 92.25 667 LEU A O 1
ATOM 5209 N N . VAL A 1 668 ? -16.845 -9.171 28.121 1.00 91.88 668 VAL A N 1
ATOM 5210 C CA . VAL A 1 668 ? -15.849 -9.428 27.067 1.00 91.88 668 VAL A CA 1
ATOM 5211 C C . VAL A 1 668 ? -14.582 -10.055 27.659 1.00 91.88 668 VAL A C 1
ATOM 5213 O O . VAL A 1 668 ? -14.112 -11.079 27.171 1.00 91.88 668 VAL A O 1
ATOM 5216 N N . PHE A 1 669 ? -14.072 -9.527 28.775 1.00 89.38 669 PHE A N 1
ATOM 5217 C CA . PHE A 1 669 ? -12.877 -10.064 29.439 1.00 89.38 669 PHE A CA 1
ATOM 5218 C C . PHE A 1 669 ? -13.083 -11.465 30.023 1.00 89.38 669 PHE A C 1
ATOM 5220 O O . PHE A 1 669 ? -12.155 -12.272 30.028 1.00 89.38 669 PHE A O 1
ATOM 5227 N N . ARG A 1 670 ? -14.293 -11.796 30.493 1.00 88.88 670 ARG A N 1
ATOM 5228 C CA . ARG A 1 670 ? -14.600 -13.155 30.960 1.00 88.88 670 ARG A CA 1
ATOM 5229 C C . ARG A 1 670 ? -14.421 -14.183 29.845 1.00 88.88 670 ARG A C 1
ATOM 5231 O O . ARG A 1 670 ? -13.912 -15.264 30.112 1.00 88.88 670 ARG A O 1
ATOM 5238 N N . GLN A 1 671 ? -14.798 -13.835 28.617 1.00 87.75 671 GLN A N 1
ATOM 5239 C CA . GLN A 1 671 ? -14.637 -14.713 27.457 1.00 87.75 671 GLN A CA 1
ATOM 5240 C C . GLN A 1 671 ? -13.158 -14.898 27.097 1.00 87.75 671 GLN A C 1
ATOM 5242 O O . GLN A 1 671 ? -12.764 -15.991 26.716 1.00 87.75 671 GLN A O 1
ATOM 5247 N N . VAL A 1 672 ? -12.308 -13.891 27.338 1.00 79.06 672 VAL A N 1
ATOM 5248 C CA . VAL A 1 672 ? -10.848 -14.038 27.194 1.00 79.06 672 VAL A CA 1
ATOM 5249 C C . VAL A 1 672 ? -10.281 -15.082 28.159 1.00 79.06 672 VAL A C 1
ATOM 5251 O O . VAL A 1 672 ? -9.456 -15.905 27.770 1.00 79.06 672 VAL A O 1
ATOM 5254 N N . LEU A 1 673 ? -10.741 -15.066 29.414 1.00 68.88 673 LEU A N 1
ATOM 5255 C CA . LEU A 1 673 ? -10.273 -15.974 30.468 1.00 68.88 673 LEU A CA 1
ATOM 5256 C C . LEU A 1 673 ? -10.763 -17.417 30.296 1.00 68.88 673 LEU A C 1
ATOM 5258 O O . LEU A 1 673 ? -10.122 -18.337 30.796 1.00 68.88 673 LEU A O 1
ATOM 5262 N N . GLN A 1 674 ? -11.889 -17.618 29.610 1.00 60.94 674 GLN A N 1
ATOM 5263 C CA . GLN A 1 674 ? -12.444 -18.946 29.329 1.00 60.94 674 GLN A CA 1
ATOM 5264 C C . GLN A 1 674 ? -11.665 -19.700 28.234 1.00 60.94 674 GLN A C 1
ATOM 5266 O O . GLN A 1 674 ? -11.895 -20.892 28.049 1.00 60.94 674 GLN A O 1
ATOM 5271 N N . GLY A 1 675 ? -10.703 -19.044 27.569 1.00 54.94 675 GLY A N 1
ATOM 5272 C CA . GLY A 1 675 ? -9.974 -19.602 26.431 1.00 54.94 675 GLY A CA 1
ATOM 5273 C C . GLY A 1 675 ? -10.836 -19.640 25.164 1.00 54.94 675 GLY A C 1
ATOM 5274 O O . GLY A 1 675 ? -11.997 -19.227 25.195 1.00 54.94 675 GLY A O 1
ATOM 5275 N N . PRO A 1 676 ? -10.294 -20.089 24.016 1.00 53.44 676 PRO A N 1
ATOM 5276 C CA . PRO A 1 676 ? -11.117 -20.314 22.837 1.00 53.44 676 PRO A CA 1
ATOM 5277 C C . PRO A 1 676 ? -12.287 -21.219 23.186 1.00 53.44 676 PRO A C 1
ATOM 5279 O O . PRO A 1 676 ? -12.112 -22.191 23.921 1.00 53.44 676 PRO A O 1
ATOM 5282 N N . ALA A 1 677 ? -13.465 -20.932 22.615 1.00 49.88 677 ALA A N 1
ATOM 5283 C CA . ALA A 1 677 ? -14.713 -21.690 22.796 1.00 49.88 677 ALA A CA 1
ATOM 5284 C C . ALA A 1 677 ? -14.606 -23.195 22.420 1.00 49.88 677 ALA A C 1
ATOM 5286 O O . ALA A 1 677 ? -15.598 -23.923 22.390 1.00 49.88 677 ALA A O 1
ATOM 5287 N N . ASN A 1 678 ? -13.388 -23.654 22.121 1.00 46.69 678 ASN A N 1
ATOM 5288 C CA . ASN A 1 678 ? -12.962 -24.974 21.699 1.00 46.69 678 ASN A CA 1
ATOM 5289 C C . ASN A 1 678 ? -12.224 -25.773 22.787 1.00 46.69 678 ASN A C 1
ATOM 5291 O O . ASN A 1 678 ? -11.784 -26.878 22.494 1.00 46.69 678 ASN A O 1
ATOM 5295 N N . VAL A 1 679 ? -12.094 -25.279 24.023 1.00 34.00 679 VAL A N 1
ATOM 5296 C CA . VAL A 1 679 ? -11.459 -26.046 25.109 1.00 34.00 679 VAL A CA 1
ATOM 5297 C C . VAL A 1 679 ? -12.490 -26.354 26.190 1.00 34.00 679 VAL A C 1
ATOM 5299 O O . VAL A 1 679 ? -12.813 -25.509 27.022 1.00 34.00 679 VAL A O 1
ATOM 5302 N N . LYS A 1 680 ? -13.011 -27.588 26.202 1.00 29.12 680 LYS A N 1
ATOM 5303 C CA . LYS A 1 680 ? -13.613 -28.125 27.430 1.00 29.12 680 LYS A CA 1
ATOM 5304 C C . LYS A 1 680 ? -12.495 -28.199 28.487 1.00 29.12 680 LYS A C 1
ATOM 5306 O O . LYS A 1 680 ? -11.456 -28.792 28.192 1.00 29.12 680 LYS A O 1
ATOM 5311 N N . PRO A 1 681 ? -12.651 -27.606 29.685 1.00 27.08 681 PRO A N 1
ATOM 5312 C CA . PRO A 1 681 ? -11.722 -27.854 30.781 1.00 27.08 681 PRO A CA 1
ATOM 5313 C C . PRO A 1 681 ? -11.789 -29.345 31.138 1.00 27.08 681 PRO A C 1
ATOM 5315 O O . PRO A 1 681 ? -12.866 -29.937 31.101 1.00 27.08 681 PRO A O 1
ATOM 5318 N N . GLY A 1 682 ? -10.620 -29.935 31.390 1.00 33.50 682 GLY A N 1
ATOM 5319 C CA . GLY A 1 682 ? -10.367 -31.370 31.266 1.00 33.50 682 GLY A CA 1
ATOM 5320 C C . GLY A 1 682 ? -11.359 -32.318 31.943 1.00 33.50 682 GLY A C 1
ATOM 5321 O O . GLY A 1 682 ? -11.874 -32.045 33.029 1.00 33.50 682 GLY A O 1
ATOM 5322 N N . GLN A 1 683 ? -11.529 -33.470 31.296 1.00 27.97 683 GLN A N 1
ATOM 5323 C CA . GLN A 1 683 ? -11.895 -34.748 31.899 1.00 27.97 683 GLN A CA 1
ATOM 5324 C C . GLN A 1 683 ? -11.022 -35.838 31.300 1.00 27.97 683 GLN A C 1
ATOM 5326 O O . GLN A 1 683 ? -10.830 -35.794 30.065 1.00 27.97 683 GLN A O 1
#

Solvent-accessible surface area (backbone atoms only — not comparable to full-atom values): 40264 Å² total; per-residue (Å²): 133,82,81,81,72,58,100,39,48,48,69,45,102,84,74,45,81,44,66,68,45,50,50,78,53,94,42,70,59,48,54,52,48,52,54,30,59,77,65,75,48,87,77,64,92,61,50,73,53,54,35,52,51,48,37,48,73,38,42,46,47,87,46,101,91,47,69,44,76,48,64,62,62,53,48,54,54,70,51,50,47,58,51,50,53,53,55,21,70,75,36,72,70,47,26,53,53,43,65,63,44,45,61,53,53,52,51,50,51,45,55,61,47,55,77,74,40,78,76,62,65,34,49,34,47,34,52,56,48,51,54,51,48,54,53,50,49,42,58,66,68,51,39,74,72,70,74,57,50,72,68,56,53,52,52,50,53,50,33,51,52,53,19,51,53,23,44,54,49,22,57,39,73,22,40,69,59,85,69,70,91,88,61,88,86,78,82,76,89,69,87,80,83,87,76,82,91,80,89,83,88,85,84,85,89,84,89,84,89,80,85,88,84,86,84,88,82,90,82,88,87,81,88,82,81,92,84,88,89,81,84,74,87,82,79,79,76,49,67,36,86,87,61,71,43,75,43,57,89,64,38,35,74,39,79,69,75,70,42,40,24,38,45,41,75,50,75,40,57,55,69,65,36,50,36,10,66,67,9,41,67,31,42,52,48,17,52,51,31,44,53,54,37,49,54,51,52,49,49,54,50,38,54,64,47,21,70,99,52,56,67,72,54,32,74,82,53,46,65,43,77,56,46,76,68,51,69,53,68,47,62,55,28,50,73,63,66,67,21,47,40,47,72,75,74,37,71,87,56,86,38,73,44,68,86,69,61,79,84,60,89,73,85,79,89,68,67,57,94,68,32,40,62,44,77,55,98,85,40,82,44,83,35,35,60,67,58,49,50,55,41,44,56,14,37,46,41,46,30,33,52,43,70,55,50,61,79,50,73,87,57,96,66,35,69,67,50,16,48,48,22,29,56,42,22,52,54,34,41,59,51,43,53,62,50,48,80,70,32,80,73,38,71,82,37,37,46,24,40,62,29,31,9,50,92,40,64,72,38,26,46,47,24,30,52,57,49,68,74,46,98,49,63,27,37,31,43,51,63,65,50,73,80,86,57,55,67,69,59,51,55,51,48,48,40,56,34,42,74,61,46,68,85,93,41,56,28,37,39,48,58,50,45,52,72,66,59,43,53,62,40,42,80,35,65,45,73,43,68,52,78,57,42,39,52,57,39,22,78,74,48,26,42,66,60,63,68,67,71,82,72,72,57,75,66,65,65,53,55,73,70,71,71,78,76,91,83,80,93,77,92,73,89,79,82,90,80,80,95,80,81,82,66,95,78,76,52,40,45,38,46,64,38,73,43,74,84,27,58,80,32,77,47,40,75,38,86,92,47,87,33,75,37,37,72,75,43,26,33,17,56,45,15,47,28,54,73,72,69,41,71,64,33,50,56,42,31,39,52,35,19,47,48,53,53,52,49,46,56,49,44,51,53,52,21,55,76,69,74,39,46,72,57,42,49,53,49,45,49,49,42,56,74,60,39,38,86,83,56,78,80,87,131

Secondary structure (DSSP, 8-state):
-PPPPPTTEEE-TTS-EEES-GGGSS-HHHHHHHHHHHTTPPPPTTHHHHHHHHHHHH-EEEETTEEEEP-GGGHHHHHHHHHHHHHHHT-HHHHHHHHHHHHHHHHHHHHHHHTT-S--SHHHHHHHHHHHHHHHHIIIIIGGGS-S-HHHHHHHHHHHHHHHHHHHHHHS---BPPPPTT-TTSS--PPPP-PPP--------------PPP----------------PPTT---EEETTTTEEEPTT-EEETTTTEEETT--EEETTTTEEE-TTTHHHHHHHHHHHHHHHHHHHHHHHHHHSTTS-HHHHHH--THHHHTTS--HHHHHHHH-SHHHHHTT-TT---EE-SS-TTSPPPSS---SSEEEEEETTEEEEEEHHHHHHHHHHH--SEEEPP------SSTTHHHHHHHHHHHHHHHHHHHHHHHTT-GGGTT-EEEEEE--TT-HHHHHHHHHHHHTS--SEEEE-S--SSSS-HHHHHHHHHHHHTTS-TTS-EEESS--SHHHHHHHHTTT--EE--HHHHHHHHTTEEE-----SS--HHHHHHHHHS--------------------TT--TTEEETTSGGGTT--S-SSTT--SHHHHH--HHHHHHHHHTT-THHHHHHHHHHHHHHHHHHHHHHHHHHTT-HHHHHHHHHHHHHT-STT-PPP-

Radius of gyration: 42.57 Å; Cα contacts (8 Å, |Δi|>4): 819; chains: 1; bounding box: 106×82×112 Å

Nearest PDB structures (foldseek):
  6fv5-assembly1_A  TM=9.786E-01  e=6.958E-38  Mus musculus
  6fv5-assembly1_B  TM=9.795E-01  e=8.485E-38  Mus musculus
  7ovs-assembly1_A  TM=9.571E-01  e=9.369E-38  Mus musculus
  7nq4-assembly1_B-2  TM=9.685E-01  e=1.393E-37  Homo sapiens
  7owz-assembly1_A  TM=9.629E-01  e=3.236E-37  Mus musculus

InterPro domains:
  IPR001594 Palmitoyltransferase, DHHC domain [PF01529] (236-308)
  IPR002616 tRNA-guanine(15) transglycosylase-like [PF01702] (325-671)
  IPR002616 tRNA-guanine(15) transglycosylase-like [TIGR00449] (380-671)
  IPR028592 Queuine tRNA-ribosyltransferase accessory subunit QTRTD1 [MF_03043] (294-667)
  IPR036511 Queuine tRNA-ribosyltransferase-like [G3DSA:3.20.20.105] (317-675)
  IPR036511 Queuine tRNA-ribosyltransferase-like [SSF51713] (321-671)
  IPR050852 Queuine tRNA-ribosyltransferase [PTHR46064] (327-672)

Sequence (683 aa):
MEEPLCCCEYVDRRGRRNHLAACCCDCEDLDEGCERWLTCKSLAPGTLERIADTVADRVRVPWFAGAVKINVSLVPPLVLLPVLLHVAALHFLLGLVILTSLPVLVLWYYYLTHRRKERTLFFLSLGLFSLGYMYYVFLQEVVPRGHVGYSQVVALTCGLILMLAALSRAKTDPGYLPIPASNEKSSHQGLPNKSVRGSSNGLRGVTVSGTASGRAVNGEAKGYSRMSAGEPEGVKKDWCTKCQLVRPARAGHCRLCGRCVRRLDHHCVWINSCVGEQNHQAFILALSFFMLTSVYGITLTLHTICRGRTPFVALFYCPGAYSDYRAELHEVLEEYKEGAAKFIGMPDAVLYCSLLDPVTPCPSGYNTNKTVSLWGNSGRMEMTASKFMDIQRAIQPDWFQCISDGDTVSGEGGRKRAKKSVDRSLSFLDVCLQLLEKSPELQGSVMFGAIEGGDILEERLRSARETAKRPVGGFLLDGFQGCAMAKETKLKLIASVTAELPEDKPRIIHGVGKPDEVLECIERGVDIFESFFPFQVTERGCALVFSYDCHPDPEAAVLKQNGGQDLEKNGAEEDQDEISKADPEMTPFEIFLKDKRYQDDFGPLLEGCTCYCCQRHTRAYVHHLLVTNELLAGVLLMMHNFQHYFSFFGAIRDALRDNKLDQLKKLVFRQVLQGPANVKPGQ

Foldseek 3Di:
DPDDDDPQWDQDPVRDIDGQCQLPPDDPLVVVVVVCVVVVHDDDPCSVVVSVVSRQVGHWDQDPVGTHRDRPLLPCLQPVVVVQVVQLLVDVVSVVVSVVCVVVVVVVVCVVVVVPALAGCNLQSNVVSVVVVVLVCCVVPQVVLPQQDPVLNVVLVVLVVQLVVLLVLLLPDLAFDDFPPPDPPPDDPDDDDDDDDDDDDDDDDDDDDDDDDDDDDDDDDDDDDDDDDDDDPDDPQCADPQRRDRADPLWDQAPSVSTIGANFPDQDSNSRGTNHDRSVVSVVSSVVSVVVSVVSSLQSRLCRQQPPDDSVCSVVDGVSSCLVVPCPVLNVLVVVQLADCVVVVHNPDADEAEPADLVDDDDADPDDLAWDWYQDPSGIDTDGLVNVLSSCLSHLHLEYEQDFDLRQQDDDPRQVVLLSRLVSLLVSVVVNVVVLVVRPSNPNHFYAREQTRALDLVSSLVSLLSSLVDPGQAYEDGNLADDRDDPVSSLVSLLSSQVSHDLVHAYEYGRDADLLSVLSNVVSRHDHYDNCVLVVCLVQQKAFAADQDLDDPPVVVVVVVPPPDDDDDDDDDDDPPDPDDDDPPDALRIDHLLDPVQLPFQAARYPPQPFPRRVPHGSNRLNVCVVVVNPVSSVSSSRRSVSVSVVSVVSCVVCVVVVNSVSSSVRRVVSRVVTHPPDDPDD

pLDDT: mean 77.07, std 22.26, range [21.94, 98.44]

Mean predicted aligned error: 19.02 Å